Protein AF-0000000065781056 (afdb_homodimer)

Foldseek 3Di:
DPPVVVVVVVVVVVVVVLLVLLLVLLVVCLQPPFLVPDDLVSSCVSSVHDSVVVCVVQVGSLSSLLVSLLPPVPDAQDQDDPPDLLVRLLSSLQSLLVQCPGRSNLSNLASLPDDPVCPVCVVSSVVSVVVNLVSNLVSVVSCVVVVLDPVPDDSSVLSCQSNVVSSCCSHPVVDRDDSCCSVVSSCCSRQNDCNVVVVVVVVVVVD/DPPVVVVVVVVVVVVVVLLVLLLVLLVVCLQPPFLVPDDLVSSCVSSVHDSVVVCVVQVGSLSSLQVSLLVPVPDAQDQDDPPDLLVRLLSSLQSLLVQCPGRSNLSNLASLPDDPVCPVCVVSSVVSVVVNLVSNLVSVVSCLVVVLDPVPDDSSVLSCQSVVVSSCCSHPVVDRDDSCCSVVSSCCSRQNDCNVVVVVVVVVVVD

Structure (mmCIF, N/CA/C/O backbone):
data_AF-0000000065781056-model_v1
#
loop_
_entity.id
_entity.type
_entity.pdbx_description
1 polymer 'HTH-type transcriptional regulator AqdR'
#
loop_
_atom_site.group_PDB
_atom_site.id
_atom_site.type_symbol
_atom_site.label_atom_id
_atom_site.label_alt_id
_atom_site.label_comp_id
_atom_site.label_asym_id
_atom_site.label_entity_id
_atom_site.label_seq_id
_atom_site.pdbx_PDB_ins_code
_atom_site.Cartn_x
_atom_site.Cartn_y
_atom_site.Cartn_z
_atom_site.occupancy
_atom_site.B_iso_or_equiv
_atom_site.auth_seq_id
_atom_site.auth_comp_id
_atom_site.auth_asym_id
_atom_site.auth_atom_id
_atom_site.pdbx_PDB_model_num
ATOM 1 N N . MET A 1 1 ? 46.406 -12.094 -30.828 1 50.16 1 MET A N 1
ATOM 2 C CA . MET A 1 1 ? 45.562 -10.961 -30.5 1 50.16 1 MET A CA 1
ATOM 3 C C . MET A 1 1 ? 44.094 -11.391 -30.422 1 50.16 1 MET A C 1
ATOM 5 O O . MET A 1 1 ? 43.531 -11.891 -31.391 1 50.16 1 MET A O 1
ATOM 9 N N . THR A 1 2 ? 43.625 -11.602 -29.25 1 61.94 2 THR A N 1
ATOM 10 C CA . THR A 1 2 ? 42.25 -12.062 -29.062 1 61.94 2 THR A CA 1
ATOM 11 C C . THR A 1 2 ? 41.25 -11.148 -29.781 1 61.94 2 THR A C 1
ATOM 13 O O . THR A 1 2 ? 41.375 -9.922 -29.719 1 61.94 2 THR A O 1
ATOM 16 N N . ASP A 1 3 ? 40.531 -11.531 -30.719 1 65.5 3 ASP A N 1
ATOM 17 C CA . ASP A 1 3 ? 39.531 -10.844 -31.547 1 65.5 3 ASP A CA 1
ATOM 18 C C . ASP A 1 3 ? 38.625 -9.953 -30.688 1 65.5 3 ASP A C 1
ATOM 20 O O . ASP A 1 3 ? 38.125 -10.383 -29.656 1 65.5 3 ASP A O 1
ATOM 24 N N . PRO A 1 4 ? 38.719 -8.641 -30.969 1 72.5 4 PRO A N 1
ATOM 25 C CA . PRO A 1 4 ? 37.938 -7.652 -30.234 1 72.5 4 PRO A CA 1
ATOM 26 C C . PRO A 1 4 ? 36.5 -8.117 -29.969 1 72.5 4 PRO A C 1
ATOM 28 O O . PRO A 1 4 ? 35.938 -7.793 -28.922 1 72.5 4 PRO A O 1
ATOM 31 N N . GLU A 1 5 ? 35.938 -8.844 -30.891 1 69.88 5 GLU A N 1
ATOM 32 C CA . GLU A 1 5 ? 34.562 -9.344 -30.688 1 69.88 5 GLU A CA 1
ATOM 33 C C . GLU A 1 5 ? 34.531 -10.328 -29.516 1 69.88 5 GLU A C 1
ATOM 35 O O . GLU A 1 5 ? 33.562 -10.336 -28.75 1 69.88 5 GLU A O 1
ATOM 40 N N . HIS A 1 6 ? 35.5 -11.094 -29.484 1 73.06 6 HIS A N 1
ATOM 41 C CA . HIS A 1 6 ? 35.562 -12.086 -28.406 1 73.06 6 HIS A CA 1
ATOM 42 C C . HIS A 1 6 ? 35.781 -11.414 -27.047 1 73.06 6 HIS A C 1
ATOM 44 O O . HIS A 1 6 ? 35.25 -11.898 -26.031 1 73.06 6 HIS A O 1
ATOM 50 N N . SER A 1 7 ? 36.438 -10.258 -27.125 1 73.94 7 SER A N 1
ATOM 51 C CA . SER A 1 7 ? 36.656 -9.508 -25.891 1 73.94 7 SER A CA 1
ATOM 52 C C . SER A 1 7 ? 35.375 -8.875 -25.391 1 73.94 7 SER A C 1
ATOM 54 O O . SER A 1 7 ? 35.125 -8.859 -24.188 1 73.94 7 SER A O 1
ATOM 56 N N . GLY A 1 8 ? 34.562 -8.398 -26.344 1 74.44 8 GLY A N 1
ATOM 57 C CA . GLY A 1 8 ? 33.281 -7.812 -25.984 1 74.44 8 GLY A CA 1
ATOM 58 C C . GLY A 1 8 ? 32.312 -8.812 -25.391 1 74.44 8 GLY A C 1
ATOM 59 O O . GLY A 1 8 ? 31.625 -8.508 -24.406 1 74.44 8 GLY A O 1
ATOM 60 N N . GLN A 1 9 ? 32.312 -9.945 -26.016 1 74.81 9 GLN A N 1
ATOM 61 C CA . GLN A 1 9 ? 31.453 -11 -25.516 1 74.81 9 GLN A CA 1
ATOM 62 C C . GLN A 1 9 ? 31.891 -11.469 -24.141 1 74.81 9 GLN A C 1
ATOM 64 O O . GLN A 1 9 ? 31.062 -11.719 -23.266 1 74.81 9 GLN A O 1
ATOM 69 N N . ARG A 1 10 ? 33.188 -11.641 -23.922 1 74.12 10 ARG A N 1
ATOM 70 C CA . ARG A 1 10 ? 33.719 -12.062 -22.641 1 74.12 10 ARG A CA 1
ATOM 71 C C . ARG A 1 10 ? 33.406 -11.031 -21.562 1 74.12 10 ARG A C 1
ATOM 73 O O . ARG A 1 10 ? 33.094 -11.383 -20.422 1 74.12 10 ARG A O 1
ATOM 80 N N . ALA A 1 11 ? 33.531 -9.773 -21.938 1 77.31 11 ALA A N 1
ATOM 81 C CA . ALA A 1 11 ? 33.219 -8.688 -21.016 1 77.31 11 ALA A CA 1
ATOM 82 C C . ALA A 1 11 ? 31.734 -8.695 -20.641 1 77.31 11 ALA A C 1
ATOM 84 O O . ALA A 1 11 ? 31.375 -8.453 -19.484 1 77.31 11 ALA A O 1
ATOM 85 N N . GLN A 1 12 ? 30.953 -8.992 -21.594 1 72.94 12 GLN A N 1
ATOM 86 C CA . GLN A 1 12 ? 29.516 -9.07 -21.344 1 72.94 12 GLN A CA 1
ATOM 87 C C . GLN A 1 12 ? 29.172 -10.242 -20.422 1 72.94 12 GLN A C 1
ATOM 89 O O . GLN A 1 12 ? 28.359 -10.102 -19.5 1 72.94 12 GLN A O 1
ATOM 94 N N . VAL A 1 13 ? 29.766 -11.367 -20.688 1 74.06 13 VAL A N 1
ATOM 95 C CA . VAL A 1 13 ? 29.547 -12.562 -19.875 1 74.06 13 VAL A CA 1
ATOM 96 C C . VAL A 1 13 ? 30.031 -12.305 -18.453 1 74.06 13 VAL A C 1
ATOM 98 O O . VAL A 1 13 ? 29.359 -12.656 -17.484 1 74.06 13 VAL A O 1
ATOM 101 N N . ARG A 1 14 ? 31.172 -11.664 -18.328 1 78.25 14 ARG A N 1
ATOM 102 C CA . ARG A 1 14 ? 31.703 -11.344 -17.016 1 78.25 14 ARG A CA 1
ATOM 103 C C . ARG A 1 14 ? 30.797 -10.375 -16.266 1 78.25 14 ARG A C 1
ATOM 105 O O . ARG A 1 14 ? 30.594 -10.508 -15.062 1 78.25 14 ARG A O 1
ATOM 112 N N . GLY A 1 15 ? 30.25 -9.484 -17.031 1 84 15 GLY A N 1
ATOM 113 C CA . GLY A 1 15 ? 29.312 -8.523 -16.453 1 84 15 GLY A CA 1
ATOM 114 C C . GLY A 1 15 ? 28.031 -9.164 -15.945 1 84 15 GLY A C 1
ATOM 115 O O . GLY A 1 15 ? 27.547 -8.82 -14.867 1 84 15 GLY A O 1
ATOM 116 N N . ALA A 1 16 ? 27.656 -10.117 -16.75 1 85.88 16 ALA A N 1
ATOM 117 C CA . ALA A 1 16 ? 26.422 -10.82 -16.375 1 85.88 16 ALA A CA 1
ATOM 118 C C . ALA A 1 16 ? 26.641 -11.68 -15.141 1 85.88 16 ALA A C 1
ATOM 120 O O . ALA A 1 16 ? 25.797 -11.719 -14.25 1 85.88 16 ALA A O 1
ATOM 121 N N . ARG A 1 17 ? 27.719 -12.336 -15.07 1 89.31 17 ARG A N 1
ATOM 122 C CA . ARG A 1 17 ? 28.031 -13.172 -13.914 1 89.31 17 ARG A CA 1
ATOM 123 C C . ARG A 1 17 ? 28.219 -12.328 -12.656 1 89.31 17 ARG A C 1
ATOM 125 O O . ARG A 1 17 ? 27.781 -12.719 -11.57 1 89.31 17 ARG A O 1
ATOM 132 N N . PHE A 1 18 ? 28.875 -11.203 -12.844 1 92.75 18 PHE A N 1
ATOM 133 C CA . PHE A 1 18 ? 29.031 -10.25 -11.75 1 92.75 18 PHE A CA 1
ATOM 134 C C . PHE A 1 18 ? 27.672 -9.812 -11.203 1 92.75 18 PHE A C 1
ATOM 136 O O . PHE A 1 18 ? 27.438 -9.867 -9.992 1 92.75 18 PHE A O 1
ATOM 143 N N . ARG A 1 19 ? 26.812 -9.422 -12.078 1 93.38 19 ARG A N 1
ATOM 144 C CA . ARG A 1 19 ? 25.484 -8.961 -11.688 1 93.38 19 ARG A CA 1
ATOM 145 C C . ARG A 1 19 ? 24.734 -10.047 -10.938 1 93.38 19 ARG A C 1
ATOM 147 O O . ARG A 1 19 ? 24.141 -9.781 -9.891 1 93.38 19 ARG A O 1
ATOM 154 N N . GLU A 1 20 ? 24.828 -11.234 -11.469 1 93.44 20 GLU A N 1
ATOM 155 C CA . GLU A 1 20 ? 24.109 -12.336 -10.844 1 93.44 20 GLU A CA 1
ATOM 156 C C . GLU A 1 20 ? 24.625 -12.609 -9.438 1 93.44 20 GLU A C 1
ATOM 158 O O . GLU A 1 20 ? 23.828 -12.789 -8.508 1 93.44 20 GLU A O 1
ATOM 163 N N . ARG A 1 21 ? 25.828 -12.578 -9.266 1 94.81 21 ARG A N 1
ATOM 164 C CA . ARG A 1 21 ? 26.469 -12.812 -7.969 1 94.81 21 ARG A CA 1
ATOM 165 C C . ARG A 1 21 ? 26.047 -11.742 -6.961 1 94.81 21 ARG A C 1
ATOM 167 O O . ARG A 1 21 ? 25.766 -12.055 -5.805 1 94.81 21 ARG A O 1
ATOM 174 N N . VAL A 1 22 ? 26 -10.594 -7.398 1 96.81 22 VAL A N 1
ATOM 175 C CA . VAL A 1 22 ? 25.656 -9.477 -6.523 1 96.81 22 VAL A CA 1
ATOM 176 C C . VAL A 1 22 ? 24.188 -9.547 -6.137 1 96.81 22 VAL A C 1
ATOM 178 O O . VAL A 1 22 ? 23.828 -9.359 -4.969 1 96.81 22 VAL A O 1
ATOM 181 N N . LEU A 1 23 ? 23.375 -9.828 -7.098 1 95.94 23 LEU A N 1
ATOM 182 C CA . LEU A 1 23 ? 21.953 -9.891 -6.816 1 95.94 23 LEU A CA 1
ATOM 183 C C . LEU A 1 23 ? 21.625 -11.062 -5.891 1 95.94 23 LEU A C 1
ATOM 185 O O . LEU A 1 23 ? 20.812 -10.93 -4.98 1 95.94 23 LEU A O 1
ATOM 189 N N . ASP A 1 24 ? 22.328 -12.18 -6.062 1 95.5 24 ASP A N 1
ATOM 190 C CA . ASP A 1 24 ? 22.156 -13.32 -5.168 1 95.5 24 ASP A CA 1
ATOM 191 C C . ASP A 1 24 ? 22.625 -12.984 -3.75 1 95.5 24 ASP A C 1
ATOM 193 O O . ASP A 1 24 ? 21.938 -13.32 -2.777 1 95.5 24 ASP A O 1
ATOM 197 N N . ALA A 1 25 ? 23.688 -12.344 -3.66 1 97.31 25 ALA A N 1
ATOM 198 C CA . ALA A 1 25 ? 24.219 -11.914 -2.363 1 97.31 25 ALA A CA 1
ATOM 199 C C . ALA A 1 25 ? 23.266 -10.93 -1.685 1 97.31 25 ALA A C 1
ATOM 201 O O . ALA A 1 25 ? 23.109 -10.961 -0.462 1 97.31 25 ALA A O 1
ATOM 202 N N . THR A 1 26 ? 22.703 -10.07 -2.496 1 96.56 26 THR A N 1
ATOM 203 C CA . THR A 1 26 ? 21.75 -9.102 -1.968 1 96.56 26 THR A CA 1
ATOM 204 C C . THR A 1 26 ? 20.547 -9.805 -1.343 1 96.56 26 THR A C 1
ATOM 206 O O . THR A 1 26 ? 20.141 -9.477 -0.225 1 96.56 26 THR A O 1
ATOM 209 N N . ILE A 1 27 ? 20.031 -10.812 -1.99 1 95.44 27 ILE A N 1
ATOM 210 C CA . ILE A 1 27 ? 18.891 -11.578 -1.486 1 95.44 27 ILE A CA 1
ATOM 211 C C . ILE A 1 27 ? 19.281 -12.289 -0.193 1 95.44 27 ILE A C 1
ATOM 213 O O . ILE A 1 27 ? 18.516 -12.305 0.77 1 95.44 27 ILE A O 1
ATOM 217 N N . ALA A 1 28 ? 20.438 -12.797 -0.14 1 95.88 28 ALA A N 1
ATOM 218 C CA . ALA A 1 28 ? 20.922 -13.477 1.056 1 95.88 28 ALA A CA 1
ATOM 219 C C . ALA A 1 28 ? 21.031 -12.516 2.232 1 95.88 28 ALA A C 1
ATOM 221 O O . ALA A 1 28 ? 20.641 -12.852 3.354 1 95.88 28 ALA A O 1
ATOM 222 N N . CYS A 1 29 ? 21.531 -11.344 1.958 1 96.88 29 CYS A N 1
ATOM 223 C CA . CYS A 1 29 ? 21.641 -10.344 3.006 1 96.88 29 CYS A CA 1
ATOM 224 C C . CYS A 1 29 ? 20.266 -9.953 3.543 1 96.88 29 CYS A C 1
ATOM 226 O O . CYS A 1 29 ? 20.094 -9.82 4.754 1 96.88 29 CYS A O 1
ATOM 228 N N . ILE A 1 30 ? 19.312 -9.789 2.631 1 94.5 30 ILE A N 1
ATOM 229 C CA . ILE A 1 30 ? 17.953 -9.445 3.039 1 94.5 30 ILE A CA 1
ATOM 230 C C . ILE A 1 30 ? 17.391 -10.555 3.918 1 94.5 30 ILE A C 1
ATOM 232 O O . ILE A 1 30 ? 16.797 -10.289 4.965 1 94.5 30 ILE A O 1
ATOM 236 N N . THR A 1 31 ? 17.594 -11.742 3.525 1 93.62 31 THR A N 1
ATOM 237 C CA . THR A 1 31 ? 17.047 -12.906 4.215 1 93.62 31 THR A CA 1
ATOM 238 C C . THR A 1 31 ? 17.641 -13.031 5.617 1 93.62 31 THR A C 1
ATOM 240 O O . THR A 1 31 ? 16.922 -13.336 6.57 1 93.62 31 THR A O 1
ATOM 243 N N . GLU A 1 32 ? 18.875 -12.711 5.785 1 94.88 32 GLU A N 1
ATOM 244 C CA . GLU A 1 32 ? 19.609 -12.93 7.031 1 94.88 32 GLU A CA 1
ATOM 245 C C . GLU A 1 32 ? 19.438 -11.766 7.992 1 94.88 32 GLU A C 1
ATOM 247 O O . GLU A 1 32 ? 19.25 -11.969 9.195 1 94.88 32 GLU A O 1
ATOM 252 N N . ALA A 1 33 ? 19.438 -10.555 7.453 1 92.62 33 ALA A N 1
ATOM 253 C CA . ALA A 1 33 ? 19.547 -9.391 8.336 1 92.62 33 ALA A CA 1
ATOM 254 C C . ALA A 1 33 ? 18.281 -8.539 8.273 1 92.62 33 ALA A C 1
ATOM 256 O O . ALA A 1 33 ? 18.078 -7.66 9.117 1 92.62 33 ALA A O 1
ATOM 257 N N . GLY A 1 34 ? 17.422 -8.875 7.367 1 90.81 34 GLY A N 1
ATOM 258 C CA . GLY A 1 34 ? 16.312 -7.965 7.133 1 90.81 34 GLY A CA 1
ATOM 259 C C . GLY A 1 34 ? 16.672 -6.793 6.246 1 90.81 34 GLY A C 1
ATOM 260 O O . GLY A 1 34 ? 17.797 -6.293 6.301 1 90.81 34 GLY A O 1
ATOM 261 N N . VAL A 1 35 ? 15.789 -6.348 5.465 1 88.56 35 VAL A N 1
ATOM 262 C CA . VAL A 1 35 ? 16.031 -5.395 4.387 1 88.56 35 VAL A CA 1
ATOM 263 C C . VAL A 1 35 ? 16.531 -4.074 4.969 1 88.56 35 VAL A C 1
ATOM 265 O O . VAL A 1 35 ? 17.328 -3.379 4.34 1 88.56 35 VAL A O 1
ATOM 268 N N . ASP A 1 36 ? 16.141 -3.766 6.156 1 85.38 36 ASP A N 1
ATOM 269 C CA . ASP A 1 36 ? 16.5 -2.486 6.766 1 85.38 36 ASP A CA 1
ATOM 270 C C . ASP A 1 36 ? 17.953 -2.477 7.223 1 85.38 36 ASP A C 1
ATOM 272 O O . ASP A 1 36 ? 18.5 -1.421 7.555 1 85.38 36 ASP A O 1
ATOM 276 N N . ASN A 1 37 ? 18.641 -3.561 7.117 1 89.81 37 ASN A N 1
ATOM 277 C CA . ASN A 1 37 ? 20 -3.695 7.641 1 89.81 37 ASN A CA 1
ATOM 278 C C . ASN A 1 37 ? 20.984 -4.074 6.543 1 89.81 37 ASN A C 1
ATOM 280 O O . ASN A 1 37 ? 22.078 -4.555 6.828 1 89.81 37 ASN A O 1
ATOM 284 N N . VAL A 1 38 ? 20.594 -3.869 5.344 1 93.5 38 VAL A N 1
ATOM 285 C CA . VAL A 1 38 ? 21.453 -4.242 4.227 1 93.5 38 VAL A CA 1
ATOM 286 C C . VAL A 1 38 ? 22.109 -2.996 3.633 1 93.5 38 VAL A C 1
ATOM 288 O O . VAL A 1 38 ? 21.422 -2.021 3.316 1 93.5 38 VAL A O 1
ATOM 291 N N . GLY A 1 39 ? 23.469 -3.064 3.564 1 94.12 39 GLY A N 1
ATOM 292 C CA . GLY A 1 39 ? 24.219 -2.01 2.904 1 94.12 39 GLY A CA 1
ATOM 293 C C . GLY A 1 39 ? 25.141 -2.527 1.826 1 94.12 39 GLY A C 1
ATOM 294 O O . GLY A 1 39 ? 25.281 -3.738 1.64 1 94.12 39 GLY A O 1
ATOM 295 N N . PHE A 1 40 ? 25.734 -1.589 1.159 1 95.5 40 PHE A N 1
ATOM 296 C CA . PHE A 1 40 ? 26.672 -1.953 0.105 1 95.5 40 PHE A CA 1
ATOM 297 C C . PHE A 1 40 ? 27.812 -2.814 0.66 1 95.5 40 PHE A C 1
ATOM 299 O O . PHE A 1 40 ? 28.234 -3.781 0.021 1 95.5 40 PHE A O 1
ATOM 306 N N . ALA A 1 41 ? 28.281 -2.424 1.829 1 96.44 41 ALA A N 1
ATOM 307 C CA . ALA A 1 41 ? 29.391 -3.15 2.439 1 96.44 41 ALA A CA 1
ATOM 308 C C . ALA A 1 41 ? 29.016 -4.605 2.699 1 96.44 41 ALA A C 1
ATOM 310 O O . ALA A 1 41 ? 29.812 -5.516 2.443 1 96.44 41 ALA A O 1
ATOM 311 N N . ASP A 1 42 ? 27.828 -4.852 3.182 1 96.94 42 ASP A N 1
ATOM 312 C CA . ASP A 1 42 ? 27.344 -6.199 3.471 1 96.94 42 ASP A CA 1
ATOM 313 C C . ASP A 1 42 ? 27.281 -7.043 2.201 1 96.94 42 ASP A C 1
ATOM 315 O O . ASP A 1 42 ? 27.75 -8.188 2.189 1 96.94 42 ASP A O 1
ATOM 319 N N . VAL A 1 43 ? 26.75 -6.457 1.178 1 97.81 43 VAL A N 1
ATOM 320 C CA . VAL A 1 43 ? 26.562 -7.168 -0.083 1 97.81 43 VAL A CA 1
ATOM 321 C C . VAL A 1 43 ? 27.922 -7.453 -0.723 1 97.81 43 VAL A C 1
ATOM 323 O O . VAL A 1 43 ? 28.156 -8.547 -1.232 1 97.81 43 VAL A O 1
ATOM 326 N N . ALA A 1 44 ? 28.781 -6.441 -0.708 1 97.88 44 ALA A N 1
ATOM 327 C CA . ALA A 1 44 ? 30.125 -6.605 -1.274 1 97.88 44 ALA A CA 1
ATOM 328 C C . ALA A 1 44 ? 30.875 -7.746 -0.592 1 97.88 44 ALA A C 1
ATOM 330 O O . ALA A 1 44 ? 31.484 -8.586 -1.261 1 97.88 44 ALA A O 1
ATOM 331 N N . ARG A 1 45 ? 30.812 -7.766 0.687 1 97.38 45 ARG A N 1
ATOM 332 C CA . ARG A 1 45 ? 31.469 -8.812 1.471 1 97.38 45 ARG A CA 1
ATOM 333 C C . ARG A 1 45 ? 30.906 -10.188 1.119 1 97.38 45 ARG A C 1
ATOM 335 O O . ARG A 1 45 ? 31.656 -11.125 0.863 1 97.38 45 ARG A O 1
ATOM 342 N N . LYS A 1 46 ? 29.641 -10.297 1.086 1 97.12 46 LYS A N 1
ATOM 343 C CA . LYS A 1 46 ? 28.984 -11.57 0.812 1 97.12 46 LYS A CA 1
ATOM 344 C C . LYS A 1 46 ? 29.25 -12.039 -0.614 1 97.12 46 LYS A C 1
ATOM 346 O O . LYS A 1 46 ? 29.422 -13.234 -0.862 1 97.12 46 LYS A O 1
ATOM 351 N N . ALA A 1 47 ? 29.266 -11.148 -1.535 1 96.94 47 ALA A N 1
ATOM 352 C CA . ALA A 1 47 ? 29.469 -11.461 -2.947 1 96.94 47 ALA A CA 1
ATOM 353 C C . ALA A 1 47 ? 30.938 -11.641 -3.264 1 96.94 47 ALA A C 1
ATOM 355 O O . ALA A 1 47 ? 31.297 -12.141 -4.328 1 96.94 47 ALA A O 1
ATOM 356 N N . GLY A 1 48 ? 31.844 -11.188 -2.406 1 96.88 48 GLY A N 1
ATOM 357 C CA . GLY A 1 48 ? 33.281 -11.234 -2.658 1 96.88 48 GLY A CA 1
ATOM 358 C C . GLY A 1 48 ? 33.719 -10.266 -3.729 1 96.88 48 GLY A C 1
ATOM 359 O O . GLY A 1 48 ? 34.531 -10.617 -4.605 1 96.88 48 GLY A O 1
ATOM 360 N N . VAL A 1 49 ? 33.156 -9.078 -3.703 1 95.75 49 VAL A N 1
ATOM 361 C CA . VAL A 1 49 ? 33.5 -8.07 -4.699 1 95.75 49 VAL A CA 1
ATOM 362 C C . VAL A 1 49 ? 33.844 -6.754 -4.004 1 95.75 49 VAL A C 1
ATOM 364 O O . VAL A 1 49 ? 33.656 -6.621 -2.791 1 95.75 49 VAL A O 1
ATOM 367 N N . ASN A 1 50 ? 34.344 -5.82 -4.848 1 93.19 50 ASN A N 1
ATOM 368 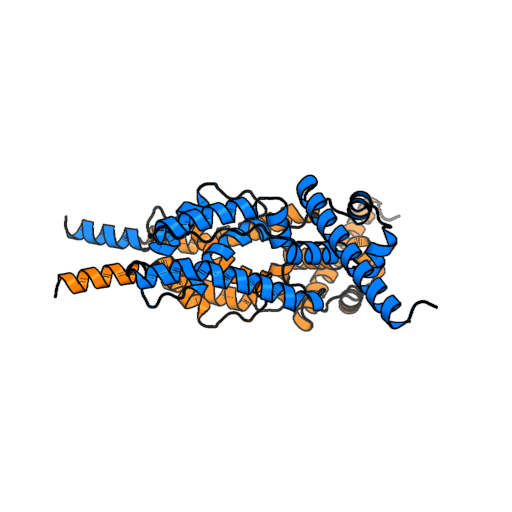C CA . ASN A 1 50 ? 34.656 -4.48 -4.371 1 93.19 50 ASN A CA 1
ATOM 369 C C . ASN A 1 50 ? 33.406 -3.629 -4.199 1 93.19 50 ASN A C 1
ATOM 371 O O . ASN A 1 50 ? 32.562 -3.559 -5.102 1 93.19 50 ASN A O 1
ATOM 375 N N . GLY A 1 51 ? 33.281 -2.943 -3.088 1 93.62 51 GLY A N 1
ATOM 376 C CA . GLY A 1 51 ? 32.125 -2.096 -2.799 1 93.62 51 GLY A CA 1
ATOM 377 C C . GLY A 1 51 ? 32 -0.918 -3.746 1 93.62 51 GLY A C 1
ATOM 378 O O . GLY A 1 51 ? 30.891 -0.468 -4.043 1 93.62 51 GLY A O 1
ATOM 379 N N . VAL A 1 52 ? 33.125 -0.441 -4.203 1 93.06 52 VAL A N 1
ATOM 380 C CA . VAL A 1 52 ? 33.156 0.694 -5.121 1 93.06 52 VAL A CA 1
ATOM 381 C C . VAL A 1 52 ? 32.438 0.321 -6.418 1 93.06 52 VAL A C 1
ATOM 383 O O . VAL A 1 52 ? 31.734 1.142 -7.004 1 93.06 52 VAL A O 1
ATOM 386 N N . SER A 1 53 ? 32.625 -0.959 -6.859 1 93.69 53 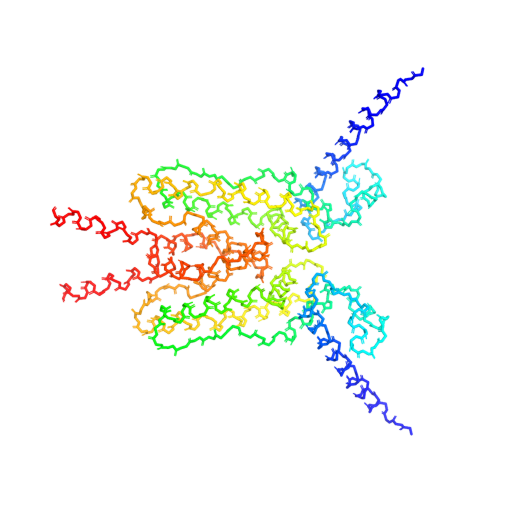SER A N 1
ATOM 387 C CA . SER A 1 53 ? 32 -1.446 -8.078 1 93.69 53 SER A CA 1
ATOM 388 C C . SER A 1 53 ? 30.469 -1.46 -7.949 1 93.69 53 SER A C 1
ATOM 390 O O . SER A 1 53 ? 29.766 -1.188 -8.914 1 93.69 53 SER A O 1
ATOM 392 N N . LEU A 1 54 ? 29.906 -1.69 -6.723 1 95.31 54 LEU A N 1
ATOM 393 C CA . LEU A 1 54 ? 28.469 -1.698 -6.48 1 95.31 54 LEU A CA 1
ATOM 394 C C . LEU A 1 54 ? 27.891 -0.283 -6.531 1 95.31 54 LEU A C 1
ATOM 396 O O . LEU A 1 54 ? 26.875 -0.044 -7.172 1 95.31 54 LEU A O 1
ATOM 400 N N . TYR A 1 55 ? 28.625 0.594 -5.902 1 93 55 TYR A N 1
ATOM 401 C CA . TYR A 1 55 ? 28.188 1.988 -5.875 1 93 55 TYR A CA 1
ATOM 402 C C . TYR A 1 55 ? 28.172 2.576 -7.281 1 93 55 TYR A C 1
ATOM 404 O O . TYR A 1 55 ? 27.234 3.297 -7.641 1 93 55 TYR A O 1
ATOM 412 N N . ARG A 1 56 ? 29.156 2.309 -8.062 1 93.94 56 ARG A N 1
ATOM 413 C CA . ARG A 1 56 ? 29.234 2.838 -9.422 1 93.94 56 ARG A CA 1
ATOM 414 C C . ARG A 1 56 ? 28.078 2.34 -10.273 1 93.94 56 ARG A C 1
ATOM 416 O O . ARG A 1 56 ? 27.516 3.092 -11.078 1 93.94 56 ARG A O 1
ATOM 423 N N . ARG A 1 57 ? 27.688 1.121 -10.055 1 93.25 57 ARG A N 1
ATOM 424 C CA . ARG A 1 57 ? 26.688 0.512 -10.914 1 93.25 57 ARG A CA 1
ATOM 425 C C . ARG A 1 57 ? 25.281 0.873 -10.453 1 93.25 57 ARG A C 1
ATOM 427 O O . ARG A 1 57 ? 24.406 1.173 -11.266 1 93.25 57 ARG A O 1
ATOM 434 N N . TRP A 1 58 ? 24.984 0.857 -9.133 1 93.38 58 TRP A N 1
ATOM 435 C CA . TRP A 1 58 ? 23.609 1.009 -8.641 1 93.38 58 TRP A CA 1
ATOM 436 C C . TRP A 1 58 ? 23.422 2.367 -7.973 1 93.38 58 TRP A C 1
ATOM 438 O O . TRP A 1 58 ? 22.297 2.799 -7.742 1 93.38 58 TRP A O 1
ATOM 448 N N . LYS A 1 59 ? 24.438 3.006 -7.621 1 90.62 59 LYS A N 1
ATOM 449 C CA . LYS A 1 59 ? 24.469 4.375 -7.121 1 90.62 59 LYS A CA 1
ATOM 450 C C . LYS A 1 59 ? 23.906 4.457 -5.703 1 90.62 59 LYS A C 1
ATOM 452 O O . LYS A 1 59 ? 24.438 5.172 -4.855 1 90.62 59 LYS A O 1
ATOM 457 N N . THR A 1 60 ? 22.75 3.74 -5.418 1 87.12 60 THR A N 1
ATOM 458 C CA . THR A 1 60 ? 22.156 3.738 -4.09 1 87.12 60 THR A CA 1
ATOM 459 C C . THR A 1 60 ? 21.75 2.324 -3.678 1 87.12 60 THR A C 1
ATOM 461 O O . THR A 1 60 ? 21.5 1.47 -4.531 1 87.12 60 THR A O 1
ATOM 464 N N . VAL A 1 61 ? 21.641 2.096 -2.395 1 88.75 61 VAL A N 1
ATOM 465 C CA . VAL A 1 61 ? 21.25 0.792 -1.862 1 88.75 61 VAL A CA 1
ATOM 466 C C . VAL A 1 61 ? 19.828 0.458 -2.283 1 88.75 61 VAL A C 1
ATOM 468 O O . VAL A 1 61 ? 19.547 -0.646 -2.76 1 88.75 61 VAL A O 1
ATOM 471 N N . PRO A 1 62 ? 18.891 1.432 -2.281 1 86 62 PRO A N 1
ATOM 472 C CA . PRO A 1 62 ? 17.531 1.112 -2.715 1 86 62 PRO A CA 1
ATOM 473 C C . PRO A 1 62 ? 17.469 0.631 -4.16 1 86 62 PRO A C 1
ATOM 475 O O . PRO A 1 62 ? 16.719 -0.298 -4.477 1 86 62 PRO A O 1
ATOM 478 N N . ARG A 1 63 ? 18.234 1.168 -4.969 1 89.12 63 ARG A N 1
ATOM 479 C CA . ARG A 1 63 ? 18.25 0.74 -6.363 1 89.12 63 ARG A CA 1
ATOM 480 C C . ARG A 1 63 ? 18.766 -0.687 -6.492 1 89.12 63 ARG A C 1
ATOM 482 O O . ARG A 1 63 ? 18.25 -1.471 -7.293 1 89.12 63 ARG A O 1
ATOM 489 N N . LEU A 1 64 ? 19.797 -0.988 -5.727 1 92.94 64 LEU A N 1
ATOM 490 C CA . LEU A 1 64 ? 20.312 -2.352 -5.688 1 92.94 64 LEU A CA 1
ATOM 491 C C . LEU A 1 64 ? 19.266 -3.318 -5.148 1 92.94 64 LEU A C 1
ATOM 493 O O . LEU A 1 64 ? 19.047 -4.387 -5.723 1 92.94 64 LEU A O 1
ATOM 497 N N . LEU A 1 65 ? 18.625 -2.949 -4.086 1 92 65 LEU A N 1
ATOM 498 C CA . LEU A 1 65 ? 17.609 -3.797 -3.467 1 92 65 LEU A CA 1
ATOM 499 C C . LEU A 1 65 ? 16.453 -4.062 -4.43 1 92 65 LEU A C 1
ATOM 501 O O . LEU A 1 65 ? 16.047 -5.211 -4.602 1 92 65 LEU A O 1
ATOM 505 N N . ILE A 1 66 ? 15.984 -3.031 -5.062 1 91.38 66 ILE A N 1
ATOM 506 C CA . ILE A 1 66 ? 14.875 -3.174 -5.992 1 91.38 66 ILE A CA 1
ATOM 507 C C . ILE A 1 66 ? 15.273 -4.105 -7.137 1 91.38 66 ILE A C 1
ATOM 509 O O . ILE A 1 66 ? 14.523 -5.016 -7.492 1 91.38 66 ILE A O 1
ATOM 513 N N . ASP A 1 67 ? 16.438 -3.918 -7.688 1 90.69 67 ASP A N 1
ATOM 514 C CA . ASP A 1 67 ? 16.922 -4.758 -8.781 1 90.69 67 ASP A CA 1
ATOM 515 C C . ASP A 1 67 ? 16.984 -6.223 -8.359 1 90.69 67 ASP A C 1
ATOM 517 O O . ASP A 1 67 ? 16.484 -7.102 -9.07 1 90.69 67 ASP A O 1
ATOM 521 N N . ALA A 1 68 ? 17.516 -6.449 -7.207 1 93.94 68 ALA A N 1
ATOM 522 C CA . ALA A 1 68 ? 17.641 -7.812 -6.691 1 93.94 68 ALA A CA 1
ATOM 523 C C . ALA A 1 68 ? 16.266 -8.438 -6.461 1 93.94 68 ALA A C 1
ATOM 525 O O . ALA A 1 68 ? 16.031 -9.586 -6.836 1 93.94 68 ALA A O 1
ATOM 526 N N . LEU A 1 69 ? 15.391 -7.711 -5.891 1 93.06 69 LEU A N 1
ATOM 527 C CA . LEU A 1 69 ? 14.07 -8.211 -5.535 1 93.06 69 LEU A CA 1
ATOM 528 C C . LEU A 1 69 ? 13.258 -8.531 -6.785 1 93.06 69 LEU A C 1
ATOM 530 O O . LEU A 1 69 ? 12.648 -9.602 -6.879 1 93.06 69 LEU A O 1
ATOM 534 N N . LEU A 1 70 ? 13.289 -7.652 -7.742 1 90.12 70 LEU A N 1
ATOM 535 C CA . LEU A 1 70 ? 12.516 -7.844 -8.961 1 90.12 70 LEU A CA 1
ATOM 536 C C . LEU A 1 70 ? 13.086 -8.984 -9.797 1 90.12 70 LEU A C 1
ATOM 538 O O . LEU A 1 70 ? 12.344 -9.695 -10.477 1 90.12 70 LEU A O 1
ATOM 542 N N . THR A 1 71 ? 14.383 -9.195 -9.578 1 87.81 71 THR A N 1
ATOM 543 C CA . THR A 1 71 ? 15.055 -10.156 -10.438 1 87.81 71 THR A CA 1
ATOM 544 C C . THR A 1 71 ? 15.133 -11.523 -9.758 1 87.81 71 THR A C 1
ATOM 546 O O . THR A 1 71 ? 15.07 -12.562 -10.43 1 87.81 71 THR A O 1
ATOM 549 N N . ARG A 1 72 ? 15.125 -11.516 -8.43 1 84.44 72 ARG A N 1
ATOM 550 C CA . ARG A 1 72 ? 15.508 -12.766 -7.777 1 84.44 72 ARG A CA 1
ATOM 551 C C . ARG A 1 72 ? 14.383 -13.273 -6.883 1 84.44 72 ARG A C 1
ATOM 553 O O . ARG A 1 72 ? 14.469 -14.383 -6.344 1 84.44 72 ARG A O 1
ATOM 560 N N . THR A 1 73 ? 13.414 -12.469 -6.652 1 81.12 73 THR A N 1
ATOM 561 C CA . THR A 1 73 ? 12.328 -13.031 -5.859 1 81.12 73 THR A CA 1
ATOM 562 C C . THR A 1 73 ? 11.602 -14.125 -6.641 1 81.12 73 THR A C 1
ATOM 564 O O . THR A 1 73 ? 11 -13.859 -7.68 1 81.12 73 THR A O 1
ATOM 567 N N . GLN A 1 74 ? 11.945 -15.312 -6.297 1 65.94 74 GLN A N 1
ATOM 568 C CA . GLN A 1 74 ? 11.32 -16.5 -6.883 1 65.94 74 GLN A CA 1
ATOM 569 C C . GLN A 1 74 ? 10.117 -16.953 -6.062 1 65.94 74 GLN A C 1
ATOM 571 O O . GLN A 1 74 ? 9.289 -17.734 -6.543 1 65.94 74 GLN A O 1
ATOM 576 N N . ALA A 1 75 ? 10.227 -16.516 -4.859 1 61.09 75 ALA A N 1
ATOM 577 C CA . ALA A 1 75 ? 9.141 -16.953 -3.984 1 61.09 75 ALA A CA 1
ATOM 578 C C . ALA A 1 75 ? 7.789 -16.469 -4.508 1 61.09 75 ALA A C 1
ATOM 580 O O . ALA A 1 75 ? 7.625 -15.289 -4.824 1 61.09 75 ALA A O 1
ATOM 581 N N . GLU A 1 76 ? 7.152 -17.391 -5.078 1 70.62 76 GLU A N 1
ATOM 582 C CA . GLU A 1 76 ? 5.797 -17.125 -5.551 1 70.62 76 GLU A CA 1
ATOM 583 C C . GLU A 1 76 ? 4.762 -17.594 -4.527 1 70.62 76 GLU A C 1
ATOM 585 O O . GLU A 1 76 ? 4.961 -18.594 -3.838 1 70.62 76 GLU A O 1
ATOM 590 N N . VAL A 1 77 ? 3.984 -16.734 -4.25 1 89.5 77 VAL A N 1
ATOM 591 C CA . VAL A 1 77 ? 2.736 -17.188 -3.643 1 89.5 77 VAL A CA 1
ATOM 592 C C . VAL A 1 77 ? 2.01 -18.125 -4.594 1 89.5 77 VAL A C 1
ATOM 594 O O . VAL A 1 77 ? 1.658 -17.75 -5.711 1 89.5 77 VAL A O 1
ATOM 597 N N . PRO A 1 78 ? 1.849 -19.375 -4.223 1 92.19 78 PRO A N 1
ATOM 598 C CA . PRO A 1 78 ? 1.213 -20.344 -5.125 1 92.19 78 PRO A CA 1
ATOM 599 C C . PRO A 1 78 ? -0.213 -19.953 -5.5 1 92.19 78 PRO A C 1
ATOM 601 O O . PRO A 1 78 ? -0.885 -19.25 -4.734 1 92.19 78 PRO A O 1
ATOM 604 N N . ILE A 1 79 ? -0.542 -20.406 -6.738 1 96.62 79 ILE A N 1
ATOM 605 C CA . ILE A 1 79 ? -1.923 -20.281 -7.195 1 96.62 79 ILE A CA 1
ATOM 606 C C . ILE A 1 79 ? -2.631 -21.625 -7.082 1 96.62 79 ILE A C 1
ATOM 608 O O . ILE A 1 79 ? -2.537 -22.453 -7.988 1 96.62 79 ILE A O 1
ATOM 612 N N . PRO A 1 80 ? -3.373 -21.844 -6 1 97 80 PRO A N 1
ATOM 613 C CA . PRO A 1 80 ? -4.008 -23.156 -5.777 1 97 80 PRO A CA 1
ATOM 614 C C . PRO A 1 80 ? -5.152 -23.422 -6.746 1 97 80 PRO A C 1
ATOM 616 O O . PRO A 1 80 ? -5.742 -22.484 -7.293 1 97 80 PRO A O 1
ATOM 619 N N . ASP A 1 81 ? -5.375 -24.672 -6.992 1 97.44 81 ASP A N 1
ATOM 620 C CA . ASP A 1 81 ? -6.492 -25.156 -7.793 1 97.44 81 ASP A CA 1
ATOM 621 C C . ASP A 1 81 ? -7.086 -26.438 -7.191 1 97.44 81 ASP A C 1
ATOM 623 O O . ASP A 1 81 ? -6.848 -27.531 -7.699 1 97.44 81 ASP A O 1
ATOM 627 N N . THR A 1 82 ? -7.934 -26.234 -6.223 1 97.94 82 THR A N 1
ATOM 628 C CA . THR A 1 82 ? -8.469 -27.375 -5.488 1 97.94 82 THR A CA 1
ATOM 629 C C . THR A 1 82 ? -9.883 -27.719 -5.961 1 97.94 82 THR A C 1
ATOM 631 O O . THR A 1 82 ? -10.469 -28.703 -5.531 1 97.94 82 THR A O 1
ATOM 634 N N . GLY A 1 83 ? -10.484 -26.906 -6.738 1 97.44 83 GLY A N 1
ATOM 635 C CA . GLY A 1 83 ? -11.852 -27.094 -7.195 1 97.44 83 GLY A CA 1
ATOM 636 C C . GLY A 1 83 ? -12.867 -26.312 -6.398 1 97.44 83 GLY A C 1
ATOM 637 O O . GLY A 1 83 ? -14.07 -26.469 -6.594 1 97.44 83 GLY A O 1
ATOM 638 N N . SER A 1 84 ? -12.391 -25.484 -5.512 1 97.69 84 SER A N 1
ATOM 639 C CA . SER A 1 84 ? -13.227 -24.625 -4.684 1 97.69 84 SER A CA 1
ATOM 640 C C . SER A 1 84 ? -12.633 -23.219 -4.574 1 97.69 84 SER A C 1
ATOM 642 O O . SER A 1 84 ? -11.523 -23.047 -4.062 1 97.69 84 SER A O 1
ATOM 644 N N . VAL A 1 85 ? -13.398 -22.234 -5.031 1 97.44 85 VAL A N 1
ATOM 645 C CA . VAL A 1 85 ? -12.906 -20.859 -4.988 1 97.44 85 VAL A CA 1
ATOM 646 C C . VAL A 1 85 ? -12.656 -20.438 -3.541 1 97.44 85 VAL A C 1
ATOM 648 O O . VAL A 1 85 ? -11.688 -19.734 -3.248 1 97.44 85 VAL A O 1
ATOM 651 N N . HIS A 1 86 ? -13.523 -20.875 -2.648 1 97.5 86 HIS A N 1
ATOM 652 C CA . HIS A 1 86 ? -13.344 -20.562 -1.233 1 97.5 86 HIS A CA 1
ATOM 653 C C . HIS A 1 86 ? -12.023 -21.109 -0.713 1 97.5 86 HIS A C 1
ATOM 655 O O . HIS A 1 86 ? -11.227 -20.375 -0.126 1 97.5 86 HIS A O 1
ATOM 661 N N . ARG A 1 87 ? -11.781 -22.359 -0.962 1 98.12 87 ARG A N 1
ATOM 662 C CA . ARG A 1 87 ? -10.562 -23 -0.495 1 98.12 87 ARG A CA 1
ATOM 663 C C . ARG A 1 87 ? -9.328 -22.391 -1.167 1 98.12 87 ARG A C 1
ATOM 665 O O . ARG A 1 87 ? -8.312 -22.172 -0.514 1 98.12 87 ARG A O 1
ATOM 672 N N . ASP A 1 88 ? -9.438 -22.156 -2.412 1 98.44 88 ASP A N 1
ATOM 673 C CA . ASP A 1 88 ? -8.32 -21.594 -3.158 1 98.44 88 ASP A CA 1
ATOM 674 C C . ASP A 1 88 ? -7.973 -20.188 -2.645 1 98.44 88 ASP A C 1
ATOM 676 O O . ASP A 1 88 ? -6.801 -19.875 -2.451 1 98.44 88 ASP A O 1
ATOM 680 N N . LEU A 1 89 ? -8.992 -19.344 -2.391 1 98.44 89 LEU A N 1
ATOM 681 C CA . LEU A 1 89 ? -8.75 -18 -1.851 1 98.44 89 LEU A CA 1
ATOM 682 C C . LEU A 1 89 ? -8.148 -18.078 -0.452 1 98.44 89 LEU A C 1
ATOM 684 O O . LEU A 1 89 ? -7.281 -17.281 -0.1 1 98.44 89 LEU A O 1
ATOM 688 N N . GLU A 1 90 ? -8.594 -19.062 0.294 1 98.44 90 GLU A N 1
ATOM 689 C CA . GLU A 1 90 ? -8.055 -19.234 1.641 1 98.44 90 GLU A CA 1
ATOM 690 C C . GLU A 1 90 ? -6.57 -19.594 1.603 1 98.44 90 GLU A C 1
ATOM 692 O O . GLU A 1 90 ? -5.77 -19 2.334 1 98.44 90 GLU A O 1
ATOM 697 N N . ILE A 1 91 ? -6.234 -20.516 0.82 1 98.25 91 ILE A N 1
ATOM 698 C CA . ILE A 1 91 ? -4.844 -20.922 0.686 1 98.25 91 ILE A CA 1
ATOM 699 C C . ILE A 1 91 ? -4.008 -19.766 0.165 1 98.25 91 ILE A C 1
ATOM 701 O O . ILE A 1 91 ? -2.949 -19.453 0.719 1 98.25 91 ILE A O 1
ATOM 705 N N . PHE A 1 92 ? -4.508 -19.125 -0.842 1 98.06 92 PHE A N 1
ATOM 706 C CA . PHE A 1 92 ? -3.793 -18 -1.444 1 98.06 92 PHE A CA 1
ATOM 707 C C . PHE A 1 92 ? -3.572 -16.891 -0.426 1 98.06 92 PHE A C 1
ATOM 709 O O . PHE A 1 92 ? -2.451 -16.406 -0.263 1 98.06 92 PHE A O 1
ATOM 716 N N . ALA A 1 93 ? -4.641 -16.484 0.251 1 98.5 93 ALA A N 1
ATOM 717 C CA . ALA A 1 93 ? -4.562 -15.406 1.24 1 98.5 93 ALA A CA 1
ATOM 718 C C . ALA A 1 93 ? -3.594 -15.766 2.365 1 98.5 93 ALA A C 1
ATOM 720 O O . ALA A 1 93 ? -2.812 -14.93 2.814 1 98.5 93 ALA A O 1
ATOM 721 N N . THR A 1 94 ? -3.625 -16.969 2.795 1 98.38 94 THR A N 1
ATOM 722 C CA . THR A 1 94 ? -2.758 -17.438 3.871 1 98.38 94 THR A CA 1
ATOM 723 C C . THR A 1 94 ? -1.294 -17.391 3.445 1 98.38 94 THR A C 1
ATOM 725 O O . THR A 1 94 ? -0.448 -16.859 4.172 1 98.38 94 THR A O 1
ATOM 728 N N . GLU A 1 95 ? -1.021 -17.875 2.307 1 97.06 95 GLU A N 1
ATOM 729 C CA . GLU A 1 95 ? 0.353 -17.891 1.813 1 97.06 95 GLU A CA 1
ATOM 730 C C . GLU A 1 95 ? 0.854 -16.484 1.507 1 97.06 95 GLU A C 1
ATOM 732 O O . GLU A 1 95 ? 2.025 -16.172 1.734 1 97.06 95 GLU A O 1
ATOM 737 N N . LEU A 1 96 ? -0.023 -15.672 0.984 1 97.31 96 LEU A N 1
ATOM 738 C CA . LEU A 1 96 ? 0.334 -14.281 0.724 1 97.31 96 LEU A CA 1
ATOM 739 C C . LEU A 1 96 ? 0.685 -13.555 2.02 1 97.31 96 LEU A C 1
ATOM 741 O O . LEU A 1 96 ? 1.687 -12.844 2.084 1 97.31 96 LEU A O 1
ATOM 745 N N . THR A 1 97 ? -0.149 -13.75 3.031 1 98 97 THR A N 1
ATOM 746 C CA . THR A 1 97 ? 0.088 -13.125 4.328 1 98 97 THR A CA 1
ATOM 747 C C . THR A 1 97 ? 1.393 -13.625 4.941 1 98 97 THR A C 1
ATOM 749 O O . THR A 1 97 ? 2.174 -12.844 5.48 1 98 97 THR A O 1
ATOM 752 N N . LYS A 1 98 ? 1.64 -14.875 4.848 1 96.56 98 LYS A N 1
ATOM 753 C CA . LYS A 1 98 ? 2.883 -15.461 5.348 1 96.56 98 LYS A CA 1
ATOM 754 C C . LYS A 1 98 ? 4.094 -14.875 4.621 1 96.56 98 LYS A C 1
ATOM 756 O O . LYS A 1 98 ? 5.062 -14.453 5.254 1 96.56 98 LYS A O 1
ATOM 761 N N . PHE A 1 99 ? 3.986 -14.883 3.375 1 95.5 99 PHE A N 1
ATOM 762 C CA . PHE A 1 99 ? 5.078 -14.359 2.561 1 95.5 99 PHE A CA 1
ATOM 763 C C . PHE A 1 99 ? 5.344 -12.898 2.887 1 95.5 99 PHE A C 1
ATOM 765 O O . PHE A 1 99 ? 6.496 -12.492 3.059 1 95.5 99 PHE A O 1
ATOM 772 N N . ALA A 1 100 ? 4.277 -12.07 2.953 1 96.38 100 ALA A N 1
ATOM 773 C CA . ALA A 1 100 ? 4.371 -10.633 3.182 1 96.38 100 ALA A CA 1
ATOM 774 C C . ALA A 1 100 ? 5.113 -10.328 4.48 1 96.38 100 ALA A C 1
ATOM 776 O O . ALA A 1 100 ? 5.652 -9.234 4.656 1 96.38 100 ALA A O 1
ATOM 777 N N . GLN A 1 101 ? 5.195 -11.367 5.328 1 95 101 GLN A N 1
ATOM 778 C CA . GLN A 1 101 ? 5.793 -11.133 6.641 1 95 101 GLN A CA 1
ATOM 779 C C . GLN A 1 101 ? 7.199 -11.719 6.715 1 95 101 GLN A C 1
ATOM 781 O O . GLN A 1 101 ? 7.879 -11.594 7.734 1 95 101 GLN A O 1
ATOM 786 N N . THR A 1 102 ? 7.68 -12.383 5.656 1 93.38 102 THR A N 1
ATOM 787 C CA . THR A 1 102 ? 9.078 -12.781 5.566 1 93.38 102 THR A CA 1
ATOM 788 C C . THR A 1 102 ? 9.969 -11.578 5.273 1 93.38 102 THR A C 1
ATOM 790 O O . THR A 1 102 ? 9.492 -10.547 4.785 1 93.38 102 THR A O 1
ATOM 793 N N . PRO A 1 103 ? 11.227 -11.727 5.527 1 92.75 103 PRO A N 1
ATOM 794 C CA . PRO A 1 103 ? 12.133 -10.625 5.203 1 92.75 103 PRO A CA 1
ATOM 795 C C . PRO A 1 103 ? 12.094 -10.234 3.729 1 92.75 103 PRO A C 1
ATOM 797 O O . PRO A 1 103 ? 12.062 -9.047 3.398 1 92.75 103 PRO A O 1
ATOM 800 N N . ILE A 1 104 ? 12.023 -11.203 2.842 1 93.5 104 ILE A N 1
ATOM 801 C CA . ILE A 1 104 ? 12 -10.945 1.406 1 93.5 104 ILE A CA 1
ATOM 802 C C . ILE A 1 104 ? 10.656 -10.344 1.007 1 93.5 104 ILE A C 1
ATOM 804 O O . ILE A 1 104 ? 10.594 -9.398 0.217 1 93.5 104 ILE A O 1
ATOM 808 N N . GLY A 1 105 ? 9.562 -10.898 1.534 1 94.75 105 GLY A N 1
ATOM 809 C CA . GLY A 1 105 ? 8.242 -10.383 1.217 1 94.75 105 GLY A CA 1
ATOM 810 C C . GLY A 1 105 ? 8.047 -8.945 1.647 1 94.75 105 GLY A C 1
ATOM 811 O O . GLY A 1 105 ? 7.535 -8.125 0.879 1 94.75 105 GLY A O 1
ATOM 812 N N . THR A 1 106 ? 8.516 -8.672 2.836 1 94.38 106 THR A N 1
ATOM 813 C CA . THR A 1 106 ? 8.438 -7.312 3.359 1 94.38 106 THR A CA 1
ATOM 814 C C . THR A 1 106 ? 9.266 -6.359 2.502 1 94.38 106 THR A C 1
ATOM 816 O O . THR A 1 106 ? 8.789 -5.277 2.137 1 94.38 106 THR A O 1
ATOM 819 N N . ALA A 1 107 ? 10.445 -6.758 2.156 1 93.19 107 ALA A N 1
ATOM 820 C CA . ALA A 1 107 ? 11.328 -5.949 1.325 1 93.19 107 ALA A CA 1
ATOM 821 C C . ALA A 1 107 ? 10.711 -5.68 -0.042 1 93.19 107 ALA A C 1
ATOM 823 O O . ALA A 1 107 ? 10.734 -4.547 -0.531 1 93.19 107 ALA A O 1
ATOM 824 N N . LEU A 1 108 ? 10.195 -6.707 -0.614 1 93.88 108 LEU A N 1
ATOM 825 C CA . LEU A 1 108 ? 9.594 -6.605 -1.938 1 93.88 108 LEU A CA 1
ATOM 826 C C . LEU A 1 108 ? 8.445 -5.598 -1.936 1 93.88 108 LEU A C 1
ATOM 828 O O . LEU A 1 108 ? 8.375 -4.727 -2.805 1 93.88 108 LEU A O 1
ATOM 832 N N . ILE A 1 109 ? 7.574 -5.645 -0.955 1 94.81 109 ILE A N 1
ATOM 833 C CA . ILE A 1 109 ? 6.398 -4.785 -0.868 1 94.81 109 ILE A CA 1
ATOM 834 C C . ILE A 1 109 ? 6.832 -3.352 -0.569 1 94.81 109 ILE A C 1
ATOM 836 O O . ILE A 1 109 ? 6.375 -2.408 -1.222 1 94.81 109 ILE A O 1
ATOM 840 N N . ARG A 1 110 ? 7.746 -3.16 0.264 1 92.81 110 ARG A N 1
ATOM 841 C CA . ARG A 1 110 ? 8.125 -1.818 0.699 1 92.81 110 ARG A CA 1
ATOM 842 C C . ARG A 1 110 ? 9.008 -1.134 -0.339 1 92.81 110 ARG A C 1
ATOM 844 O O . ARG A 1 110 ? 8.898 0.076 -0.551 1 92.81 110 ARG A O 1
ATOM 851 N N . PHE A 1 111 ? 9.805 -1.902 -1.079 1 89.31 111 PHE A N 1
ATOM 852 C CA . PHE A 1 111 ? 10.82 -1.254 -1.908 1 89.31 111 PHE A CA 1
ATOM 853 C C . PHE A 1 111 ? 10.367 -1.201 -3.363 1 89.31 111 PHE A C 1
ATOM 855 O O . PHE A 1 111 ? 11.016 -0.556 -4.195 1 89.31 111 PHE A O 1
ATOM 862 N N . THR A 1 112 ? 9.297 -1.793 -3.611 1 91.62 112 THR A N 1
ATOM 863 C CA . THR A 1 112 ? 8.805 -1.679 -4.977 1 91.62 112 THR A CA 1
ATOM 864 C C . THR A 1 112 ? 7.629 -0.704 -5.047 1 91.62 112 THR A C 1
ATOM 866 O O . THR A 1 112 ? 6.836 -0.747 -5.988 1 91.62 112 THR A O 1
ATOM 869 N N . VAL A 1 113 ? 7.453 0.065 -4.031 1 92.38 113 VAL A N 1
ATOM 870 C CA . VAL A 1 113 ? 6.527 1.192 -4.105 1 92.38 113 VAL A CA 1
ATOM 871 C C . VAL A 1 113 ? 6.98 2.16 -5.199 1 92.38 113 VAL A C 1
ATOM 873 O O . VAL A 1 113 ? 8.172 2.449 -5.324 1 92.38 113 VAL A O 1
ATOM 876 N N . VAL A 1 114 ? 6.039 2.684 -5.918 1 88.5 114 VAL A N 1
ATOM 877 C CA . VAL A 1 114 ? 6.273 3.602 -7.027 1 88.5 114 VAL A CA 1
ATOM 878 C C . VAL A 1 114 ? 7 4.848 -6.527 1 88.5 114 VAL A C 1
ATOM 880 O O . VAL A 1 114 ? 6.625 5.418 -5.5 1 88.5 114 VAL A O 1
ATOM 883 N N . SER A 1 115 ? 8.133 5.141 -7.152 1 78.25 115 SER A N 1
ATOM 884 C CA . SER A 1 115 ? 8.914 6.324 -6.816 1 78.25 115 SER A CA 1
ATOM 885 C C . SER A 1 115 ? 9.469 6.988 -8.07 1 78.25 115 SER A C 1
ATOM 887 O O . SER A 1 115 ? 9.844 6.305 -9.023 1 78.25 115 SER A O 1
ATOM 889 N N . ALA A 1 116 ? 9.492 8.266 -8.008 1 67.25 116 ALA A N 1
ATOM 890 C CA . ALA A 1 116 ? 10.023 9.031 -9.133 1 67.25 116 ALA A CA 1
ATOM 891 C C . ALA A 1 116 ? 11.516 8.789 -9.312 1 67.25 116 ALA A C 1
ATOM 893 O O . ALA A 1 116 ? 12.055 8.992 -10.398 1 67.25 116 ALA A O 1
ATOM 894 N N . ASP A 1 117 ? 12.148 8.367 -8.297 1 63.66 117 ASP A N 1
ATOM 895 C CA . ASP A 1 117 ? 13.602 8.273 -8.32 1 63.66 117 ASP A CA 1
ATOM 896 C C . ASP A 1 117 ? 14.062 7.031 -9.078 1 63.66 117 ASP A C 1
ATOM 898 O O . ASP A 1 117 ? 15.258 6.797 -9.234 1 63.66 117 ASP A O 1
ATOM 902 N N . SER A 1 118 ? 13.062 6.355 -9.68 1 71.06 118 SER A N 1
ATOM 903 C CA . SER A 1 118 ? 13.508 5.121 -10.32 1 71.06 118 SER A CA 1
ATOM 904 C C . SER A 1 118 ? 12.719 4.848 -11.602 1 71.06 118 SER A C 1
ATOM 906 O O . SER A 1 118 ? 12.086 3.797 -11.727 1 71.06 118 SER A O 1
ATOM 908 N N . PRO A 1 119 ? 12.844 5.777 -12.539 1 70 119 PRO A N 1
ATOM 909 C CA . PRO A 1 119 ? 12.047 5.547 -13.75 1 70 119 PRO A CA 1
ATOM 910 C C . PRO A 1 119 ? 12.445 4.266 -14.484 1 70 119 PRO A C 1
ATOM 912 O O . PRO A 1 119 ? 11.594 3.609 -15.086 1 70 119 PRO A O 1
ATOM 915 N N . GLU A 1 120 ? 13.68 3.951 -14.406 1 70.31 120 GLU A N 1
ATOM 916 C CA . GLU A 1 120 ? 14.18 2.777 -15.117 1 70.31 120 GLU A CA 1
ATOM 917 C C . GLU A 1 120 ? 13.641 1.489 -14.508 1 70.31 120 GLU A C 1
ATOM 919 O O . GLU A 1 120 ? 13.492 0.481 -15.203 1 70.31 120 GLU A O 1
ATOM 924 N N . VAL A 1 121 ? 13.297 1.647 -13.32 1 79.44 121 VAL A N 1
ATOM 925 C CA . VAL A 1 121 ? 12.828 0.444 -12.633 1 79.44 121 VAL A CA 1
ATOM 926 C C . VAL A 1 121 ? 11.312 0.336 -12.75 1 79.44 121 VAL A C 1
ATOM 928 O O . VAL A 1 121 ? 10.734 -0.718 -12.477 1 79.44 121 VAL A O 1
ATOM 931 N N . ASP A 1 122 ? 10.734 1.393 -13.344 1 83.5 122 ASP A N 1
ATOM 932 C CA . ASP A 1 122 ? 9.281 1.482 -13.375 1 83.5 122 ASP A CA 1
ATOM 933 C C . ASP A 1 122 ? 8.688 0.398 -14.273 1 83.5 122 ASP A C 1
ATOM 935 O O . ASP A 1 122 ? 7.684 -0.228 -13.922 1 83.5 122 ASP A O 1
ATOM 939 N N . VAL A 1 123 ? 9.328 0.183 -15.383 1 84.88 123 VAL A N 1
ATOM 940 C CA . VAL A 1 123 ? 8.812 -0.798 -16.328 1 84.88 123 VAL A CA 1
ATOM 941 C C . VAL A 1 123 ? 8.906 -2.199 -15.734 1 84.88 123 VAL A C 1
ATOM 943 O O . VAL A 1 123 ? 7.938 -2.961 -15.766 1 84.88 123 VAL A O 1
ATOM 946 N N . SER A 1 124 ? 10.031 -2.508 -15.141 1 87.44 124 SER A N 1
ATOM 947 C CA . SER A 1 124 ? 10.234 -3.818 -14.531 1 87.44 124 SER A CA 1
ATOM 948 C C . SER A 1 124 ? 9.281 -4.039 -13.359 1 87.44 124 SER A C 1
ATOM 950 O O . SER A 1 124 ? 8.742 -5.137 -13.188 1 87.44 124 SER A O 1
ATOM 952 N N . ARG A 1 125 ? 9.094 -3.07 -12.633 1 91.19 125 ARG A N 1
ATOM 953 C CA . ARG A 1 125 ? 8.172 -3.131 -11.508 1 91.19 125 ARG A CA 1
ATOM 954 C C . ARG A 1 125 ? 6.75 -3.422 -11.969 1 91.19 125 ARG A C 1
ATOM 956 O O . ARG A 1 125 ? 6.082 -4.309 -11.438 1 91.19 125 ARG A O 1
ATOM 963 N N . ARG A 1 126 ? 6.32 -2.705 -13.008 1 89.75 126 ARG A N 1
ATOM 964 C CA . ARG A 1 126 ? 4.973 -2.881 -13.539 1 89.75 126 ARG A CA 1
ATOM 965 C C . ARG A 1 126 ? 4.781 -4.293 -14.086 1 89.75 126 ARG A C 1
ATOM 967 O O . ARG A 1 126 ? 3.762 -4.934 -13.82 1 89.75 126 ARG A O 1
ATOM 974 N N . GLU A 1 127 ? 5.73 -4.715 -14.797 1 89.44 127 GLU A N 1
ATOM 975 C CA . GLU A 1 127 ? 5.652 -6.055 -15.367 1 89.44 127 GLU A CA 1
ATOM 976 C C . GLU A 1 127 ? 5.602 -7.117 -14.273 1 89.44 127 GLU A C 1
ATOM 978 O O . GLU A 1 127 ? 4.852 -8.094 -14.383 1 89.44 127 GLU A O 1
ATOM 983 N N . PHE A 1 128 ? 6.352 -6.914 -13.289 1 91.88 128 PHE A N 1
ATOM 984 C CA . PHE A 1 128 ? 6.398 -7.836 -12.164 1 91.88 128 PHE A CA 1
ATOM 985 C C . PHE A 1 128 ? 5.031 -7.953 -11.5 1 91.88 128 PHE A C 1
ATOM 987 O O . PHE A 1 128 ? 4.5 -9.055 -11.352 1 91.88 128 PHE A O 1
ATOM 994 N N . TRP A 1 129 ? 4.418 -6.887 -11.211 1 93.69 129 TRP A N 1
ATOM 995 C CA . TRP A 1 129 ? 3.137 -6.895 -10.516 1 93.69 129 TRP A CA 1
ATOM 996 C C . TRP A 1 129 ? 2.018 -7.367 -11.438 1 93.69 129 TRP A C 1
ATOM 998 O O . TRP A 1 129 ? 1.104 -8.07 -11 1 93.69 129 TRP A O 1
ATOM 1008 N N . MET A 1 130 ? 2.074 -7.035 -12.719 1 92.81 130 MET A N 1
ATOM 1009 C CA . MET A 1 130 ? 1.056 -7.465 -13.672 1 92.81 130 MET A CA 1
ATOM 1010 C C . MET A 1 130 ? 1.052 -8.984 -13.812 1 92.81 130 MET A C 1
ATOM 1012 O O . MET A 1 130 ? -0.011 -9.602 -13.898 1 92.81 130 MET A O 1
ATOM 1016 N N . GLN A 1 131 ? 2.178 -9.539 -13.805 1 92.5 131 GLN A N 1
ATOM 1017 C CA . GLN A 1 131 ? 2.279 -10.992 -13.898 1 92.5 131 GLN A CA 1
ATOM 1018 C C . GLN A 1 131 ? 1.665 -11.664 -12.68 1 92.5 131 GLN A C 1
ATOM 1020 O O . GLN A 1 131 ? 0.943 -12.656 -12.805 1 92.5 131 GLN A O 1
ATOM 1025 N N . ARG A 1 132 ? 1.923 -11.133 -11.531 1 93.81 132 ARG A N 1
ATOM 1026 C CA . ARG A 1 132 ? 1.422 -11.703 -10.281 1 93.81 132 ARG A CA 1
ATOM 1027 C C . ARG A 1 132 ? -0.09 -11.539 -10.18 1 93.81 132 ARG A C 1
ATOM 1029 O O . ARG A 1 132 ? -0.791 -12.469 -9.758 1 93.81 132 ARG A O 1
ATOM 1036 N N . LEU A 1 133 ? -0.544 -10.406 -10.602 1 95.25 133 LEU A N 1
ATOM 1037 C CA . LEU A 1 133 ? -1.982 -10.164 -10.594 1 95.25 133 LEU A CA 1
ATOM 1038 C C . LEU A 1 133 ? -2.697 -11.086 -11.57 1 95.25 133 LEU A C 1
ATOM 1040 O O . LEU A 1 133 ? -3.693 -11.719 -11.219 1 95.25 133 LEU A O 1
ATOM 1044 N N . THR A 1 134 ? -2.156 -11.195 -12.789 1 95.5 134 THR A N 1
ATOM 1045 C CA . THR A 1 134 ? -2.766 -12.023 -13.82 1 95.5 134 THR A CA 1
ATOM 1046 C C . THR A 1 134 ? -2.842 -13.484 -13.367 1 95.5 134 THR A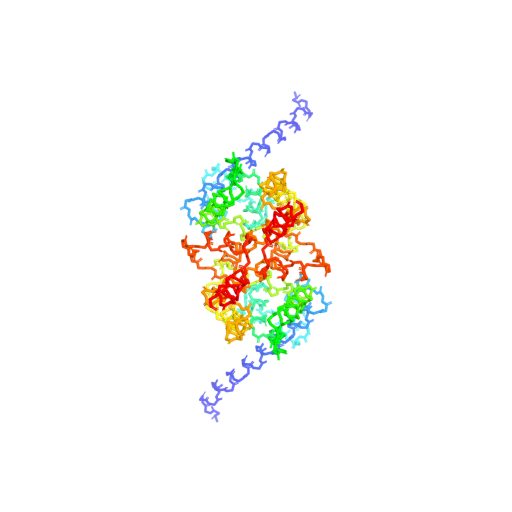 C 1
ATOM 1048 O O . THR A 1 134 ? -3.861 -14.148 -13.562 1 95.5 134 THR A O 1
ATOM 1051 N N . ALA A 1 135 ? -1.826 -13.945 -12.719 1 95.25 135 ALA A N 1
ATOM 1052 C CA . ALA A 1 135 ? -1.81 -15.32 -12.219 1 95.25 135 ALA A CA 1
ATOM 1053 C C . ALA A 1 135 ? -2.891 -15.531 -11.164 1 95.25 135 ALA A C 1
ATOM 1055 O O . ALA A 1 135 ? -3.617 -16.531 -11.203 1 95.25 135 ALA A O 1
ATOM 1056 N N . ALA A 1 136 ? -3.016 -14.633 -10.258 1 97 136 ALA A N 1
ATOM 1057 C CA . ALA A 1 136 ? -3.945 -14.781 -9.141 1 97 136 ALA A CA 1
ATOM 1058 C C . ALA A 1 136 ? -5.391 -14.68 -9.617 1 97 136 ALA A C 1
ATOM 1060 O O . ALA A 1 136 ? -6.297 -15.242 -8.992 1 97 136 ALA A O 1
ATOM 1061 N N . GLU A 1 137 ? -5.633 -13.969 -10.703 1 97.88 137 GLU A N 1
ATOM 1062 C CA . GLU A 1 137 ? -6.973 -13.828 -11.273 1 97.88 137 GLU A CA 1
ATOM 1063 C C . GLU A 1 137 ? -7.555 -15.188 -11.648 1 97.88 137 GLU A C 1
ATOM 1065 O O . GLU A 1 137 ? -8.773 -15.352 -11.703 1 97.88 137 GLU A O 1
ATOM 1070 N N . GLU A 1 138 ? -6.727 -16.125 -11.898 1 98 138 GLU A N 1
ATOM 1071 C CA . GLU A 1 138 ? -7.172 -17.438 -12.336 1 98 138 GLU A CA 1
ATOM 1072 C C . GLU A 1 138 ? -8.047 -18.109 -11.281 1 98 138 GLU A C 1
ATOM 1074 O O . GLU A 1 138 ? -8.969 -18.859 -11.617 1 98 138 GLU A O 1
ATOM 1079 N N . ILE A 1 139 ? -7.762 -17.828 -10.031 1 98 139 ILE A N 1
ATOM 1080 C CA . ILE A 1 139 ? -8.57 -18.391 -8.953 1 98 139 ILE A CA 1
ATOM 1081 C C . ILE A 1 139 ? -10.031 -18 -9.141 1 98 139 ILE A C 1
ATOM 1083 O O . ILE A 1 139 ? -10.93 -18.828 -9.039 1 98 139 ILE A O 1
ATOM 1087 N N . ILE A 1 140 ? -10.289 -16.75 -9.469 1 98.19 140 ILE A N 1
ATOM 1088 C CA . ILE A 1 140 ? -11.633 -16.219 -9.602 1 98.19 140 ILE A CA 1
ATOM 1089 C C . ILE A 1 140 ? -12.25 -16.688 -10.922 1 98.19 140 ILE A C 1
ATOM 1091 O O . ILE A 1 140 ? -13.422 -17.047 -10.977 1 98.19 140 ILE A O 1
ATOM 1095 N N . GLU A 1 141 ? -11.438 -16.688 -11.977 1 98.06 141 GLU A N 1
ATOM 1096 C CA . GLU A 1 141 ? -11.93 -17.125 -13.281 1 98.06 141 GLU A CA 1
ATOM 1097 C C . GLU A 1 141 ? -12.43 -18.562 -13.227 1 98.06 141 GLU A C 1
ATOM 1099 O O . GLU A 1 141 ? -13.484 -18.875 -13.781 1 98.06 141 GLU A O 1
ATOM 1104 N N . ARG A 1 142 ? -11.766 -19.406 -12.57 1 97.75 142 ARG A N 1
ATOM 1105 C CA . ARG A 1 142 ? -12.203 -20.797 -12.391 1 97.75 142 ARG A CA 1
ATOM 1106 C C . ARG A 1 142 ? -13.5 -20.859 -11.586 1 97.75 142 ARG A C 1
ATOM 1108 O O . ARG A 1 142 ? -14.367 -21.688 -11.867 1 97.75 142 ARG A O 1
ATOM 1115 N N . GLY A 1 143 ? -13.531 -20.016 -10.531 1 96.56 143 GLY A N 1
ATOM 1116 C CA . GLY A 1 143 ? -14.75 -19.938 -9.75 1 96.56 143 GLY A CA 1
ATOM 1117 C C . GLY A 1 143 ? -15.953 -19.5 -10.57 1 96.56 143 GLY A C 1
ATOM 1118 O O . GLY A 1 143 ? -17.062 -20.016 -10.375 1 96.56 143 GLY A O 1
ATOM 1119 N N . LYS A 1 144 ? -15.789 -18.562 -11.477 1 96.25 144 LYS A N 1
ATOM 1120 C CA . LYS A 1 144 ? -16.859 -18.156 -12.391 1 96.25 144 LYS A CA 1
ATOM 1121 C C . LYS A 1 144 ? -17.281 -19.328 -13.273 1 96.25 144 LYS A C 1
ATOM 1123 O O . LYS A 1 144 ? -18.484 -19.594 -13.43 1 96.25 144 LYS A O 1
ATOM 1128 N N . ASN A 1 145 ? -16.312 -19.984 -13.789 1 96.19 145 ASN A N 1
ATOM 1129 C CA . ASN A 1 145 ? -16.578 -21.109 -14.688 1 96.19 145 ASN A CA 1
ATOM 1130 C C . ASN A 1 145 ? -17.344 -22.234 -13.984 1 96.19 145 ASN A C 1
ATOM 1132 O O . ASN A 1 145 ? -18.141 -22.922 -14.602 1 96.19 145 ASN A O 1
ATOM 1136 N N . ARG A 1 146 ? -17.125 -22.375 -12.68 1 95.31 146 ARG A N 1
ATOM 1137 C CA . ARG A 1 146 ? -17.781 -23.422 -11.891 1 95.31 146 ARG A CA 1
ATOM 1138 C C . ARG A 1 146 ? -19.125 -22.953 -11.367 1 95.31 146 ARG A C 1
ATOM 1140 O O . ARG A 1 146 ? -19.828 -23.688 -10.672 1 95.31 146 ARG A O 1
ATOM 1147 N N . GLY A 1 147 ? -19.406 -21.656 -11.531 1 94.62 147 GLY A N 1
ATOM 1148 C CA . GLY A 1 147 ? -20.672 -21.094 -11.062 1 94.62 147 GLY A CA 1
ATOM 1149 C C . GLY A 1 147 ? -20.641 -20.719 -9.594 1 94.62 147 GLY A C 1
ATOM 1150 O O . GLY A 1 147 ? -21.688 -20.453 -8.992 1 94.62 147 GLY A O 1
ATOM 1151 N N . GLU A 1 148 ? -19.453 -20.688 -8.969 1 94.56 148 GLU A N 1
ATOM 1152 C CA . GLU A 1 148 ? -19.281 -20.328 -7.559 1 94.56 148 GLU A CA 1
ATOM 1153 C C . GLU A 1 148 ? -19.234 -18.828 -7.371 1 94.56 148 GLU A C 1
ATOM 1155 O O . GLU A 1 148 ? -19.453 -18.328 -6.266 1 94.56 148 GLU A O 1
ATOM 1160 N N . VAL A 1 149 ? -18.875 -18.172 -8.438 1 95.38 149 VAL A N 1
ATOM 1161 C CA . VAL A 1 149 ? -18.719 -16.719 -8.445 1 95.38 149 VAL A CA 1
ATOM 1162 C C . VAL A 1 149 ? -19.594 -16.109 -9.547 1 95.38 149 VAL A C 1
ATOM 1164 O O . VAL A 1 149 ? -19.688 -16.672 -10.641 1 95.38 149 VAL A O 1
ATOM 1167 N N . ASP A 1 150 ? -20.219 -15.023 -9.164 1 93.81 150 ASP A N 1
ATOM 1168 C CA . ASP A 1 150 ? -21.016 -14.328 -10.18 1 93.81 150 ASP A CA 1
ATOM 1169 C C . ASP A 1 150 ? -20.188 -14.07 -11.438 1 93.81 150 ASP A C 1
ATOM 1171 O O . ASP A 1 150 ? -19.047 -13.609 -11.344 1 93.81 150 ASP A O 1
ATOM 1175 N N . SER A 1 151 ? -20.734 -14.328 -12.57 1 92.75 151 SER A N 1
ATOM 1176 C CA . SER A 1 151 ? -20.016 -14.242 -13.844 1 92.75 151 SER A CA 1
ATOM 1177 C C . SER A 1 151 ? -19.609 -12.805 -14.148 1 92.75 151 SER A C 1
ATOM 1179 O O . SER A 1 151 ? -18.688 -12.562 -14.922 1 92.75 151 SER A O 1
ATOM 1181 N N . SER A 1 152 ? -20.25 -11.805 -13.539 1 92.56 152 SER A N 1
ATOM 1182 C CA . SER A 1 152 ? -19.969 -10.398 -13.805 1 92.56 152 SER A CA 1
ATOM 1183 C C . SER A 1 152 ? -18.875 -9.859 -12.898 1 92.56 152 SER A C 1
ATOM 1185 O O . SER A 1 152 ? -18.438 -8.719 -13.055 1 92.56 152 SER A O 1
ATOM 1187 N N . THR A 1 153 ? -18.422 -10.742 -12.023 1 94.69 153 THR A N 1
ATOM 1188 C CA . THR A 1 153 ? -17.391 -10.336 -11.07 1 94.69 153 THR A CA 1
ATOM 1189 C C . THR A 1 153 ? -16.125 -9.914 -11.797 1 94.69 153 THR A C 1
ATOM 1191 O O . THR A 1 153 ? -15.695 -10.578 -12.742 1 94.69 153 THR A O 1
ATOM 1194 N N . ASP A 1 154 ? -15.57 -8.82 -11.414 1 96.81 154 ASP A N 1
ATOM 1195 C CA . ASP A 1 154 ? -14.25 -8.406 -11.883 1 96.81 154 ASP A CA 1
ATOM 1196 C C . ASP A 1 154 ? -13.141 -9.117 -11.109 1 96.81 154 ASP A C 1
ATOM 1198 O O . ASP A 1 154 ? -12.875 -8.789 -9.953 1 96.81 154 ASP A O 1
ATOM 1202 N N . SER A 1 155 ? -12.492 -10.086 -11.82 1 98 155 SER A N 1
ATOM 1203 C CA . SER A 1 155 ? -11.477 -10.914 -11.18 1 98 155 SER A CA 1
ATOM 1204 C C . SER A 1 155 ? -10.32 -10.07 -10.664 1 98 155 SER A C 1
ATOM 1206 O O . SER A 1 155 ? -9.797 -10.328 -9.57 1 98 155 SER A O 1
ATOM 1208 N N . ARG A 1 156 ? -9.922 -9.07 -11.414 1 97.44 156 ARG A N 1
ATOM 1209 C CA . ARG A 1 156 ? -8.828 -8.188 -11.023 1 97.44 156 ARG A CA 1
ATOM 1210 C C . ARG A 1 156 ? -9.18 -7.406 -9.766 1 97.44 156 ARG A C 1
ATOM 1212 O O . ARG A 1 156 ? -8.328 -7.219 -8.883 1 97.44 156 ARG A O 1
ATOM 1219 N N . LEU A 1 157 ? -10.375 -6.961 -9.68 1 98 157 LEU A N 1
ATOM 1220 C CA . LEU A 1 157 ? -10.828 -6.238 -8.492 1 98 157 LEU A CA 1
ATOM 1221 C C . LEU A 1 157 ? -10.688 -7.102 -7.246 1 98 157 LEU A C 1
ATOM 1223 O O . LEU A 1 157 ? -10.227 -6.625 -6.207 1 98 157 LEU A O 1
ATOM 1227 N N . VAL A 1 158 ? -11.086 -8.336 -7.324 1 98.25 158 VAL A N 1
ATOM 1228 C CA . VAL A 1 158 ? -11.039 -9.242 -6.184 1 98.25 158 VAL A CA 1
ATOM 1229 C C . VAL A 1 158 ? -9.594 -9.43 -5.723 1 98.25 158 VAL A C 1
ATOM 1231 O O . VAL A 1 158 ? -9.297 -9.32 -4.531 1 98.25 158 VAL A O 1
ATOM 1234 N N . VAL A 1 159 ? -8.727 -9.648 -6.664 1 98.19 159 VAL A N 1
ATOM 1235 C CA . VAL A 1 159 ? -7.324 -9.914 -6.352 1 98.19 159 VAL A CA 1
ATOM 1236 C C . VAL A 1 159 ? -6.68 -8.648 -5.773 1 98.19 159 VAL A C 1
ATOM 1238 O O . VAL A 1 159 ? -5.941 -8.719 -4.789 1 98.19 159 VAL A O 1
ATOM 1241 N N . LEU A 1 160 ? -6.988 -7.496 -6.34 1 98.44 160 LEU A N 1
ATOM 1242 C CA . LEU A 1 160 ? -6.461 -6.23 -5.844 1 98.44 160 LEU A CA 1
ATOM 1243 C C . LEU A 1 160 ? -6.988 -5.938 -4.441 1 98.44 160 LEU A C 1
ATOM 1245 O O . LEU A 1 160 ? -6.262 -5.395 -3.604 1 98.44 160 LEU A O 1
ATOM 1249 N N . THR A 1 161 ? -8.18 -6.273 -4.258 1 98.56 161 THR A N 1
ATOM 1250 C CA . THR A 1 161 ? -8.773 -6.059 -2.939 1 98.56 161 THR A CA 1
ATOM 1251 C C . THR A 1 161 ? -8.039 -6.875 -1.879 1 98.56 161 THR A C 1
ATOM 1253 O O . THR A 1 161 ? -7.641 -6.34 -0.841 1 98.56 161 THR A O 1
ATOM 1256 N N . LEU A 1 162 ? -7.828 -8.133 -2.146 1 98.38 162 LEU A N 1
ATOM 1257 C CA . LEU A 1 162 ? -7.121 -9 -1.216 1 98.38 162 LEU A CA 1
ATOM 1258 C C . LEU A 1 162 ? -5.66 -8.578 -1.078 1 98.38 162 LEU A C 1
ATOM 1260 O O . LEU A 1 162 ? -5.148 -8.461 0.037 1 98.38 162 LEU A O 1
ATOM 1264 N N . GLY A 1 163 ? -5.023 -8.352 -2.201 1 98.06 163 GLY A N 1
ATOM 1265 C CA . GLY A 1 163 ? -3.639 -7.91 -2.195 1 98.06 163 GLY A CA 1
ATOM 1266 C C . GLY A 1 163 ? -3.439 -6.578 -1.493 1 98.06 163 GLY A C 1
ATOM 1267 O O . GLY A 1 163 ? -2.5 -6.418 -0.714 1 98.06 163 GLY A O 1
ATOM 1268 N N . GLY A 1 164 ? -4.324 -5.637 -1.804 1 98.56 164 GLY A N 1
ATOM 1269 C CA . GLY A 1 164 ? -4.254 -4.336 -1.155 1 98.56 164 GLY A CA 1
ATOM 1270 C C . GLY A 1 164 ? -4.379 -4.418 0.354 1 98.56 164 GLY A C 1
ATOM 1271 O O . GLY A 1 164 ? -3.674 -3.709 1.077 1 98.56 164 GLY A O 1
ATOM 1272 N N . LEU A 1 165 ? -5.234 -5.254 0.828 1 98.69 165 LEU A N 1
ATOM 1273 C CA . LEU A 1 165 ? -5.434 -5.441 2.26 1 98.69 165 LEU A CA 1
ATOM 1274 C C . LEU A 1 165 ? -4.164 -5.965 2.924 1 98.69 165 LEU A C 1
ATOM 1276 O O . LEU A 1 165 ? -3.744 -5.449 3.963 1 98.69 165 LEU A O 1
ATOM 1280 N N . VAL A 1 166 ? -3.553 -6.938 2.318 1 98.5 166 VAL A N 1
ATOM 1281 C CA . VAL A 1 166 ? -2.332 -7.504 2.883 1 98.5 166 VAL A CA 1
ATOM 1282 C C . VAL A 1 166 ? -1.201 -6.48 2.801 1 98.5 166 VAL A C 1
ATOM 1284 O O . VAL A 1 166 ? -0.467 -6.277 3.771 1 98.5 166 VAL A O 1
ATOM 1287 N N . HIS A 1 167 ? -1.095 -5.812 1.683 1 98.25 167 HIS A N 1
ATOM 1288 C CA . HIS A 1 167 ? -0.007 -4.867 1.452 1 98.25 167 HIS A CA 1
ATOM 1289 C C . HIS A 1 167 ? -0.095 -3.682 2.408 1 98.25 167 HIS A C 1
ATOM 1291 O O . HIS A 1 167 ? 0.931 -3.152 2.842 1 98.25 167 HIS A O 1
ATOM 1297 N N . ILE A 1 168 ? -1.263 -3.242 2.76 1 98.06 168 ILE A N 1
ATOM 1298 C CA . ILE A 1 168 ? -1.393 -2.035 3.57 1 98.06 168 ILE A CA 1
ATOM 1299 C C . ILE A 1 168 ? -0.879 -2.303 4.984 1 98.06 168 ILE A C 1
ATOM 1301 O O . ILE A 1 168 ? -0.366 -1.399 5.645 1 98.06 168 ILE A O 1
ATOM 1305 N N . TYR A 1 169 ? -0.964 -3.539 5.492 1 97.38 169 TYR A N 1
ATOM 1306 C CA . TYR A 1 169 ? -0.365 -3.896 6.77 1 97.38 169 TYR A CA 1
ATOM 1307 C C . TYR A 1 169 ? 1.145 -3.691 6.742 1 97.38 169 TYR A C 1
ATOM 1309 O O . TYR A 1 169 ? 1.73 -3.215 7.719 1 97.38 169 TYR A O 1
ATOM 1317 N N . VAL A 1 170 ? 1.716 -3.998 5.621 1 95.88 170 VAL A N 1
ATOM 1318 C CA . VAL A 1 170 ? 3.168 -3.932 5.484 1 95.88 170 VAL A CA 1
ATOM 1319 C C . VAL A 1 170 ? 3.596 -2.49 5.211 1 95.88 170 VAL A C 1
ATOM 1321 O O . VAL A 1 170 ? 4.57 -2.004 5.789 1 95.88 170 VAL A O 1
ATOM 1324 N N . THR A 1 171 ? 2.836 -1.762 4.418 1 95.88 171 THR A N 1
ATOM 1325 C CA . THR A 1 171 ? 3.273 -0.453 3.945 1 95.88 171 THR A CA 1
ATOM 1326 C C . THR A 1 171 ? 2.914 0.635 4.953 1 95.88 171 THR A C 1
ATOM 1328 O O . THR A 1 171 ? 3.689 1.568 5.168 1 95.88 171 THR A O 1
ATOM 1331 N N . HIS A 1 172 ? 1.766 0.491 5.637 1 95.69 172 HIS A N 1
ATOM 1332 C CA . HIS A 1 172 ? 1.309 1.677 6.355 1 95.69 172 HIS A CA 1
ATOM 1333 C C . HIS A 1 172 ? 1.049 1.367 7.824 1 95.69 172 HIS A C 1
ATOM 1335 O O . HIS A 1 172 ? 1.145 2.254 8.68 1 95.69 172 HIS A O 1
ATOM 1341 N N . LEU A 1 173 ? 0.763 0.17 8.141 1 94.25 173 LEU A N 1
ATOM 1342 C CA . LEU A 1 173 ? 0.534 -0.134 9.547 1 94.25 173 LEU A CA 1
ATOM 1343 C C . LEU A 1 173 ? 1.826 -0.578 10.227 1 94.25 173 LEU A C 1
ATOM 1345 O O . LEU A 1 173 ? 2.135 -0.137 11.336 1 94.25 173 LEU A O 1
ATOM 1349 N N . GLY A 1 174 ? 2.572 -1.396 9.531 1 90.94 174 GLY A N 1
ATOM 1350 C CA . GLY A 1 174 ? 3.85 -1.837 10.062 1 90.94 174 GLY A CA 1
ATOM 1351 C C . GLY A 1 174 ? 3.707 -2.781 11.242 1 90.94 174 GLY A C 1
ATOM 1352 O O . GLY A 1 174 ? 4.598 -2.861 12.094 1 90.94 174 GLY A O 1
ATOM 1353 N N . THR A 1 175 ? 2.586 -3.352 11.43 1 90.56 175 THR A N 1
ATOM 1354 C CA . THR A 1 175 ? 2.326 -4.309 12.5 1 90.56 175 THR A CA 1
ATOM 1355 C C . THR A 1 175 ? 2.254 -5.73 11.945 1 90.56 175 THR A C 1
ATOM 1357 O O . THR A 1 175 ? 2.234 -5.93 10.734 1 90.56 175 THR A O 1
ATOM 1360 N N . ASP A 1 176 ? 2.219 -6.641 12.867 1 95.12 176 ASP A N 1
ATOM 1361 C CA . ASP A 1 176 ? 1.944 -8.016 12.461 1 95.12 176 ASP A CA 1
ATOM 1362 C C . ASP A 1 176 ? 0.543 -8.141 11.859 1 95.12 176 ASP A C 1
ATOM 1364 O O . ASP A 1 176 ? -0.384 -7.453 12.297 1 95.12 176 ASP A O 1
ATOM 1368 N N . ILE A 1 177 ? 0.472 -9.031 10.922 1 97.62 177 ILE A N 1
ATOM 1369 C CA . ILE A 1 177 ? -0.828 -9.352 10.344 1 97.62 177 ILE A CA 1
ATOM 1370 C C . ILE A 1 177 ? -1.548 -10.367 11.219 1 97.62 177 ILE A C 1
ATOM 1372 O O . ILE A 1 177 ? -0.999 -11.43 11.523 1 97.62 177 ILE A O 1
ATOM 1376 N N . PRO A 1 178 ? -2.738 -10.008 11.641 1 97.44 178 PRO A N 1
ATOM 1377 C CA . PRO A 1 178 ? -3.469 -10.977 12.461 1 97.44 178 PRO A CA 1
ATOM 1378 C C . PRO A 1 178 ? -3.633 -12.336 11.781 1 97.44 178 PRO A C 1
ATOM 1380 O O . PRO A 1 178 ? -3.883 -12.391 10.57 1 97.44 178 PRO A O 1
AT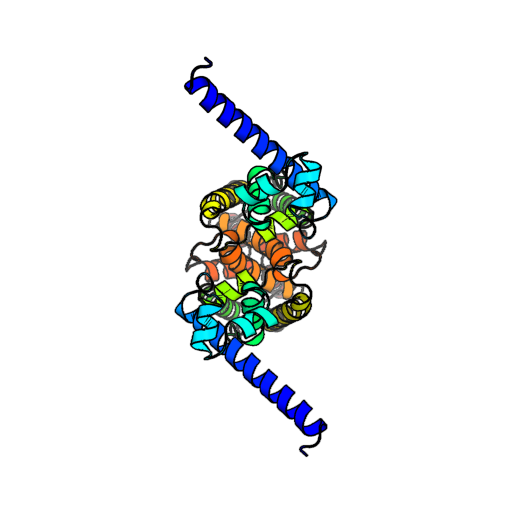OM 1383 N N . THR A 1 179 ? -3.543 -13.391 12.547 1 96.88 179 THR A N 1
ATOM 1384 C CA . THR A 1 179 ? -3.623 -14.742 12 1 96.88 179 THR A CA 1
ATOM 1385 C C . THR A 1 179 ? -5.008 -15.016 11.422 1 96.88 179 THR A C 1
ATOM 1387 O O . THR A 1 179 ? -5.176 -15.898 10.578 1 96.88 179 THR A O 1
ATOM 1390 N N . SER A 1 180 ? -5.984 -14.234 11.812 1 97.62 180 SER A N 1
ATOM 1391 C CA . SER A 1 180 ? -7.359 -14.438 11.367 1 97.62 180 SER A CA 1
ATOM 1392 C C . SER A 1 180 ? -7.641 -13.672 10.078 1 97.62 180 SER A C 1
ATOM 1394 O O . SER A 1 180 ? -8.688 -13.859 9.453 1 97.62 180 SER A O 1
ATOM 1396 N N . LEU A 1 181 ? -6.719 -12.867 9.594 1 98.06 181 LEU A N 1
ATOM 1397 C CA . LEU A 1 181 ? -6.977 -11.938 8.492 1 98.06 181 LEU A CA 1
ATOM 1398 C C . LEU A 1 181 ? -7.359 -12.695 7.227 1 98.06 181 LEU A C 1
ATOM 1400 O O . LEU A 1 181 ? -8.336 -12.352 6.562 1 98.06 181 LEU A O 1
ATOM 1404 N N . PRO A 1 182 ? -6.609 -13.773 6.891 1 98.25 182 PRO A N 1
ATOM 1405 C CA . PRO A 1 182 ? -6.945 -14.461 5.641 1 98.25 182 PRO A CA 1
ATOM 1406 C C . PRO A 1 182 ? -8.383 -14.977 5.621 1 98.25 182 PRO A C 1
ATOM 1408 O O . PRO A 1 182 ? -9.109 -14.742 4.648 1 98.25 182 PRO A O 1
ATOM 1411 N N . HIS A 1 183 ? -8.789 -15.586 6.695 1 97.75 183 HIS A N 1
ATOM 1412 C CA . HIS A 1 183 ? -10.141 -16.125 6.777 1 97.75 183 HIS A CA 1
ATOM 1413 C C . HIS A 1 183 ? -11.18 -15.016 6.727 1 97.75 183 HIS A C 1
ATOM 1415 O O . HIS A 1 183 ? -12.172 -15.125 6 1 97.75 183 HIS A O 1
ATOM 1421 N N . GLN A 1 184 ? -10.984 -13.984 7.438 1 97.44 184 GLN A N 1
ATOM 1422 C CA . GLN A 1 184 ? -11.922 -12.867 7.492 1 97.44 184 GLN A CA 1
ATOM 1423 C C . GLN A 1 184 ? -12.008 -12.156 6.148 1 97.44 184 GLN A C 1
ATOM 1425 O O . GLN A 1 184 ? -13.102 -11.766 5.715 1 97.44 184 GLN A O 1
ATOM 1430 N N . ALA A 1 185 ? -10.859 -11.984 5.516 1 98.25 185 ALA A N 1
ATOM 1431 C CA . ALA A 1 185 ? -10.812 -11.328 4.211 1 98.25 185 ALA A CA 1
ATOM 1432 C C . ALA A 1 185 ? -11.578 -12.133 3.162 1 98.25 185 ALA A C 1
ATOM 1434 O O . ALA A 1 185 ? -12.352 -11.578 2.385 1 98.25 185 ALA A O 1
ATOM 1435 N N . VAL A 1 186 ? -11.352 -13.414 3.18 1 98 186 VAL A N 1
ATOM 1436 C CA . VAL A 1 186 ? -12 -14.281 2.207 1 98 186 VAL A CA 1
ATOM 1437 C C . VAL A 1 186 ? -13.508 -14.289 2.439 1 98 186 VAL A C 1
ATOM 1439 O O . VAL A 1 186 ? -14.289 -14.195 1.488 1 98 186 VAL A O 1
ATOM 1442 N N . SER A 1 187 ? -13.953 -14.367 3.688 1 96.31 187 SER A N 1
ATOM 1443 C CA . SER A 1 187 ? -15.375 -14.312 4.016 1 96.31 187 SER A CA 1
ATOM 1444 C C . SER A 1 187 ? -15.992 -13.008 3.541 1 96.31 187 SER A C 1
ATOM 1446 O O . SER A 1 187 ? -17.078 -13 2.963 1 96.31 187 SER A O 1
ATOM 1448 N N . LEU A 1 188 ? -15.336 -11.938 3.721 1 96.38 188 LEU A N 1
ATOM 1449 C CA . LEU A 1 188 ? -15.805 -10.625 3.293 1 96.38 188 LEU A CA 1
ATOM 1450 C C . LEU A 1 188 ? -15.945 -10.57 1.775 1 96.38 188 LEU A C 1
ATOM 1452 O O . LEU A 1 188 ? -16.969 -10.109 1.26 1 96.38 188 LEU A O 1
ATOM 1456 N N . ILE A 1 189 ? -14.953 -11.047 1.098 1 97.06 189 ILE A N 1
ATOM 1457 C CA . ILE A 1 189 ? -14.914 -10.984 -0.359 1 97.06 189 ILE A CA 1
ATOM 1458 C C . ILE A 1 189 ? -16.031 -11.859 -0.94 1 97.06 189 ILE A C 1
ATOM 1460 O O . ILE A 1 189 ? -16.703 -11.469 -1.896 1 97.06 189 ILE A O 1
ATOM 1464 N N . LEU A 1 190 ? -16.234 -13.008 -0.381 1 95.19 190 LEU A N 1
ATOM 1465 C CA . LEU A 1 190 ? -17.203 -13.945 -0.942 1 95.19 190 LEU A CA 1
ATOM 1466 C C . LEU A 1 190 ? -18.625 -13.555 -0.566 1 95.19 190 LEU A C 1
ATOM 1468 O O . LEU A 1 190 ? -19.516 -13.555 -1.416 1 95.19 190 LEU A O 1
ATOM 1472 N N . SER A 1 191 ? -18.906 -13.148 0.707 1 91.69 191 SER A N 1
ATOM 1473 C CA . SER A 1 191 ? -20.266 -13.047 1.206 1 91.69 191 SER A CA 1
ATOM 1474 C C . SER A 1 191 ? -20.672 -11.594 1.428 1 91.69 191 SER A C 1
ATOM 1476 O O . SER A 1 191 ? -21.859 -11.266 1.483 1 91.69 191 SER A O 1
ATOM 1478 N N . GLY A 1 192 ? -19.656 -10.711 1.566 1 92.25 192 GLY A N 1
ATOM 1479 C CA . GLY A 1 192 ? -19.953 -9.328 1.902 1 92.25 192 GLY A CA 1
ATOM 1480 C C . GLY A 1 192 ? -20.438 -9.148 3.33 1 92.25 192 GLY A C 1
ATOM 1481 O O . GLY A 1 192 ? -20.484 -10.109 4.098 1 92.25 192 GLY A O 1
ATOM 1482 N N . VAL A 1 193 ? -20.797 -7.965 3.639 1 87.69 193 VAL A N 1
ATOM 1483 C CA . VAL A 1 193 ? -21.141 -7.672 5.027 1 87.69 193 VAL A CA 1
ATOM 1484 C C . VAL A 1 193 ? -22.656 -7.672 5.203 1 87.69 193 VAL A C 1
ATOM 1486 O O . VAL A 1 193 ? -23.156 -7.52 6.32 1 87.69 193 VAL A O 1
ATOM 1489 N N . THR A 1 194 ? -23.391 -7.754 4.164 1 81.12 194 THR A N 1
ATOM 1490 C CA . THR A 1 194 ? -24.844 -7.699 4.27 1 81.12 194 THR A CA 1
ATOM 1491 C C . THR A 1 194 ? -25.438 -9.102 4.363 1 81.12 194 THR A C 1
ATOM 1493 O O . THR A 1 194 ? -26.641 -9.266 4.559 1 81.12 194 THR A O 1
ATOM 1496 N N . SER A 1 195 ? -24.672 -10.055 4.133 1 69.19 195 SER A N 1
ATOM 1497 C CA . SER A 1 195 ? -25.172 -11.422 4.07 1 69.19 195 SER A CA 1
ATOM 1498 C C . SER A 1 195 ? -25.906 -11.797 5.355 1 69.19 195 SER A C 1
ATOM 1500 O O . SER A 1 195 ? -26.938 -12.469 5.312 1 69.19 195 SER A O 1
ATOM 1502 N N . GLY A 1 196 ? -25.422 -11.383 6.477 1 62.16 196 GLY A N 1
ATOM 1503 C CA . GLY A 1 196 ? -26.078 -11.742 7.723 1 62.16 196 GLY A CA 1
ATOM 1504 C C . GLY A 1 196 ? -27.375 -10.984 7.957 1 62.16 196 GLY A C 1
ATOM 1505 O O . GLY A 1 196 ? -28.203 -11.406 8.758 1 62.16 196 GLY A O 1
ATOM 1506 N N . VAL A 1 197 ? -27.562 -9.922 7.363 1 68.06 197 VAL A N 1
ATOM 1507 C CA . VAL A 1 197 ? -28.75 -9.094 7.535 1 68.06 197 VAL A CA 1
ATOM 1508 C C . VAL A 1 197 ? -29.922 -9.727 6.789 1 68.06 197 VAL A C 1
ATOM 1510 O O . VAL A 1 197 ? -31.031 -9.781 7.312 1 68.06 197 VAL A O 1
ATOM 1513 N N . THR A 1 198 ? -29.562 -10.18 5.617 1 60.03 198 THR A N 1
ATOM 1514 C CA . THR A 1 198 ? -30.609 -10.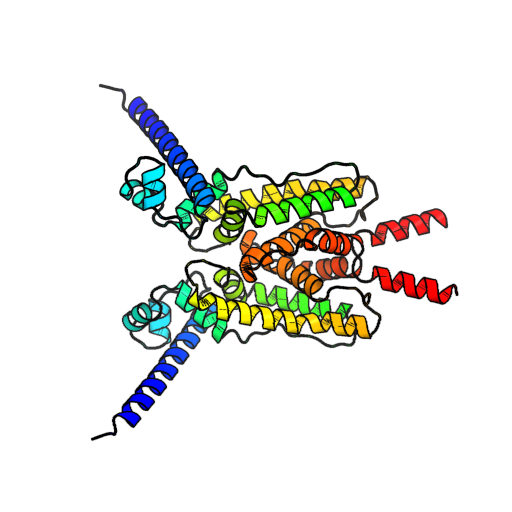789 4.793 1 60.03 198 THR A CA 1
ATOM 1515 C C . THR A 1 198 ? -31.141 -12.062 5.438 1 60.03 198 THR A C 1
ATOM 1517 O O . THR A 1 198 ? -32.344 -12.32 5.422 1 60.03 198 THR A O 1
ATOM 1520 N N . GLN A 1 199 ? -30.234 -12.789 6.043 1 52.81 199 GLN A N 1
ATOM 1521 C CA . GLN A 1 199 ? -30.625 -14.031 6.688 1 52.81 199 GLN A CA 1
ATOM 1522 C C . GLN A 1 199 ? -31.484 -13.766 7.93 1 52.81 199 GLN A C 1
ATOM 1524 O O . GLN A 1 199 ? -32.438 -14.477 8.188 1 52.81 199 GLN A O 1
ATOM 1529 N N . ALA A 1 200 ? -31.156 -12.719 8.578 1 54.66 200 ALA A N 1
ATOM 1530 C CA . ALA A 1 200 ? -31.906 -12.383 9.781 1 54.66 200 ALA A CA 1
ATOM 1531 C C . ALA A 1 200 ? -33.312 -11.891 9.438 1 54.66 200 ALA A C 1
ATOM 1533 O O . ALA A 1 200 ? -34.281 -12.227 10.125 1 54.66 200 ALA A O 1
ATOM 1534 N N . ARG A 1 201 ? -33.375 -11.109 8.453 1 56.91 201 ARG A N 1
ATOM 1535 C CA . ARG A 1 201 ? -34.656 -10.594 8.039 1 56.91 201 ARG A CA 1
ATOM 1536 C C . ARG A 1 201 ? -35.562 -11.711 7.543 1 56.91 201 ARG A C 1
ATOM 1538 O O . ARG A 1 201 ? -36.781 -11.703 7.797 1 56.91 201 ARG A O 1
ATOM 1545 N N . THR A 1 202 ? -34.906 -12.578 6.844 1 54.31 202 THR A N 1
ATOM 1546 C CA . THR A 1 202 ? -35.688 -13.703 6.332 1 54.31 202 THR A CA 1
ATOM 1547 C C . THR A 1 202 ? -36.125 -14.617 7.473 1 54.31 202 THR A C 1
ATOM 1549 O O . THR A 1 202 ? -37.25 -15.102 7.484 1 54.31 202 THR A O 1
ATOM 1552 N N . ASN A 1 203 ? -35.219 -14.82 8.422 1 53.69 203 ASN A N 1
ATOM 1553 C CA . ASN A 1 203 ? -35.562 -15.672 9.555 1 53.69 203 ASN A CA 1
ATOM 1554 C C . ASN A 1 203 ? -36.594 -15.023 10.445 1 53.69 203 ASN A C 1
ATOM 1556 O O . ASN A 1 203 ? -37.469 -15.711 11.008 1 53.69 203 ASN A O 1
ATOM 1560 N N . ALA A 1 204 ? -36.562 -13.727 10.547 1 58.97 204 ALA A N 1
ATOM 1561 C CA . ALA A 1 204 ? -37.531 -13 11.352 1 58.97 204 ALA A CA 1
ATOM 1562 C C . ALA A 1 204 ? -38.906 -13.023 10.703 1 58.97 204 ALA A C 1
ATOM 1564 O O . ALA A 1 204 ? -39.938 -12.961 11.398 1 58.97 204 ALA A O 1
ATOM 1565 N N . GLN A 1 205 ? -38.969 -12.977 9.438 1 54.75 205 GLN A N 1
ATOM 1566 C CA . GLN A 1 205 ? -40.25 -13.023 8.727 1 54.75 205 GLN A CA 1
ATOM 1567 C C . GLN A 1 205 ? -40.844 -14.414 8.789 1 54.75 205 GLN A C 1
ATOM 1569 O O . GLN A 1 205 ? -42.094 -14.555 8.734 1 54.75 205 GLN A O 1
ATOM 1574 N N . MET A 1 206 ? -40.031 -15.383 8.867 1 56.19 206 MET A N 1
ATOM 1575 C CA . MET A 1 206 ? -40.562 -16.75 8.891 1 56.19 206 MET A CA 1
ATOM 1576 C C . MET A 1 206 ? -41 -17.125 10.297 1 56.19 206 MET A C 1
ATOM 1578 O O . MET A 1 206 ? -41.75 -18.094 10.484 1 56.19 206 MET A O 1
ATOM 1582 N N . GLY A 1 207 ? -40.438 -16.469 11.25 1 44.34 207 GLY A N 1
ATOM 1583 C CA . GLY A 1 207 ? -40.938 -16.812 12.57 1 44.34 207 GLY A CA 1
ATOM 1584 C C . GLY A 1 207 ? -42 -15.859 13.078 1 44.34 207 GLY A C 1
ATOM 1585 O O . GLY A 1 207 ? -42.125 -14.742 12.57 1 44.34 207 GLY A O 1
ATOM 1586 N N . MET B 1 1 ? 21.156 43 29.969 1 50.97 1 MET B N 1
ATOM 1587 C CA . MET B 1 1 ? 21.453 41.625 29.594 1 50.97 1 MET B CA 1
ATOM 1588 C C . MET B 1 1 ? 20.188 40.781 29.578 1 50.97 1 MET B C 1
ATOM 1590 O O . MET B 1 1 ? 19.484 40.688 30.578 1 50.97 1 MET B O 1
ATOM 1594 N N . THR B 1 2 ? 19.672 40.562 28.422 1 62.06 2 THR B N 1
ATOM 1595 C CA . THR B 1 2 ? 18.438 39.812 28.297 1 62.06 2 THR B CA 1
ATOM 1596 C C . THR B 1 2 ? 18.516 38.5 29.031 1 62.06 2 THR B C 1
ATOM 1598 O O . THR B 1 2 ? 19.531 37.781 28.938 1 62.06 2 THR B O 1
ATOM 1601 N N . ASP B 1 3 ? 17.766 38.156 29.953 1 65.62 3 ASP B N 1
ATOM 1602 C CA . ASP B 1 3 ? 17.672 36.969 30.797 1 65.62 3 ASP B CA 1
ATOM 1603 C C . ASP B 1 3 ? 17.766 35.688 29.953 1 65.62 3 ASP B C 1
ATOM 1605 O O . ASP B 1 3 ? 17.078 35.562 28.938 1 65.62 3 ASP B O 1
ATOM 1609 N N . PRO B 1 4 ? 18.812 34.906 30.219 1 72.38 4 PRO B N 1
ATOM 1610 C CA . PRO B 1 4 ? 19.047 33.656 29.484 1 72.38 4 PRO B CA 1
ATOM 1611 C C . PRO B 1 4 ? 17.75 32.875 29.25 1 72.38 4 PRO B C 1
ATOM 1613 O O . PRO B 1 4 ? 17.609 32.219 28.219 1 72.38 4 PRO B O 1
ATOM 1616 N N . GLU B 1 5 ? 16.859 32.906 30.203 1 69.31 5 GLU B N 1
ATOM 1617 C CA . GLU B 1 5 ? 15.586 32.188 30.031 1 69.31 5 GLU B CA 1
ATOM 1618 C C . GLU B 1 5 ? 14.781 32.781 28.875 1 69.31 5 GLU B C 1
ATOM 1620 O O . GLU B 1 5 ? 14.125 32.062 28.141 1 69.31 5 GLU B O 1
ATOM 1625 N N . HIS B 1 6 ? 14.82 34.031 28.828 1 73.12 6 HIS B N 1
ATOM 1626 C CA . HIS B 1 6 ? 14.086 34.719 27.766 1 73.12 6 HIS B CA 1
ATOM 1627 C C . HIS B 1 6 ? 14.695 34.438 26.391 1 73.12 6 HIS B C 1
ATOM 1629 O O . HIS B 1 6 ? 13.977 34.375 25.391 1 73.12 6 HIS B O 1
ATOM 1635 N N . SER B 1 7 ? 16.016 34.219 26.453 1 73.12 7 SER B N 1
ATOM 1636 C CA . SER B 1 7 ? 16.688 33.906 25.203 1 73.12 7 SER B CA 1
ATOM 1637 C C . SER B 1 7 ? 16.344 32.5 24.719 1 73.12 7 SER B C 1
ATOM 1639 O O . SER B 1 7 ? 16.156 32.281 23.516 1 73.12 7 SER B O 1
ATOM 1641 N N . GLY B 1 8 ? 16.188 31.562 25.656 1 74 8 GLY B N 1
ATOM 1642 C CA . GLY B 1 8 ? 15.797 30.203 25.344 1 74 8 GLY B CA 1
ATOM 1643 C C . GLY B 1 8 ? 14.398 30.094 24.766 1 74 8 GLY B C 1
ATOM 1644 O O . GLY B 1 8 ? 14.172 29.375 23.781 1 74 8 GLY B O 1
ATOM 1645 N N . GLN B 1 9 ? 13.547 30.797 25.406 1 73.94 9 GLN B N 1
ATOM 1646 C CA . GLN B 1 9 ? 12.164 30.797 24.938 1 73.94 9 GLN B CA 1
ATOM 1647 C C . GLN B 1 9 ? 12.055 31.438 23.562 1 73.94 9 GLN B C 1
ATOM 1649 O O . GLN B 1 9 ? 11.305 30.953 22.703 1 73.94 9 GLN B O 1
ATOM 1654 N N . ARG B 1 10 ? 12.727 32.594 23.344 1 74.19 10 ARG B N 1
ATOM 1655 C CA . ARG B 1 10 ? 12.711 33.25 22.047 1 74.19 10 ARG B CA 1
ATOM 1656 C C . ARG B 1 10 ? 13.297 32.344 20.969 1 74.19 10 ARG B C 1
ATOM 1658 O O . ARG B 1 10 ? 12.781 32.312 19.844 1 74.19 10 ARG B O 1
ATOM 1665 N N . ALA B 1 11 ? 14.336 31.656 21.344 1 78.25 11 ALA B N 1
ATOM 1666 C CA . ALA B 1 11 ? 14.953 30.703 20.422 1 78.25 11 ALA B CA 1
ATOM 1667 C C . ALA B 1 11 ? 14 29.578 20.062 1 78.25 11 ALA B C 1
ATOM 1669 O O . ALA B 1 11 ? 13.945 29.125 18.922 1 78.25 11 ALA B O 1
ATOM 1670 N N . GLN B 1 12 ? 13.273 29.141 21.016 1 73.38 12 GLN B N 1
ATOM 1671 C CA . GLN B 1 12 ? 12.289 28.078 20.781 1 73.38 12 GLN B CA 1
ATOM 1672 C C . GLN B 1 12 ? 11.164 28.562 19.891 1 73.38 12 GLN B C 1
ATOM 1674 O O . GLN B 1 12 ? 10.734 27.844 18.984 1 73.38 12 GLN B O 1
ATOM 1679 N N . VAL B 1 13 ? 10.68 29.734 20.156 1 73.94 13 VAL B N 1
ATOM 1680 C CA . VAL B 1 13 ? 9.609 30.328 19.359 1 73.94 13 VAL B CA 1
ATOM 1681 C C . VAL B 1 13 ? 10.086 30.547 17.938 1 73.94 13 VAL B C 1
ATOM 1683 O O . VAL B 1 13 ? 9.359 30.234 16.984 1 73.94 13 VAL B O 1
ATOM 1686 N N . ARG B 1 14 ? 11.297 31.031 17.797 1 78.19 14 ARG B N 1
ATOM 1687 C CA . ARG B 1 14 ? 11.867 31.234 16.469 1 78.19 14 ARG B CA 1
ATOM 1688 C C . ARG B 1 14 ? 12.016 29.906 15.719 1 78.19 14 ARG B C 1
ATOM 1690 O O . ARG B 1 14 ? 11.758 29.828 14.516 1 78.19 14 ARG B O 1
ATOM 1697 N N . GLY B 1 15 ? 12.375 28.891 16.469 1 84.12 15 GLY B N 1
ATOM 1698 C CA . GLY B 1 15 ? 12.5 27.562 15.906 1 84.12 15 GLY B CA 1
ATOM 1699 C C . GLY B 1 15 ? 11.18 26.984 15.43 1 84.12 15 GLY B C 1
ATOM 1700 O O . GLY B 1 15 ? 11.109 26.391 14.359 1 84.12 15 GLY B O 1
ATOM 1701 N N . ALA B 1 16 ? 10.211 27.297 16.25 1 85.75 16 ALA B N 1
ATOM 1702 C CA . ALA B 1 16 ? 8.883 26.812 15.898 1 85.75 16 ALA B CA 1
ATOM 1703 C C . ALA B 1 16 ? 8.336 27.516 14.664 1 85.75 16 ALA B C 1
ATOM 1705 O O . ALA B 1 16 ? 7.742 26.875 13.789 1 85.75 16 ALA B O 1
ATOM 1706 N N . ARG B 1 17 ? 8.516 28.781 14.586 1 89.31 17 ARG B N 1
ATOM 1707 C CA . ARG B 1 17 ? 8.047 29.547 13.438 1 89.31 17 ARG B CA 1
ATOM 1708 C C . ARG B 1 17 ? 8.789 29.141 12.172 1 89.31 17 ARG B C 1
ATOM 1710 O O . ARG B 1 17 ? 8.195 29.047 11.094 1 89.31 17 ARG B O 1
ATOM 1717 N N . PHE B 1 18 ? 10.078 28.922 12.336 1 92.75 18 PHE B N 1
ATOM 1718 C CA . PHE B 1 18 ? 10.898 28.438 11.234 1 92.75 18 PHE B CA 1
ATOM 1719 C C . PHE B 1 18 ? 10.359 27.109 10.703 1 92.75 18 PHE B C 1
ATOM 1721 O O . PHE B 1 18 ? 10.141 26.969 9.5 1 92.75 18 PHE B O 1
ATOM 1728 N N . ARG B 1 19 ? 10.133 26.203 11.578 1 93.44 19 ARG B N 1
ATOM 1729 C CA . ARG B 1 19 ? 9.633 24.891 11.203 1 93.44 19 ARG B CA 1
ATOM 1730 C C . ARG B 1 19 ? 8.297 24.984 10.477 1 93.44 19 ARG B C 1
ATOM 1732 O O . ARG B 1 19 ? 8.102 24.359 9.438 1 93.44 19 ARG B O 1
ATOM 1739 N N . GLU B 1 20 ? 7.449 25.812 11.016 1 93.5 20 GLU B N 1
ATOM 1740 C CA . GLU B 1 20 ? 6.125 25.969 10.414 1 93.5 20 GLU B CA 1
ATOM 1741 C C . GLU B 1 20 ? 6.223 26.531 9 1 93.5 20 GLU B C 1
ATOM 1743 O O . GLU B 1 20 ? 5.562 26.031 8.086 1 93.5 20 GLU B O 1
ATOM 1748 N N . ARG B 1 21 ? 7.016 27.453 8.82 1 94.75 21 ARG B N 1
ATOM 1749 C CA . ARG B 1 21 ? 7.215 28.078 7.516 1 94.75 21 ARG B CA 1
ATOM 1750 C C . ARG B 1 21 ? 7.758 27.078 6.5 1 94.75 21 ARG B C 1
ATOM 1752 O O . ARG B 1 21 ? 7.316 27.047 5.352 1 94.75 21 ARG B O 1
ATOM 1759 N N . VAL B 1 22 ? 8.609 26.297 6.926 1 96.81 22 VAL B N 1
ATOM 1760 C CA . VAL B 1 22 ? 9.25 25.328 6.043 1 96.81 22 VAL B CA 1
ATOM 1761 C C . VAL B 1 22 ? 8.242 24.234 5.676 1 96.81 22 VAL B C 1
ATOM 1763 O O . VAL B 1 22 ? 8.148 23.844 4.512 1 96.81 22 VAL B O 1
ATOM 1766 N N . LEU B 1 23 ? 7.543 23.781 6.656 1 96 23 LEU B N 1
ATOM 1767 C CA . LEU B 1 23 ? 6.578 22.719 6.395 1 96 23 LEU B CA 1
ATOM 1768 C C . LEU B 1 23 ? 5.457 23.219 5.488 1 96 23 LEU B C 1
ATOM 1770 O O . LEU B 1 23 ? 5.02 22.5 4.586 1 96 23 LEU B O 1
ATOM 1774 N N . ASP B 1 24 ? 5.039 24.469 5.656 1 95.62 24 ASP B N 1
ATOM 1775 C CA . ASP B 1 24 ? 4.035 25.062 4.777 1 95.62 24 ASP B CA 1
ATOM 1776 C C . ASP B 1 24 ? 4.562 25.203 3.35 1 95.62 24 ASP B C 1
ATOM 1778 O O . ASP B 1 24 ? 3.854 24.891 2.389 1 95.62 24 ASP B O 1
ATOM 1782 N N . ALA B 1 25 ? 5.742 25.625 3.24 1 97.38 25 ALA B N 1
ATOM 1783 C CA . ALA B 1 25 ? 6.383 25.766 1.935 1 97.38 25 ALA B CA 1
ATOM 1784 C C . ALA B 1 25 ? 6.527 24.406 1.256 1 97.38 25 ALA B C 1
ATOM 1786 O O . ALA B 1 25 ? 6.383 24.281 0.036 1 97.38 25 ALA B O 1
ATOM 1787 N N . THR B 1 26 ? 6.84 23.406 2.061 1 96.56 26 THR B N 1
ATOM 1788 C CA . THR B 1 26 ? 6.977 22.062 1.533 1 96.56 26 THR B CA 1
ATOM 1789 C C . THR B 1 26 ? 5.66 21.578 0.931 1 96.56 26 THR B C 1
ATOM 1791 O O . THR B 1 26 ? 5.637 21.062 -0.187 1 96.56 26 THR B O 1
ATOM 1794 N N . ILE B 1 27 ? 4.57 21.812 1.6 1 95.62 27 ILE B N 1
ATOM 1795 C CA . ILE B 1 27 ? 3.25 21.422 1.118 1 95.62 27 ILE B CA 1
ATOM 1796 C C . ILE B 1 27 ? 2.928 22.172 -0.171 1 95.62 27 ILE B C 1
ATOM 1798 O O . ILE B 1 27 ? 2.406 21.578 -1.124 1 95.62 27 ILE B O 1
ATOM 1802 N N . ALA B 1 28 ? 3.264 23.391 -0.232 1 96 28 ALA B N 1
ATOM 1803 C CA . ALA B 1 28 ? 3.033 24.203 -1.426 1 96 28 ALA B CA 1
ATOM 1804 C C . ALA B 1 28 ? 3.822 23.672 -2.615 1 96 28 ALA B C 1
ATOM 1806 O O . ALA B 1 28 ? 3.297 23.578 -3.729 1 96 28 ALA B O 1
ATOM 1807 N N . CYS B 1 29 ? 5.051 23.312 -2.363 1 96.88 29 CYS B N 1
ATOM 1808 C CA . CYS B 1 29 ? 5.883 22.766 -3.426 1 96.88 29 CYS B CA 1
ATOM 1809 C C . CYS B 1 29 ? 5.297 21.453 -3.951 1 96.88 29 CYS B C 1
ATOM 1811 O O . CYS B 1 29 ? 5.262 21.219 -5.16 1 96.88 29 CYS B O 1
ATOM 1813 N N . ILE B 1 30 ? 4.824 20.609 -3.021 1 94.62 30 ILE B N 1
ATOM 1814 C CA . ILE B 1 30 ? 4.219 19.344 -3.418 1 94.62 30 ILE B CA 1
ATOM 1815 C C . ILE B 1 30 ? 2.98 19.609 -4.273 1 94.62 30 ILE B C 1
ATOM 1817 O O . ILE B 1 30 ? 2.791 18.984 -5.316 1 94.62 30 ILE B O 1
ATOM 1821 N N . THR B 1 31 ? 2.199 20.516 -3.871 1 93.75 31 THR B N 1
ATOM 1822 C CA . THR B 1 31 ? 0.942 20.844 -4.535 1 93.75 31 THR B CA 1
ATOM 1823 C C . THR B 1 31 ? 1.197 21.375 -5.945 1 93.75 31 THR B C 1
ATOM 1825 O O . THR B 1 31 ? 0.486 21.016 -6.887 1 93.75 31 THR B O 1
ATOM 1828 N N . GLU B 1 32 ? 2.23 22.141 -6.137 1 95 32 GLU B N 1
ATOM 1829 C CA . GLU B 1 32 ? 2.502 22.844 -7.387 1 95 32 GLU B CA 1
ATOM 1830 C C . GLU B 1 32 ? 3.27 21.953 -8.367 1 95 32 GLU B C 1
ATOM 1832 O O . GLU B 1 32 ? 2.973 21.953 -9.562 1 95 32 GLU B O 1
ATOM 1837 N N . ALA B 1 33 ? 4.215 21.203 -7.836 1 92.94 33 ALA B N 1
ATOM 1838 C CA . ALA B 1 33 ? 5.164 20.547 -8.734 1 92.94 33 ALA B CA 1
ATOM 1839 C C . ALA B 1 33 ? 5.016 19.031 -8.672 1 92.94 33 ALA B C 1
ATOM 1841 O O . ALA B 1 33 ? 5.551 18.312 -9.523 1 92.94 33 ALA B O 1
ATOM 1842 N N . GLY B 1 34 ? 4.23 18.562 -7.746 1 90.94 34 GLY B N 1
ATOM 1843 C CA . GLY B 1 34 ? 4.23 17.125 -7.512 1 90.94 34 GLY B CA 1
ATOM 1844 C C . GLY B 1 34 ? 5.391 16.672 -6.652 1 90.94 34 GLY B C 1
ATOM 1845 O O . GLY B 1 34 ? 6.488 17.219 -6.727 1 90.94 34 GLY B O 1
ATOM 1846 N N . VAL B 1 35 ? 5.188 15.695 -5.871 1 88.69 35 VAL B N 1
ATOM 1847 C CA . VAL B 1 35 ? 6.102 15.273 -4.816 1 88.69 35 VAL B CA 1
ATOM 1848 C C . VAL B 1 35 ? 7.426 14.828 -5.43 1 88.69 35 VAL B C 1
ATOM 1850 O O . VAL B 1 35 ? 8.484 15 -4.824 1 88.69 35 VAL B O 1
ATOM 1853 N N . ASP B 1 36 ? 7.402 14.344 -6.617 1 85.12 36 ASP B N 1
ATOM 1854 C CA . ASP B 1 36 ? 8.602 13.797 -7.254 1 85.12 36 ASP B CA 1
ATOM 1855 C C . ASP B 1 36 ? 9.531 14.922 -7.719 1 85.12 36 ASP B C 1
ATOM 1857 O O . ASP B 1 36 ? 10.68 14.672 -8.078 1 85.12 36 ASP B O 1
ATOM 1861 N N . ASN B 1 37 ? 9.141 16.141 -7.59 1 89.88 37 ASN B N 1
ATOM 1862 C CA . ASN B 1 37 ? 9.891 17.281 -8.117 1 89.88 37 ASN B CA 1
ATOM 1863 C C . ASN B 1 37 ? 10.242 18.281 -7.016 1 89.88 37 ASN B C 1
ATOM 1865 O O . ASN B 1 37 ? 10.57 19.422 -7.301 1 89.88 37 ASN B O 1
ATOM 1869 N N . VAL B 1 38 ? 10.156 17.844 -5.828 1 93.5 38 VAL B N 1
ATOM 1870 C CA . VAL B 1 38 ? 10.43 18.734 -4.711 1 93.5 38 VAL B CA 1
ATOM 1871 C C . VAL B 1 38 ? 11.812 18.438 -4.137 1 93.5 38 VAL B C 1
ATOM 1873 O O . VAL B 1 38 ? 12.125 17.281 -3.818 1 93.5 38 VAL B O 1
ATOM 1876 N N . GLY B 1 39 ? 12.633 19.516 -4.086 1 94.06 39 GLY B N 1
ATOM 1877 C CA . GLY B 1 39 ? 13.93 19.422 -3.443 1 94.06 39 GLY B CA 1
ATOM 1878 C C . GLY B 1 39 ? 14.141 20.484 -2.369 1 94.06 39 GLY B C 1
ATOM 1879 O O . GLY B 1 39 ? 13.297 21.359 -2.176 1 94.06 39 GLY B O 1
ATOM 1880 N N . PHE B 1 40 ? 15.242 20.328 -1.726 1 95.38 40 PHE B N 1
ATOM 1881 C CA . PHE B 1 40 ? 15.578 21.297 -0.679 1 95.38 40 PHE B CA 1
ATOM 1882 C C . PHE B 1 40 ? 15.625 22.719 -1.238 1 95.38 40 PHE B C 1
ATOM 1884 O O . PHE B 1 40 ? 15.164 23.656 -0.594 1 95.38 40 PHE B O 1
ATOM 1891 N N . ALA B 1 41 ? 16.219 22.828 -2.416 1 96.38 41 ALA B N 1
ATOM 1892 C CA . ALA B 1 41 ? 16.359 24.141 -3.031 1 96.38 41 ALA B CA 1
ATOM 1893 C C . ALA B 1 41 ? 14.992 24.781 -3.271 1 96.38 41 ALA B C 1
ATOM 1895 O O . ALA B 1 41 ? 14.805 25.984 -3.021 1 96.38 41 ALA B O 1
ATOM 1896 N N . ASP B 1 42 ? 14.039 24.016 -3.738 1 96.94 42 ASP B N 1
ATOM 1897 C CA . ASP B 1 42 ? 12.688 24.5 -4.004 1 96.94 42 ASP B CA 1
ATOM 1898 C C . ASP B 1 42 ? 12.023 25 -2.723 1 96.94 42 ASP B C 1
ATOM 1900 O O . ASP B 1 42 ? 11.438 26.094 -2.703 1 96.94 42 ASP B O 1
ATOM 1904 N N . VAL B 1 43 ? 12.156 24.219 -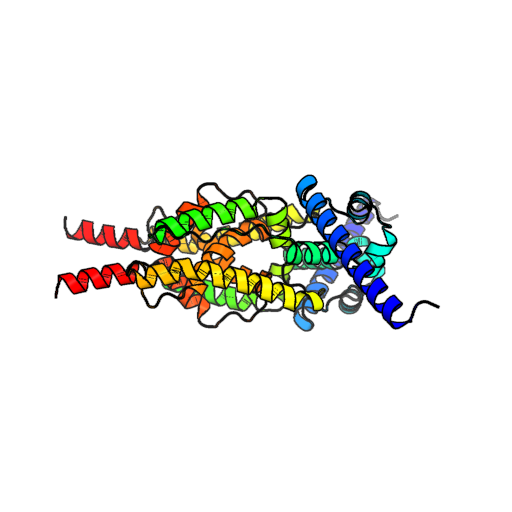1.7 1 97.81 43 VAL B N 1
ATOM 1905 C CA . VAL B 1 43 ? 11.508 24.531 -0.428 1 97.81 43 VAL B CA 1
ATOM 1906 C C . VAL B 1 43 ? 12.172 25.766 0.197 1 97.81 43 VAL B C 1
ATOM 1908 O O . VAL B 1 43 ? 11.484 26.641 0.714 1 97.81 43 VAL B O 1
ATOM 1911 N N . ALA B 1 44 ? 13.492 25.797 0.162 1 97.88 44 ALA B N 1
ATOM 1912 C CA . ALA B 1 44 ? 14.227 26.938 0.714 1 97.88 44 ALA B CA 1
ATOM 1913 C C . ALA B 1 44 ? 13.812 28.234 0.036 1 97.88 44 ALA B C 1
ATOM 1915 O O . ALA B 1 44 ? 13.57 29.234 0.707 1 97.88 44 ALA B O 1
ATOM 1916 N N . ARG B 1 45 ? 13.75 28.188 -1.243 1 97.31 45 ARG B N 1
ATOM 1917 C CA . ARG B 1 45 ? 13.352 29.359 -2.021 1 97.31 45 ARG B CA 1
ATOM 1918 C C . ARG B 1 45 ? 11.938 29.812 -1.646 1 97.31 45 ARG B C 1
ATOM 1920 O O . ARG B 1 45 ? 11.703 30.984 -1.393 1 97.31 45 ARG B O 1
ATOM 1927 N N . LYS B 1 46 ? 11.047 28.891 -1.592 1 97.06 46 LYS B N 1
ATOM 1928 C CA . LYS B 1 46 ? 9.648 29.203 -1.296 1 97.06 46 LYS B CA 1
ATOM 1929 C C . LYS B 1 46 ? 9.492 29.719 0.132 1 97.06 46 LYS B C 1
ATOM 1931 O O . LYS B 1 46 ? 8.672 30.609 0.392 1 97.06 46 LYS B O 1
ATOM 1936 N N . ALA B 1 47 ? 10.195 29.156 1.046 1 96.94 47 ALA B N 1
ATOM 1937 C CA . ALA B 1 47 ? 10.109 29.516 2.461 1 96.94 47 ALA B CA 1
ATOM 1938 C C . ALA B 1 47 ? 10.922 30.766 2.758 1 96.94 47 ALA B C 1
ATOM 1940 O O . ALA B 1 47 ? 10.773 31.375 3.826 1 96.94 47 ALA B O 1
ATOM 1941 N N . GLY B 1 48 ? 11.828 31.172 1.877 1 96.81 48 GLY B N 1
ATOM 1942 C CA . GLY B 1 48 ? 12.703 32.312 2.111 1 96.81 48 GLY B CA 1
ATOM 1943 C C . GLY B 1 48 ? 13.758 32.031 3.162 1 96.81 48 GLY B C 1
ATOM 1944 O O . GLY B 1 48 ? 14.016 32.875 4.027 1 96.81 48 GLY B O 1
ATOM 1945 N N . VAL B 1 49 ? 14.297 30.844 3.141 1 95.69 49 VAL B N 1
ATOM 1946 C CA . VAL B 1 49 ? 15.312 30.469 4.117 1 95.69 49 VAL B CA 1
ATOM 1947 C C . VAL B 1 49 ? 16.531 29.891 3.402 1 95.69 49 VAL B C 1
ATOM 1949 O O . VAL B 1 49 ? 16.5 29.672 2.191 1 95.69 49 VAL B O 1
ATOM 1952 N N . ASN B 1 50 ? 17.562 29.672 4.227 1 93.06 50 ASN B N 1
ATOM 1953 C CA . ASN B 1 50 ? 18.797 29.078 3.727 1 93.06 50 ASN B CA 1
ATOM 1954 C C . ASN B 1 50 ? 18.656 27.562 3.561 1 93.06 50 ASN B C 1
ATOM 1956 O O . ASN B 1 50 ? 18.188 26.875 4.473 1 93.06 50 ASN B O 1
ATOM 1960 N N . GLY B 1 51 ? 19.078 27.016 2.432 1 93.62 51 GLY B N 1
ATOM 1961 C CA . GLY B 1 51 ? 19 25.594 2.148 1 93.62 51 GLY B CA 1
ATOM 1962 C C . GLY B 1 51 ? 19.844 24.75 3.086 1 93.62 51 GLY B C 1
ATOM 1963 O O . GLY B 1 51 ? 19.484 23.609 3.391 1 93.62 51 GLY B O 1
ATOM 1964 N N . VAL B 1 52 ? 20.938 25.312 3.529 1 92.94 52 VAL B N 1
ATOM 1965 C CA . VAL B 1 52 ? 21.828 24.609 4.434 1 92.94 52 VAL B CA 1
ATOM 1966 C C . VAL B 1 52 ? 21.109 24.312 5.746 1 92.94 52 VAL B C 1
ATOM 1968 O O . VAL B 1 52 ? 21.312 23.25 6.336 1 92.94 52 VAL B O 1
ATOM 1971 N N . SER B 1 53 ? 20.25 25.266 6.191 1 93.62 53 SER B N 1
ATOM 1972 C CA . SER B 1 53 ? 19.5 25.094 7.426 1 93.62 53 SER B CA 1
ATOM 1973 C C . SER B 1 53 ? 18.516 23.938 7.312 1 93.62 53 SER B C 1
ATOM 1975 O O . SER B 1 53 ? 18.281 23.203 8.289 1 93.62 53 SER B O 1
ATOM 1977 N N . LEU B 1 54 ? 17.953 23.625 6.102 1 95.31 54 LEU B N 1
ATOM 1978 C CA . LEU B 1 54 ? 17.031 22.531 5.879 1 95.31 54 LEU B CA 1
ATOM 1979 C C . LEU B 1 54 ? 17.75 21.188 5.922 1 95.31 54 LEU B C 1
ATOM 1981 O O . LEU B 1 54 ? 17.297 20.25 6.574 1 95.31 54 LEU B O 1
ATOM 1985 N N . TYR B 1 55 ? 18.891 21.188 5.277 1 92.75 55 TYR B N 1
ATOM 1986 C CA . TYR B 1 55 ? 19.688 19.969 5.242 1 92.75 55 TYR B CA 1
ATOM 1987 C C . TYR B 1 55 ? 20.141 19.578 6.641 1 92.75 55 TYR B C 1
ATOM 1989 O O . TYR B 1 55 ? 20.109 18.391 7.004 1 92.75 55 TYR B O 1
ATOM 1997 N N . ARG B 1 56 ? 20.578 20.516 7.41 1 93.94 56 ARG B N 1
ATOM 1998 C CA . ARG B 1 56 ? 21.062 20.25 8.758 1 93.94 56 ARG B CA 1
ATOM 1999 C C . ARG B 1 56 ? 19.953 19.672 9.633 1 93.94 56 ARG B C 1
ATOM 2001 O O . ARG B 1 56 ? 20.188 18.766 10.43 1 93.94 56 ARG B O 1
ATOM 2008 N N . ARG B 1 57 ? 18.766 20.156 9.438 1 93.25 57 ARG B N 1
ATOM 2009 C CA . ARG B 1 57 ? 17.672 19.766 10.312 1 93.25 57 ARG B CA 1
ATOM 2010 C C . ARG B 1 57 ? 17.031 18.453 9.867 1 93.25 57 ARG B C 1
ATOM 2012 O O . ARG B 1 57 ? 16.719 17.594 10.688 1 93.25 57 ARG B O 1
ATOM 2019 N N . TRP B 1 58 ? 16.812 18.234 8.547 1 93.31 58 TRP B N 1
ATOM 2020 C CA . TRP B 1 58 ? 16.062 17.078 8.07 1 93.31 58 TRP B CA 1
ATOM 2021 C C . TRP B 1 58 ? 16.969 16.078 7.387 1 93.31 58 TRP B C 1
ATOM 2023 O O . TRP B 1 58 ? 16.578 14.93 7.16 1 93.31 58 TRP B O 1
ATOM 2033 N N . LYS B 1 59 ? 18.109 16.438 7.016 1 90.5 59 LYS B N 1
ATOM 2034 C CA . LYS B 1 59 ? 19.172 15.594 6.496 1 90.5 59 LYS B CA 1
ATOM 2035 C C . LYS B 1 59 ? 18.844 15.102 5.086 1 90.5 59 LYS B C 1
ATOM 2037 O O . LYS B 1 59 ? 19.734 15.07 4.223 1 90.5 59 LYS B O 1
ATOM 2042 N N . THR B 1 60 ? 17.562 14.664 4.824 1 86.88 60 THR B N 1
ATOM 2043 C CA . THR B 1 60 ? 17.156 14.203 3.502 1 86.88 60 THR B CA 1
ATOM 2044 C C . THR B 1 60 ? 15.805 14.789 3.111 1 86.88 60 THR B C 1
ATOM 2046 O O . THR B 1 60 ? 15 15.141 3.979 1 86.88 60 THR B O 1
ATOM 2049 N N . VAL B 1 61 ? 15.531 14.844 1.829 1 88.75 61 VAL B N 1
ATOM 2050 C CA . VAL B 1 61 ? 14.273 15.383 1.317 1 88.75 61 VAL B CA 1
ATOM 2051 C C . VAL B 1 61 ? 13.117 14.492 1.761 1 88.75 61 VAL B C 1
ATOM 2053 O O . VAL B 1 61 ? 12.102 14.984 2.252 1 88.75 61 VAL B O 1
ATOM 2056 N N . PRO B 1 62 ? 13.281 13.156 1.77 1 86 62 PRO B N 1
ATOM 2057 C CA . PRO B 1 62 ? 12.18 12.305 2.223 1 86 62 PRO B CA 1
ATOM 2058 C C . PRO B 1 62 ? 11.789 12.57 3.676 1 86 62 PRO B C 1
ATOM 2060 O O . PRO B 1 62 ? 10.602 12.586 4.012 1 86 62 PRO B O 1
ATOM 2063 N N . ARG B 1 63 ? 12.695 12.812 4.461 1 89.12 63 ARG B N 1
ATOM 2064 C CA . ARG B 1 63 ? 12.398 13.094 5.859 1 89.12 63 ARG B CA 1
ATOM 2065 C C . ARG B 1 63 ? 11.633 14.406 6 1 89.12 63 ARG B C 1
ATOM 2067 O O . ARG B 1 63 ? 10.719 14.508 6.816 1 89.12 63 ARG B O 1
ATOM 2074 N N . LEU B 1 64 ? 12.047 15.391 5.227 1 92.88 64 LEU B N 1
ATOM 2075 C CA . LEU B 1 64 ? 11.32 16.656 5.199 1 92.88 64 LEU B CA 1
ATOM 2076 C C . LEU B 1 64 ? 9.898 16.469 4.68 1 92.88 64 LEU B C 1
ATOM 2078 O O . LEU B 1 64 ? 8.945 16.969 5.27 1 92.88 64 LEU B O 1
ATOM 2082 N N . LEU B 1 65 ? 9.758 15.727 3.625 1 91.94 65 LEU B N 1
ATOM 2083 C CA . LEU B 1 65 ? 8.453 15.484 3.027 1 91.94 65 LEU B CA 1
ATOM 2084 C C . LEU B 1 65 ? 7.531 14.766 4.008 1 91.94 65 LEU B C 1
ATOM 2086 O O . LEU B 1 65 ? 6.383 15.172 4.195 1 91.94 65 LEU B O 1
ATOM 2090 N N . ILE B 1 66 ? 8.031 13.742 4.645 1 91.44 66 ILE B N 1
ATOM 2091 C CA . ILE B 1 66 ? 7.227 12.977 5.594 1 91.44 66 ILE B CA 1
ATOM 2092 C C . ILE B 1 66 ? 6.781 13.883 6.738 1 91.44 66 ILE B C 1
ATOM 2094 O O . ILE B 1 66 ? 5.609 13.883 7.117 1 91.44 66 ILE B O 1
ATOM 2098 N N . ASP B 1 67 ? 7.672 14.656 7.27 1 90.81 67 ASP B N 1
ATOM 2099 C CA . ASP B 1 67 ? 7.355 15.562 8.367 1 90.81 67 ASP B CA 1
ATOM 2100 C C . ASP B 1 67 ? 6.258 16.547 7.965 1 90.81 67 ASP B C 1
ATOM 2102 O O . ASP B 1 67 ? 5.281 16.734 8.688 1 90.81 67 ASP B O 1
ATOM 2106 N N . ALA B 1 68 ? 6.41 17.125 6.805 1 94 68 ALA B N 1
ATOM 2107 C CA . ALA B 1 68 ? 5.43 18.078 6.305 1 94 68 ALA B CA 1
ATOM 2108 C C . ALA B 1 68 ? 4.07 17.422 6.098 1 94 68 ALA B C 1
ATOM 2110 O O . ALA B 1 68 ? 3.039 17.969 6.488 1 94 68 ALA B O 1
ATOM 2111 N N . LEU B 1 69 ? 4.066 16.281 5.531 1 93.31 69 LEU B N 1
ATOM 2112 C CA . LEU B 1 69 ? 2.83 15.57 5.199 1 93.31 69 LEU B CA 1
ATOM 2113 C C . LEU B 1 69 ? 2.084 15.156 6.461 1 93.31 69 LEU B C 1
ATOM 2115 O O . LEU B 1 69 ? 0.875 15.375 6.574 1 93.31 69 LEU B O 1
ATOM 2119 N N . LEU B 1 70 ? 2.795 14.617 7.41 1 90.25 70 LEU B N 1
ATOM 2120 C CA . LEU B 1 70 ? 2.172 14.148 8.641 1 90.25 70 LEU B CA 1
ATOM 2121 C C . LEU B 1 70 ? 1.67 15.32 9.477 1 90.25 70 LEU B C 1
ATOM 2123 O O . LEU B 1 70 ? 0.658 15.203 10.172 1 90.25 70 LEU B O 1
ATOM 2127 N N . THR B 1 71 ? 2.342 16.453 9.25 1 88.19 71 THR B N 1
ATOM 2128 C CA . THR B 1 71 ? 2.039 17.578 10.109 1 88.19 71 THR B CA 1
ATOM 2129 C C . THR B 1 71 ? 1.026 18.516 9.445 1 88.19 71 THR B C 1
ATOM 2131 O O . THR B 1 71 ? 0.198 19.125 10.125 1 88.19 71 THR B O 1
ATOM 2134 N N . ARG B 1 72 ? 1.018 18.5 8.125 1 85.25 72 ARG B N 1
ATOM 2135 C CA . ARG B 1 72 ? 0.292 19.594 7.477 1 85.25 72 ARG B CA 1
ATOM 2136 C C . ARG B 1 72 ? -0.829 19.062 6.594 1 85.25 72 ARG B C 1
ATOM 2138 O O . ARG B 1 72 ? -1.634 19.828 6.066 1 85.25 72 ARG B O 1
ATOM 2145 N N . THR B 1 73 ? -0.834 17.797 6.348 1 82.25 73 THR B N 1
ATOM 2146 C CA . THR B 1 73 ? -1.971 17.312 5.566 1 82.25 73 THR B CA 1
ATOM 2147 C C . THR B 1 73 ? -3.27 17.469 6.348 1 82.25 73 THR B C 1
ATOM 21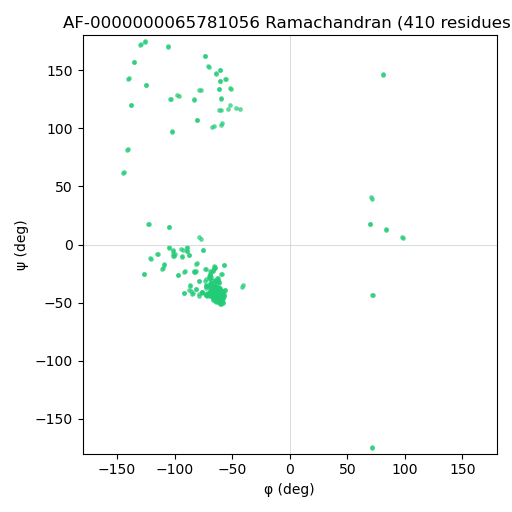49 O O . THR B 1 73 ? -3.447 16.859 7.398 1 82.25 73 THR B O 1
ATOM 2152 N N . GLN B 1 74 ? -3.982 18.469 5.988 1 66.5 74 GLN B N 1
ATOM 2153 C CA . GLN B 1 74 ? -5.285 18.75 6.574 1 66.5 74 GLN B CA 1
ATOM 2154 C C . GLN B 1 74 ? -6.406 18.094 5.777 1 66.5 74 GLN B C 1
ATOM 2156 O O . GLN B 1 74 ? -7.523 17.938 6.273 1 66.5 74 GLN B O 1
ATOM 2161 N N . ALA B 1 75 ? -6.004 17.891 4.582 1 61.28 75 ALA B N 1
ATOM 2162 C CA . ALA B 1 75 ? -7.035 17.297 3.727 1 61.28 75 ALA B CA 1
ATOM 2163 C C . ALA B 1 75 ? -7.512 15.961 4.277 1 61.28 75 ALA B C 1
ATOM 2165 O O . ALA B 1 75 ? -6.699 15.102 4.625 1 61.28 75 ALA B O 1
ATOM 2166 N N . GLU B 1 76 ? -8.641 16.047 4.824 1 71.06 76 GLU B N 1
ATOM 2167 C CA . GLU B 1 76 ? -9.297 14.82 5.297 1 71.06 76 GLU B CA 1
ATOM 2168 C C . GLU B 1 76 ? -10.312 14.312 4.277 1 71.06 76 GLU B C 1
ATOM 2170 O O . GLU B 1 76 ? -10.961 15.109 3.596 1 71.06 76 GLU B O 1
ATOM 2175 N N . VAL B 1 77 ? -10.156 13.164 4.023 1 89.5 77 VAL B N 1
ATOM 2176 C CA . VAL B 1 77 ? -11.305 12.484 3.416 1 89.5 77 VAL B CA 1
ATOM 2177 C C . VAL B 1 77 ? -12.492 12.523 4.367 1 89.5 77 VAL B C 1
ATOM 2179 O O . VAL B 1 77 ? -12.422 12.008 5.484 1 89.5 77 VAL B O 1
ATOM 2182 N N . PRO B 1 78 ? -13.57 13.188 4.012 1 92.19 78 PRO B N 1
ATOM 2183 C CA . PRO B 1 78 ? -14.711 13.305 4.922 1 92.19 78 PRO B CA 1
ATOM 2184 C C . PRO B 1 78 ? -15.305 11.945 5.297 1 92.19 78 PRO B C 1
ATOM 2186 O O . PRO B 1 78 ? -15.203 10.992 4.527 1 92.19 78 PRO B O 1
ATOM 2189 N N . ILE B 1 79 ? -15.852 11.992 6.535 1 96.75 79 ILE B N 1
ATOM 2190 C CA . ILE B 1 79 ? -16.625 10.844 6.996 1 96.75 79 ILE B CA 1
ATOM 2191 C C . ILE B 1 79 ? -18.109 11.141 6.895 1 96.75 79 ILE B C 1
ATOM 2193 O O . ILE B 1 79 ? -18.688 11.75 7.797 1 96.75 79 ILE B O 1
ATOM 2197 N N . PRO B 1 80 ? -18.766 10.695 5.816 1 97.06 80 PRO B N 1
ATOM 2198 C CA . PRO B 1 80 ? -20.172 11.031 5.605 1 97.06 80 PRO B CA 1
ATOM 2199 C C . PRO B 1 80 ? -21.094 10.32 6.59 1 97.06 80 PRO B C 1
ATOM 2201 O O . PRO B 1 80 ? -20.734 9.273 7.141 1 97.06 80 PRO B O 1
ATOM 2204 N N . ASP B 1 81 ? -22.219 10.938 6.828 1 97.5 81 ASP B N 1
ATOM 2205 C CA . ASP B 1 81 ? -23.281 10.383 7.645 1 97.5 81 ASP B CA 1
ATOM 2206 C C . ASP B 1 81 ? -24.656 10.719 7.055 1 97.5 81 ASP B C 1
ATOM 2208 O O . ASP B 1 81 ? -25.359 11.602 7.562 1 97.5 81 ASP B O 1
ATOM 2212 N N . THR B 1 82 ? -25.047 9.938 6.082 1 97.94 82 THR B N 1
ATOM 2213 C CA . THR B 1 82 ? -26.281 10.234 5.359 1 97.94 82 THR B CA 1
ATOM 2214 C C . THR B 1 82 ? -27.422 9.352 5.848 1 97.94 82 THR B C 1
ATOM 2216 O O . THR B 1 82 ? -28.562 9.516 5.426 1 97.94 82 THR B O 1
ATOM 2219 N N . GLY B 1 83 ? -27.156 8.383 6.629 1 97.44 83 GLY B N 1
ATOM 2220 C CA . GLY B 1 83 ? -28.172 7.449 7.102 1 97.44 83 GLY B CA 1
ATOM 2221 C C . GLY B 1 83 ? -28.203 6.156 6.309 1 97.44 83 GLY B C 1
ATOM 2222 O O . GLY B 1 83 ? -29.094 5.316 6.523 1 97.44 83 GLY B O 1
ATOM 2223 N N . SER B 1 84 ? -27.281 6.012 5.422 1 97.69 84 SER B N 1
ATOM 2224 C CA . SER B 1 84 ? -27.156 4.812 4.602 1 97.69 84 SER B CA 1
ATOM 2225 C C . SER B 1 84 ? -25.688 4.387 4.48 1 97.69 84 SER B C 1
ATOM 2227 O O . SER B 1 84 ? -24.859 5.133 3.955 1 97.69 84 SER B O 1
ATOM 2229 N N . VAL B 1 85 ? -25.391 3.172 4.934 1 97.44 85 VAL B N 1
ATOM 2230 C CA . VAL B 1 85 ? -24.016 2.686 4.883 1 97.44 85 VAL B CA 1
ATOM 2231 C C . VAL B 1 85 ? -23.547 2.607 3.43 1 97.44 85 VAL B C 1
ATOM 2233 O O . VAL B 1 85 ? -22.391 2.91 3.127 1 97.44 85 VAL B O 1
ATOM 2236 N N . HIS B 1 86 ? -24.453 2.195 2.549 1 97.5 86 HIS B N 1
ATOM 2237 C CA . HIS B 1 86 ? -24.109 2.131 1.133 1 97.5 86 HIS B CA 1
ATOM 2238 C C . HIS B 1 86 ? -23.703 3.5 0.603 1 97.5 86 HIS B C 1
ATOM 2240 O O . HIS B 1 86 ? -22.625 3.646 0.009 1 97.5 86 HIS B O 1
ATOM 2246 N N . ARG B 1 87 ? -24.516 4.48 0.85 1 98.12 87 ARG B N 1
ATOM 2247 C CA . ARG B 1 87 ? -24.25 5.836 0.376 1 98.12 87 ARG B CA 1
ATOM 2248 C C . ARG B 1 87 ? -23 6.41 1.035 1 98.12 87 ARG B C 1
ATOM 2250 O O . ARG B 1 87 ? -22.172 7.047 0.373 1 98.12 87 ARG B O 1
ATOM 2257 N N . ASP B 1 88 ? -22.859 6.18 2.283 1 98.44 88 ASP B N 1
ATOM 2258 C CA . ASP B 1 88 ? -21.703 6.688 3.018 1 98.44 88 ASP B CA 1
ATOM 2259 C C . ASP B 1 88 ? -20.406 6.07 2.5 1 98.44 88 ASP B C 1
ATOM 2261 O O . ASP B 1 88 ? -19.422 6.773 2.297 1 98.44 88 ASP B O 1
ATOM 2265 N N . LEU B 1 89 ? -20.406 4.742 2.248 1 98.44 89 LEU B N 1
ATOM 2266 C CA . LEU B 1 89 ? -19.219 4.082 1.702 1 98.44 89 LEU B CA 1
ATOM 2267 C C . LEU B 1 89 ? -18.906 4.594 0.3 1 98.44 89 LEU B C 1
ATOM 2269 O O . LEU B 1 89 ? -17.734 4.758 -0.062 1 98.44 89 LEU B O 1
ATOM 2273 N N . GLU B 1 90 ? -19.938 4.867 -0.442 1 98.5 90 GLU B N 1
ATOM 2274 C CA . GLU B 1 90 ? -19.75 5.391 -1.791 1 98.5 90 GLU B CA 1
ATOM 2275 C C . GLU B 1 90 ? -19.078 6.766 -1.763 1 98.5 90 GLU B C 1
ATOM 2277 O O . GLU B 1 90 ? -18.125 7.012 -2.504 1 98.5 90 GLU B O 1
ATOM 2282 N N . ILE B 1 91 ? -19.578 7.613 -0.981 1 98.31 91 ILE B N 1
ATOM 2283 C CA . ILE B 1 91 ? -19.016 8.953 -0.856 1 98.31 91 ILE B CA 1
ATOM 2284 C C . ILE B 1 91 ? -17.578 8.867 -0.346 1 98.31 91 ILE B C 1
ATOM 2286 O O . ILE B 1 91 ? -16.688 9.492 -0.909 1 98.31 91 ILE B O 1
ATOM 2290 N N . PHE B 1 92 ? -17.406 8.078 0.663 1 98.06 92 PHE B N 1
ATOM 2291 C CA . PHE B 1 92 ? -16.094 7.93 1.256 1 98.06 92 PHE B CA 1
ATOM 2292 C C . PHE B 1 92 ? -15.094 7.391 0.232 1 98.06 92 PHE B C 1
ATOM 2294 O O . PHE B 1 92 ? -14.008 7.953 0.057 1 98.06 92 PHE B O 1
ATOM 2301 N N . ALA B 1 93 ? -15.453 6.301 -0.442 1 98.5 93 ALA B N 1
ATOM 2302 C CA . ALA B 1 93 ? -14.586 5.68 -1.437 1 98.5 93 ALA B CA 1
ATOM 2303 C C . ALA B 1 93 ? -14.258 6.652 -2.566 1 98.5 93 ALA B C 1
ATOM 2305 O O . ALA B 1 93 ? -13.117 6.723 -3.027 1 98.5 93 ALA B O 1
ATOM 2306 N N . THR B 1 94 ? -15.219 7.391 -2.992 1 98.38 94 THR B N 1
ATOM 2307 C CA . THR B 1 94 ? -15.039 8.352 -4.074 1 98.38 94 THR B CA 1
ATOM 2308 C C . THR B 1 94 ? -14.07 9.461 -3.658 1 98.38 94 THR B C 1
ATOM 2310 O O . THR B 1 94 ? -13.141 9.781 -4.395 1 98.38 94 THR B O 1
ATOM 2313 N N . GLU B 1 95 ? -14.258 9.984 -2.514 1 97.19 95 GLU B N 1
ATOM 2314 C CA . GLU B 1 95 ? -13.406 11.062 -2.031 1 97.19 95 GLU B CA 1
ATOM 2315 C C . GLU B 1 95 ? -11.992 10.562 -1.732 1 97.19 95 GLU B C 1
ATOM 2317 O O . GLU B 1 95 ? -11.016 11.273 -1.971 1 97.19 95 GLU B O 1
ATOM 2322 N N . LEU B 1 96 ? -11.914 9.367 -1.202 1 97.38 96 LEU B N 1
ATOM 2323 C CA . LEU B 1 96 ? -10.609 8.773 -0.95 1 97.38 96 LEU B CA 1
ATOM 2324 C C . LEU B 1 96 ? -9.836 8.586 -2.25 1 97.38 96 LEU B C 1
ATOM 2326 O O . LEU B 1 96 ? -8.648 8.906 -2.324 1 97.38 96 LEU B O 1
ATOM 2330 N N . THR B 1 97 ? -10.523 8.055 -3.26 1 98 97 THR B N 1
ATOM 2331 C CA . THR B 1 97 ? -9.898 7.836 -4.562 1 98 97 THR B CA 1
ATOM 2332 C C . THR B 1 97 ? -9.469 9.164 -5.18 1 98 97 THR B C 1
ATOM 2334 O O . THR B 1 97 ? -8.375 9.266 -5.73 1 98 97 THR B O 1
ATOM 2337 N N . LYS B 1 98 ? -10.273 10.148 -5.086 1 96.56 98 LYS B N 1
ATOM 2338 C CA . LYS B 1 98 ? -9.945 11.477 -5.594 1 96.56 98 LYS B CA 1
ATOM 2339 C C . LYS B 1 98 ? -8.727 12.047 -4.875 1 96.56 98 LYS B C 1
ATOM 2341 O O . LYS B 1 98 ? -7.789 12.531 -5.516 1 96.56 98 LYS B O 1
ATOM 2346 N N . PHE B 1 99 ? -8.805 11.977 -3.623 1 95.5 99 PHE B N 1
ATOM 2347 C CA . PHE B 1 99 ? -7.707 12.492 -2.816 1 95.5 99 PHE B CA 1
ATOM 2348 C C . PHE B 1 99 ? -6.402 11.773 -3.15 1 95.5 99 PHE B C 1
ATOM 2350 O O . PHE B 1 99 ? -5.363 12.414 -3.33 1 95.5 99 PHE B O 1
ATOM 2357 N N . ALA B 1 100 ? -6.43 10.414 -3.215 1 96.38 100 ALA B N 1
ATOM 2358 C CA . ALA B 1 100 ? -5.258 9.578 -3.453 1 96.38 100 ALA B CA 1
ATOM 2359 C C . ALA B 1 100 ? -4.562 9.961 -4.758 1 96.38 100 ALA B C 1
ATOM 2361 O O . ALA B 1 100 ? -3.375 9.688 -4.941 1 96.38 100 ALA B O 1
ATOM 2362 N N . GLN B 1 101 ? -5.32 10.68 -5.602 1 95 101 GLN B N 1
ATOM 2363 C CA . GLN B 1 101 ? -4.781 10.992 -6.922 1 95 101 GLN B CA 1
ATOM 2364 C C . GLN B 1 101 ? -4.34 12.453 -7 1 95 101 GLN B C 1
ATOM 2366 O O . GLN B 1 101 ? -3.82 12.891 -8.031 1 95 101 GLN B O 1
ATOM 2371 N N . THR B 1 102 ? -4.547 13.242 -5.945 1 93.5 102 THR B N 1
ATOM 2372 C CA . THR B 1 102 ? -3.973 14.586 -5.859 1 93.5 102 THR B CA 1
ATOM 2373 C C . THR B 1 102 ? -2.475 14.508 -5.578 1 93.5 102 THR B C 1
ATOM 2375 O O . THR B 1 102 ? -1.977 13.492 -5.094 1 93.5 102 THR B O 1
ATOM 2378 N N . PRO B 1 103 ? -1.79 15.586 -5.836 1 92.88 103 PRO B N 1
ATOM 2379 C CA . PRO B 1 103 ? -0.359 15.594 -5.523 1 92.88 103 PRO B CA 1
ATOM 2380 C C . PRO B 1 103 ? -0.074 15.32 -4.051 1 92.88 103 PRO B C 1
ATOM 2382 O O . PRO B 1 103 ? 0.832 14.547 -3.725 1 92.88 103 PRO B O 1
ATOM 2385 N N . ILE B 1 104 ? -0.877 15.875 -3.152 1 93.62 104 ILE B N 1
ATOM 2386 C CA . ILE B 1 104 ? -0.673 15.695 -1.719 1 93.62 104 ILE B CA 1
ATOM 2387 C C . ILE B 1 104 ? -1.058 14.273 -1.313 1 93.62 104 ILE B C 1
ATOM 2389 O O . ILE B 1 104 ? -0.355 13.641 -0.526 1 93.62 104 ILE B O 1
ATOM 2393 N N . GLY B 1 105 ? -2.184 13.781 -1.824 1 94.94 105 GLY B N 1
ATOM 2394 C CA . GLY B 1 105 ? -2.615 12.43 -1.502 1 94.94 105 GLY B CA 1
ATOM 2395 C C . GLY B 1 105 ? -1.626 11.359 -1.938 1 94.94 105 GLY B C 1
ATOM 2396 O O . GLY B 1 105 ? -1.306 10.453 -1.171 1 94.94 105 GLY B O 1
ATOM 2397 N N . THR B 1 106 ? -1.126 11.547 -3.139 1 94.38 106 THR B N 1
ATOM 2398 C CA . THR B 1 106 ? -0.124 10.625 -3.668 1 94.38 106 THR B CA 1
ATOM 2399 C C . THR B 1 106 ? 1.146 10.672 -2.822 1 94.38 106 THR B C 1
ATOM 2401 O O . THR B 1 106 ? 1.688 9.625 -2.457 1 94.38 106 THR B O 1
ATOM 2404 N N . ALA B 1 107 ? 1.578 11.844 -2.48 1 93.19 107 ALA B N 1
ATOM 2405 C CA . ALA B 1 107 ? 2.773 12.023 -1.66 1 93.19 107 ALA B CA 1
ATOM 2406 C C . ALA B 1 107 ? 2.598 11.375 -0.289 1 93.19 107 ALA B C 1
ATOM 2408 O O . ALA B 1 107 ? 3.494 10.68 0.196 1 93.19 107 ALA B O 1
ATOM 2409 N N . LEU B 1 108 ? 1.488 11.625 0.289 1 94.12 108 LEU B N 1
ATOM 2410 C CA . LEU B 1 108 ? 1.198 11.094 1.616 1 94.12 108 LEU B CA 1
ATOM 2411 C C . LEU B 1 108 ? 1.254 9.57 1.617 1 94.12 108 LEU B C 1
ATOM 2413 O O . LEU B 1 108 ? 1.896 8.969 2.48 1 94.12 108 LEU B O 1
ATOM 2417 N N . ILE B 1 109 ? 0.65 8.922 0.646 1 94.88 109 ILE B N 1
ATOM 2418 C CA . ILE B 1 109 ? 0.577 7.469 0.564 1 94.88 109 ILE B CA 1
ATOM 2419 C C . ILE B 1 109 ? 1.96 6.898 0.257 1 94.88 109 ILE B C 1
ATOM 2421 O O . ILE B 1 109 ? 2.406 5.949 0.909 1 94.88 109 ILE B O 1
ATOM 2425 N N . ARG B 1 110 ? 2.689 7.484 -0.586 1 92.81 110 ARG B N 1
ATOM 2426 C CA . ARG B 1 110 ? 3.965 6.93 -1.027 1 92.81 110 ARG B CA 1
ATOM 2427 C C . ARG B 1 110 ? 5.059 7.184 0.003 1 92.81 110 ARG B C 1
ATOM 2429 O O . ARG B 1 110 ? 5.93 6.336 0.214 1 92.81 110 ARG B O 1
ATOM 2436 N N . PHE B 1 111 ? 4.977 8.297 0.747 1 89.5 111 PHE B N 1
ATOM 2437 C CA . PHE B 1 111 ? 6.121 8.672 1.567 1 89.5 111 PHE B CA 1
ATOM 2438 C C . PHE B 1 111 ? 5.891 8.297 3.025 1 89.5 111 PHE B C 1
ATOM 2440 O O . PHE B 1 111 ? 6.801 8.398 3.852 1 89.5 111 PHE B O 1
ATOM 2447 N N . THR B 1 112 ? 4.75 7.836 3.279 1 91.81 112 THR B N 1
ATOM 2448 C CA . THR B 1 112 ? 4.535 7.383 4.648 1 91.81 112 THR B CA 1
ATOM 2449 C C . THR B 1 112 ? 4.551 5.855 4.723 1 91.81 112 THR B C 1
ATOM 2451 O O . THR B 1 112 ? 4.023 5.27 5.668 1 91.81 112 THR B O 1
ATOM 2454 N N . VAL B 1 113 ? 5.027 5.227 3.709 1 92.5 113 VAL B N 1
ATOM 2455 C CA . VAL B 1 113 ? 5.316 3.799 3.787 1 92.5 113 VAL B CA 1
ATOM 2456 C C . VAL B 1 113 ? 6.359 3.541 4.871 1 92.5 113 VAL B C 1
ATOM 2458 O O . VAL B 1 113 ? 7.336 4.285 4.992 1 92.5 113 VAL B O 1
ATOM 2461 N N . VAL B 1 114 ? 6.18 2.482 5.602 1 88.75 114 VAL B N 1
ATOM 2462 C CA . VAL B 1 114 ? 7.047 2.086 6.707 1 88.75 114 VAL B CA 1
ATOM 2463 C C . VAL B 1 114 ? 8.469 1.867 6.195 1 88.75 114 VAL B C 1
ATOM 2465 O O . VAL B 1 114 ? 8.672 1.223 5.164 1 88.75 114 VAL B O 1
ATOM 2468 N N . SER B 1 115 ? 9.406 2.549 6.828 1 78.62 115 SER B N 1
ATOM 2469 C CA . SER B 1 115 ? 10.82 2.406 6.496 1 78.62 115 SER B CA 1
ATOM 2470 C C . SER B 1 115 ? 11.688 2.426 7.75 1 78.62 115 SER B C 1
ATOM 2472 O O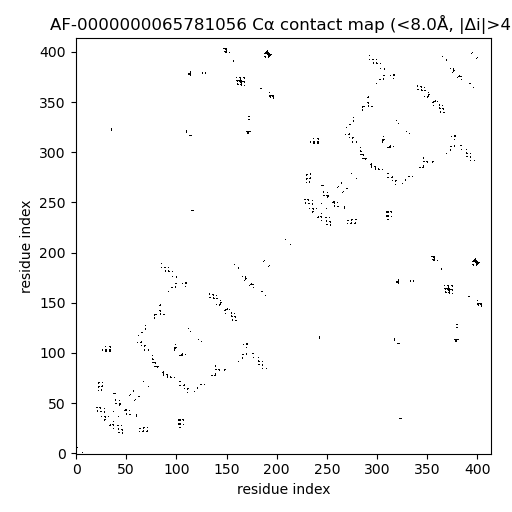 . SER B 1 115 ? 11.398 3.156 8.695 1 78.62 115 SER B O 1
ATOM 2474 N N . ALA B 1 116 ? 12.68 1.626 7.691 1 67.5 116 ALA B N 1
ATOM 2475 C CA . ALA B 1 116 ? 13.609 1.553 8.82 1 67.5 116 ALA B CA 1
ATOM 2476 C C . ALA B 1 116 ? 14.391 2.852 8.977 1 67.5 116 ALA B C 1
ATOM 2478 O O . ALA B 1 116 ? 14.898 3.152 10.055 1 67.5 116 ALA B O 1
ATOM 2479 N N . ASP B 1 117 ? 14.477 3.574 7.945 1 63.75 117 ASP B N 1
ATOM 2480 C CA . ASP B 1 117 ? 15.336 4.754 7.949 1 63.75 117 ASP B CA 1
ATOM 2481 C C . ASP B 1 117 ? 14.68 5.91 8.695 1 63.75 117 ASP B C 1
ATOM 2483 O O . ASP B 1 117 ? 15.273 6.98 8.844 1 63.75 117 ASP B O 1
ATOM 2487 N N . SER B 1 118 ? 13.508 5.586 9.281 1 71.25 118 SER B N 1
ATOM 2488 C CA . SER B 1 118 ? 12.852 6.719 9.922 1 71.25 118 SER B CA 1
ATOM 2489 C C . SER B 1 118 ? 12.141 6.293 11.203 1 71.25 118 SER B C 1
ATOM 2491 O O . SER B 1 118 ? 10.93 6.473 11.336 1 71.25 118 SER B O 1
ATOM 2493 N N . PRO B 1 119 ? 12.938 5.805 12.148 1 69.94 119 PRO B N 1
ATOM 2494 C CA . PRO B 1 119 ? 12.258 5.34 13.359 1 69.94 119 PRO B CA 1
ATOM 2495 C C . PRO B 1 119 ? 11.531 6.461 14.094 1 69.94 119 PRO B C 1
ATOM 2497 O O . PRO B 1 119 ? 10.492 6.223 14.719 1 69.94 119 PRO B O 1
ATOM 2500 N N . GLU B 1 120 ? 12.07 7.617 14 1 70.44 120 GLU B N 1
ATOM 2501 C CA . GLU B 1 120 ? 11.492 8.758 14.711 1 70.44 120 GLU B CA 1
ATOM 2502 C C . GLU B 1 120 ? 10.141 9.141 14.133 1 70.44 120 GLU B C 1
ATOM 2504 O O . GLU B 1 120 ? 9.289 9.688 14.836 1 70.44 120 GLU B O 1
ATOM 2509 N N . VAL B 1 121 ? 10.016 8.758 12.945 1 79.38 121 VAL B N 1
ATOM 2510 C CA . VAL B 1 121 ? 8.773 9.164 12.297 1 79.38 121 VAL B CA 1
ATOM 2511 C C . VAL B 1 121 ? 7.738 8.055 12.422 1 79.38 121 VAL B C 1
ATOM 2513 O O . VAL B 1 121 ? 6.551 8.266 12.148 1 79.38 121 VAL B O 1
ATOM 2516 N N . ASP B 1 122 ? 8.195 6.938 13.008 1 83.62 122 ASP B N 1
ATOM 2517 C CA . ASP B 1 122 ? 7.344 5.75 13.055 1 83.62 122 ASP B CA 1
ATOM 2518 C C . ASP B 1 122 ? 6.133 5.977 13.953 1 83.62 122 ASP B C 1
ATOM 2520 O O . ASP B 1 122 ? 5.012 5.598 13.602 1 83.62 122 ASP B O 1
ATOM 2524 N N . VAL B 1 123 ? 6.375 6.602 15.07 1 85.19 123 VAL B N 1
ATOM 2525 C CA . VAL B 1 123 ? 5.293 6.82 16.016 1 85.19 123 VAL B CA 1
ATOM 2526 C C . VAL B 1 123 ? 4.266 7.781 15.43 1 85.19 123 VAL B C 1
ATOM 2528 O O . VAL B 1 123 ? 3.064 7.52 15.461 1 85.19 123 VAL B O 1
ATOM 2531 N N . SER B 1 124 ? 4.738 8.852 14.82 1 87.62 124 SER B N 1
ATOM 2532 C CA . SER B 1 124 ? 3.852 9.836 14.219 1 87.62 124 SER B CA 1
ATOM 2533 C C . SER B 1 124 ? 3.072 9.242 13.047 1 87.62 124 SER B C 1
ATOM 2535 O O . SER B 1 124 ? 1.884 9.523 12.883 1 87.62 124 SER B O 1
ATOM 2537 N N . ARG B 1 125 ? 3.701 8.477 12.32 1 91.38 125 ARG B N 1
ATOM 2538 C CA . ARG B 1 125 ? 3.062 7.805 11.195 1 91.38 125 ARG B CA 1
ATOM 2539 C C . ARG B 1 125 ? 1.938 6.887 11.672 1 91.38 125 ARG B C 1
ATOM 2541 O O . ARG B 1 125 ? 0.827 6.934 11.141 1 91.38 125 ARG B O 1
ATOM 2548 N N . ARG B 1 126 ? 2.232 6.102 12.703 1 89.88 126 ARG B N 1
ATOM 2549 C CA . ARG B 1 126 ? 1.247 5.172 13.242 1 89.88 126 ARG B CA 1
ATOM 2550 C C . ARG B 1 126 ? 0.038 5.918 13.797 1 89.88 126 ARG B C 1
ATOM 2552 O O . ARG B 1 126 ? -1.105 5.535 13.539 1 89.88 126 ARG B O 1
ATOM 2559 N N . GLU B 1 127 ? 0.31 6.918 14.5 1 89.62 127 GLU B N 1
ATOM 2560 C CA . GLU B 1 127 ? -0.771 7.707 15.078 1 89.62 127 GLU B CA 1
ATOM 2561 C C . GLU B 1 127 ? -1.634 8.344 13.992 1 89.62 127 GLU B C 1
ATOM 2563 O O . GLU B 1 127 ? -2.861 8.383 14.109 1 89.62 127 GLU B O 1
ATOM 2568 N N . PHE B 1 128 ? -1.005 8.797 13 1 92.06 128 PHE B N 1
ATOM 2569 C CA . PHE B 1 128 ? -1.694 9.422 11.875 1 92.06 128 PHE B CA 1
ATOM 2570 C C . PHE B 1 128 ? -2.654 8.438 11.219 1 92.06 128 PHE B C 1
ATOM 2572 O O . PHE B 1 128 ? -3.844 8.727 11.07 1 92.06 128 PHE B O 1
ATOM 2579 N N . TRP B 1 129 ? -2.209 7.285 10.93 1 93.88 129 TRP B N 1
ATOM 2580 C CA . TRP B 1 129 ? -3.031 6.297 10.242 1 93.88 129 TRP B CA 1
ATOM 2581 C C . TRP B 1 129 ? -4.105 5.738 11.172 1 93.88 129 TRP B C 1
ATOM 2583 O O . TRP B 1 129 ? -5.23 5.48 10.742 1 93.88 129 TRP B O 1
ATOM 2593 N N . MET B 1 130 ? -3.807 5.566 12.461 1 93.06 130 MET B N 1
ATOM 2594 C CA . MET B 1 130 ? -4.781 5.055 13.414 1 93.06 130 MET B CA 1
ATOM 2595 C C . MET B 1 130 ? -5.957 6.016 13.57 1 93.06 130 MET B C 1
ATOM 2597 O O . MET B 1 130 ? -7.105 5.582 13.656 1 93.06 130 MET B O 1
ATOM 2601 N N . GLN B 1 131 ? -5.664 7.234 13.555 1 92.69 131 GLN B N 1
ATOM 2602 C CA . GLN B 1 131 ? -6.723 8.234 13.648 1 92.69 131 GLN B CA 1
ATOM 2603 C C . GLN B 1 131 ? -7.641 8.18 12.43 1 92.69 131 GLN B C 1
ATOM 2605 O O . GLN B 1 131 ? -8.859 8.258 12.562 1 92.69 131 GLN B O 1
ATOM 2610 N N . ARG B 1 132 ? -7.078 8.047 11.281 1 93.94 132 ARG B N 1
ATOM 2611 C CA . ARG B 1 132 ? -7.844 8.016 10.047 1 93.94 132 ARG B CA 1
ATOM 2612 C C . ARG B 1 132 ? -8.68 6.746 9.945 1 93.94 132 ARG B C 1
ATOM 2614 O O . ARG B 1 132 ? -9.844 6.785 9.531 1 93.94 132 ARG B O 1
ATOM 2621 N N . LEU B 1 133 ? -8.078 5.676 10.367 1 95.44 133 LEU B N 1
ATOM 2622 C CA . LEU B 1 133 ? -8.805 4.406 10.367 1 95.44 133 LEU B CA 1
ATOM 2623 C C . LEU B 1 133 ? -9.961 4.445 11.352 1 95.44 133 LEU B C 1
ATOM 2625 O O . LEU B 1 133 ? -11.086 4.07 11.008 1 95.44 133 LEU B O 1
ATOM 2629 N N . THR B 1 134 ? -9.695 4.934 12.562 1 95.62 134 THR B N 1
ATOM 2630 C CA . THR B 1 134 ? -10.711 4.992 13.602 1 95.62 134 THR B CA 1
ATOM 2631 C C . THR B 1 134 ? -11.891 5.852 13.156 1 95.62 134 THR B C 1
ATOM 2633 O O . THR B 1 134 ? -13.047 5.484 13.367 1 95.62 134 THR B O 1
ATOM 2636 N N . ALA B 1 135 ? -11.625 6.934 12.508 1 95.38 135 ALA B N 1
ATOM 2637 C CA . ALA B 1 135 ? -12.68 7.809 12.008 1 95.38 135 ALA B CA 1
ATOM 2638 C C . ALA B 1 135 ? -13.531 7.098 10.961 1 95.38 135 ALA B C 1
ATOM 2640 O O . ALA B 1 135 ? -14.766 7.16 11.008 1 95.38 135 ALA B O 1
ATOM 2641 N N . ALA B 1 136 ? -12.93 6.438 10.047 1 97.12 136 ALA B N 1
ATOM 2642 C CA . ALA B 1 136 ? -13.633 5.805 8.938 1 97.12 136 ALA B CA 1
ATOM 2643 C C . ALA B 1 136 ? -14.469 4.617 9.422 1 97.12 136 ALA B C 1
ATOM 2645 O O . ALA B 1 136 ? -15.477 4.266 8.805 1 97.12 136 ALA B O 1
ATOM 2646 N N . GLU B 1 137 ? -14.055 3.99 10.516 1 97.94 137 GLU B N 1
ATOM 2647 C CA . GLU B 1 137 ? -14.789 2.869 11.086 1 97.94 137 GLU B CA 1
ATOM 2648 C C . GLU B 1 137 ? -16.203 3.277 11.469 1 97.94 137 GLU B C 1
ATOM 2650 O O . GLU B 1 137 ? -17.109 2.438 11.531 1 97.94 137 GLU B O 1
ATOM 2655 N N . GLU B 1 138 ? -16.406 4.5 11.719 1 98 138 GLU B N 1
ATOM 2656 C CA . GLU B 1 138 ? -17.703 4.996 12.164 1 98 138 GLU B CA 1
ATOM 2657 C C . GLU B 1 138 ? -18.781 4.734 11.125 1 98 138 GLU B C 1
ATOM 2659 O O . GLU B 1 138 ? -19.938 4.492 11.469 1 98 138 GLU B O 1
ATOM 2664 N N . ILE B 1 139 ? -18.406 4.773 9.875 1 98.06 139 ILE B N 1
ATOM 2665 C CA . ILE B 1 139 ? -19.359 4.5 8.805 1 98.06 139 ILE B CA 1
ATOM 2666 C C . ILE B 1 139 ? -19.969 3.115 9 1 98.06 139 ILE B C 1
ATOM 2668 O O . ILE B 1 139 ? -21.188 2.953 8.922 1 98.06 139 ILE B O 1
ATOM 2672 N N . ILE B 1 140 ? -19.172 2.137 9.32 1 98.19 140 ILE B N 1
ATOM 2673 C CA . ILE B 1 140 ? -19.594 0.753 9.461 1 98.19 140 ILE B CA 1
ATOM 2674 C C . ILE B 1 140 ? -20.328 0.577 10.789 1 98.19 140 ILE B C 1
ATOM 2676 O O . ILE B 1 140 ? -21.359 -0.106 10.852 1 98.19 140 ILE B O 1
ATOM 2680 N N . GLU B 1 141 ? -19.812 1.208 11.836 1 98.06 141 GLU B N 1
ATOM 2681 C CA . GLU B 1 141 ? -20.453 1.108 13.148 1 98.06 141 GLU B CA 1
ATOM 2682 C C . GLU B 1 141 ? -21.875 1.633 13.109 1 98.06 141 GLU B C 1
ATOM 2684 O O . GLU B 1 141 ? -22.781 1.017 13.672 1 98.06 141 GLU B O 1
ATOM 2689 N N . ARG B 1 142 ? -22.125 2.682 12.445 1 97.81 142 ARG B N 1
ATOM 2690 C CA . ARG B 1 142 ? -23.484 3.213 12.281 1 97.81 142 ARG B CA 1
ATOM 2691 C C . ARG B 1 142 ? -24.359 2.246 11.492 1 97.81 142 ARG B C 1
ATOM 2693 O O . ARG B 1 142 ? -25.547 2.1 11.781 1 97.81 142 ARG B O 1
ATOM 2700 N N . GLY B 1 143 ? -23.734 1.691 10.43 1 96.56 143 GLY B N 1
ATOM 2701 C CA . GLY B 1 143 ? -24.453 0.691 9.656 1 96.56 143 GLY B CA 1
ATOM 2702 C C . GLY B 1 143 ? -24.875 -0.51 10.484 1 96.56 143 GLY B C 1
ATOM 2703 O O . GLY B 1 143 ? -25.969 -1.039 10.305 1 96.56 143 GLY B O 1
ATOM 2704 N N . LYS B 1 144 ? -24.031 -0.976 11.383 1 96.25 144 LYS B N 1
ATOM 2705 C CA . LYS B 1 144 ? -24.375 -2.047 12.312 1 96.25 144 LYS B CA 1
ATOM 2706 C C . LYS B 1 144 ? -25.547 -1.64 13.203 1 96.25 144 LYS B C 1
ATOM 2708 O O . LYS B 1 144 ? -26.5 -2.4 13.367 1 96.25 144 LYS B O 1
ATOM 2713 N N . ASN B 1 145 ? -25.453 -0.479 13.703 1 96.12 145 ASN B N 1
ATOM 2714 C CA . ASN B 1 145 ? -26.469 0.037 14.609 1 96.12 145 ASN B CA 1
ATOM 2715 C C . ASN B 1 145 ? -27.828 0.151 13.922 1 96.12 145 ASN B C 1
ATOM 2717 O O . ASN B 1 145 ? -28.875 -0.039 14.555 1 96.12 145 ASN B O 1
ATOM 2721 N N . ARG B 1 146 ? -27.828 0.403 12.617 1 95.31 146 ARG B N 1
ATOM 2722 C CA . ARG B 1 146 ? -29.062 0.55 11.836 1 95.31 146 ARG B CA 1
ATOM 2723 C C . ARG B 1 146 ? -29.547 -0.8 11.32 1 95.31 146 ARG B C 1
ATOM 2725 O O . ARG B 1 146 ? -30.562 -0.877 10.641 1 95.31 146 ARG B O 1
ATOM 2732 N N . GLY B 1 147 ? -28.719 -1.832 11.484 1 94.56 147 GLY B N 1
ATOM 2733 C CA . GLY B 1 147 ? -29.078 -3.164 11.023 1 94.56 147 GLY B CA 1
ATOM 2734 C C . GLY B 1 147 ? -28.781 -3.387 9.547 1 94.56 147 GLY B C 1
ATOM 2735 O O . GLY B 1 147 ? -29.25 -4.367 8.961 1 94.56 147 GLY B O 1
ATOM 2736 N N . GLU B 1 148 ? -28 -2.477 8.914 1 94.5 148 GLU B N 1
ATOM 2737 C CA . GLU B 1 148 ? -27.641 -2.584 7.504 1 94.5 148 GLU B CA 1
ATOM 2738 C C . GLU B 1 148 ? -26.438 -3.506 7.312 1 94.5 148 GLU B C 1
ATOM 2740 O O . GLU B 1 148 ? -26.203 -4 6.207 1 94.5 148 GLU B O 1
ATOM 2745 N N . VAL B 1 149 ? -25.703 -3.627 8.367 1 95.44 149 VAL B N 1
ATOM 2746 C CA . VAL B 1 149 ? -24.484 -4.43 8.367 1 95.44 149 VAL B CA 1
ATOM 2747 C C . VAL B 1 149 ? -24.547 -5.477 9.477 1 95.44 149 VAL B C 1
ATOM 2749 O O . VAL B 1 149 ? -25.047 -5.191 10.578 1 95.44 149 VAL B O 1
ATOM 2752 N N . ASP B 1 150 ? -24.125 -6.652 9.094 1 93.88 150 ASP B N 1
ATOM 2753 C CA . ASP B 1 150 ? -24.078 -7.699 10.117 1 93.88 150 ASP B CA 1
ATOM 2754 C C . ASP B 1 150 ? -23.328 -7.215 11.359 1 93.88 150 ASP B C 1
ATOM 2756 O O . ASP B 1 150 ? -22.25 -6.625 11.258 1 93.88 150 ASP B O 1
ATOM 2760 N N . SER B 1 151 ? -23.859 -7.453 12.5 1 92.69 151 SER B N 1
ATOM 2761 C CA . SER B 1 151 ? -23.328 -6.949 13.758 1 92.69 151 SER B CA 1
ATOM 2762 C C . SER B 1 151 ? -21.953 -7.551 14.062 1 92.69 151 SER B C 1
ATOM 2764 O O . SER B 1 151 ? -21.172 -6.977 14.828 1 92.69 151 SER B O 1
ATOM 2766 N N . SER B 1 152 ? -21.594 -8.672 13.461 1 92.62 152 SER B N 1
ATOM 2767 C CA . SER B 1 152 ? -20.344 -9.359 13.727 1 92.62 152 SER B CA 1
ATOM 2768 C C . SER B 1 152 ? -19.234 -8.844 12.805 1 92.62 152 SER B C 1
ATOM 2770 O O . SER B 1 152 ? -18.078 -9.234 12.953 1 92.62 152 SER B O 1
ATOM 2772 N N . THR B 1 153 ? -19.641 -7.945 11.93 1 94.62 153 THR B N 1
ATOM 2773 C CA . THR B 1 153 ? -18.672 -7.418 10.969 1 94.62 153 THR B CA 1
ATOM 2774 C C . THR B 1 153 ? -17.531 -6.695 11.68 1 94.62 153 THR B C 1
ATOM 2776 O O . THR B 1 153 ? -17.766 -5.938 12.625 1 94.62 153 THR B O 1
ATOM 2779 N N . ASP B 1 154 ? -16.344 -6.965 11.289 1 96.88 154 ASP B N 1
ATOM 2780 C CA . ASP B 1 154 ? -15.18 -6.203 11.75 1 96.88 154 ASP B CA 1
ATOM 2781 C C . ASP B 1 154 ? -15.039 -4.898 10.969 1 96.88 154 ASP B C 1
ATOM 2783 O O . ASP B 1 154 ? -14.617 -4.902 9.812 1 96.88 154 ASP B O 1
ATOM 2787 N N . SER B 1 155 ? -15.367 -3.785 11.672 1 98 155 SER B N 1
ATOM 2788 C CA . SER B 1 155 ? -15.383 -2.479 11.023 1 98 155 SER B CA 1
ATOM 2789 C C . SER B 1 155 ? -14 -2.113 10.492 1 98 155 SER B C 1
ATOM 2791 O O . SER B 1 155 ? -13.875 -1.549 9.406 1 98 155 SER B O 1
ATOM 2793 N N . ARG B 1 156 ? -12.969 -2.434 11.242 1 97.5 156 ARG B N 1
ATOM 2794 C CA . ARG B 1 156 ? -11.594 -2.137 10.844 1 97.5 156 ARG B CA 1
ATOM 2795 C C . ARG B 1 156 ? -11.219 -2.908 9.586 1 97.5 156 ARG B C 1
ATOM 2797 O O . ARG B 1 156 ? -10.547 -2.371 8.695 1 97.5 156 ARG B O 1
ATOM 2804 N N . LEU B 1 157 ? -11.633 -4.117 9.5 1 98 157 LEU B N 1
ATOM 2805 C CA . LEU B 1 157 ? -11.367 -4.93 8.312 1 98 157 LEU B CA 1
ATOM 2806 C C . LEU B 1 157 ? -11.953 -4.281 7.066 1 98 157 LEU B C 1
ATOM 2808 O O . LEU B 1 157 ? -11.297 -4.234 6.023 1 98 157 LEU B O 1
ATOM 2812 N N . VAL B 1 158 ? -13.156 -3.807 7.148 1 98.25 158 VAL B N 1
ATOM 2813 C CA . VAL B 1 158 ? -13.844 -3.203 6.008 1 98.25 158 VAL B CA 1
ATOM 2814 C C . VAL B 1 158 ? -13.078 -1.97 5.539 1 98.25 158 VAL B C 1
ATOM 2816 O O . VAL B 1 158 ? -12.812 -1.812 4.348 1 98.25 158 VAL B O 1
ATOM 2819 N N . VAL B 1 159 ? -12.688 -1.153 6.477 1 98.19 159 VAL B N 1
ATOM 2820 C CA . VAL B 1 159 ? -12.008 0.095 6.156 1 98.19 159 VAL B CA 1
ATOM 2821 C C . VAL B 1 159 ? -10.633 -0.206 5.566 1 98.19 159 VAL B C 1
ATOM 2823 O O . VAL B 1 159 ? -10.219 0.407 4.578 1 98.19 159 VAL B O 1
ATOM 2826 N N . LEU B 1 160 ? -9.922 -1.17 6.133 1 98.44 160 LEU B N 1
ATOM 2827 C CA . LEU B 1 160 ? -8.609 -1.566 5.625 1 98.44 160 LEU B CA 1
ATOM 2828 C C . LEU B 1 160 ? -8.727 -2.166 4.227 1 98.44 160 LEU B C 1
ATOM 2830 O O . LEU B 1 160 ? -7.855 -1.951 3.381 1 98.44 160 LEU B O 1
ATOM 2834 N N . THR B 1 161 ? -9.75 -2.881 4.051 1 98.56 161 THR B N 1
ATOM 2835 C CA . THR B 1 161 ? -9.969 -3.479 2.74 1 98.56 161 THR B CA 1
ATOM 2836 C C . THR B 1 161 ? -10.148 -2.4 1.676 1 98.56 161 THR B C 1
ATOM 2838 O O . THR B 1 161 ? -9.492 -2.436 0.632 1 98.56 161 THR B O 1
ATOM 2841 N N . LEU B 1 162 ? -10.984 -1.438 1.945 1 98.38 162 LEU B N 1
ATOM 2842 C CA . LEU B 1 162 ? -11.219 -0.342 1.013 1 98.38 162 LEU B CA 1
ATOM 2843 C C . LEU B 1 162 ? -9.969 0.52 0.861 1 98.38 162 LEU B C 1
ATOM 2845 O O . LEU B 1 162 ? -9.562 0.837 -0.258 1 98.38 162 LEU B O 1
ATOM 2849 N N . GLY B 1 163 ? -9.383 0.872 1.98 1 98.12 163 GLY B N 1
ATOM 2850 C CA . GLY B 1 163 ? -8.164 1.663 1.963 1 98.12 163 GLY B CA 1
ATOM 2851 C C . GLY B 1 163 ? -7.016 0.97 1.258 1 98.12 163 GLY B C 1
ATOM 2852 O O . GLY B 1 163 ? -6.297 1.591 0.469 1 98.12 163 GLY B O 1
ATOM 2853 N N . GLY B 1 164 ? -6.84 -0.31 1.574 1 98.56 164 GLY B N 1
ATOM 2854 C CA . GLY B 1 164 ? -5.793 -1.084 0.922 1 98.56 164 GLY B CA 1
ATOM 2855 C C . GLY B 1 164 ? -5.941 -1.132 -0.587 1 98.56 164 GLY B C 1
ATOM 2856 O O . GLY B 1 164 ? -4.953 -1.038 -1.315 1 98.56 164 GLY B O 1
ATOM 2857 N N . LEU B 1 165 ? -7.133 -1.255 -1.06 1 98.69 165 LEU B N 1
ATOM 2858 C CA . LEU B 1 165 ? -7.414 -1.296 -2.49 1 98.69 165 LEU B CA 1
ATOM 2859 C C . LEU B 1 165 ? -7.02 0.016 -3.16 1 98.69 165 LEU B C 1
ATOM 2861 O O . LEU B 1 165 ? -6.363 0.011 -4.203 1 98.69 165 LEU B O 1
ATOM 2865 N N . VAL B 1 166 ? -7.375 1.106 -2.549 1 98.5 166 VAL B N 1
ATOM 2866 C CA . VAL B 1 166 ? -7.043 2.408 -3.119 1 98.5 166 VAL B CA 1
ATOM 2867 C C . VAL B 1 166 ? -5.535 2.633 -3.047 1 98.5 166 VAL B C 1
ATOM 2869 O O . VAL B 1 166 ? -4.918 3.072 -4.02 1 98.5 166 VAL B O 1
ATOM 2872 N N . HIS B 1 167 ? -4.945 2.283 -1.93 1 98.31 167 HIS B N 1
ATOM 2873 C CA . HIS B 1 167 ? -3.525 2.527 -1.708 1 98.31 167 HIS B CA 1
ATOM 2874 C C . HIS B 1 167 ? -2.668 1.706 -2.666 1 98.31 167 HIS B C 1
ATOM 2876 O O . HIS B 1 167 ? -1.609 2.162 -3.105 1 98.31 167 HIS B O 1
ATOM 2882 N N . ILE B 1 168 ? -3.072 0.523 -3.02 1 98.06 168 ILE B N 1
ATOM 2883 C CA . ILE B 1 168 ? -2.225 -0.34 -3.836 1 98.06 168 ILE B CA 1
ATOM 2884 C C . ILE B 1 168 ? -2.123 0.224 -5.25 1 98.06 168 ILE B C 1
ATOM 2886 O O . ILE B 1 168 ? -1.104 0.048 -5.926 1 98.06 168 ILE B O 1
ATOM 2890 N N . TYR B 1 169 ? -3.135 0.94 -5.746 1 97.38 169 TYR B N 1
ATOM 2891 C CA . TYR B 1 169 ? -3.047 1.629 -7.031 1 97.38 169 TYR B CA 1
ATOM 2892 C C . TYR B 1 169 ? -1.934 2.67 -7.016 1 97.38 169 TYR B C 1
ATOM 2894 O O . TYR B 1 169 ? -1.2 2.818 -7.996 1 97.38 169 TYR B O 1
ATOM 2902 N N . VAL B 1 170 ? -1.807 3.311 -5.891 1 95.88 170 VAL B N 1
ATOM 2903 C CA . VAL B 1 170 ? -0.835 4.395 -5.766 1 95.88 170 VAL B CA 1
ATOM 2904 C C . VAL B 1 170 ? 0.553 3.814 -5.504 1 95.88 170 VAL B C 1
ATOM 2906 O O . VAL B 1 170 ? 1.541 4.266 -6.086 1 95.88 170 VAL B O 1
ATOM 2909 N N . THR B 1 171 ? 0.644 2.766 -4.715 1 95.88 171 THR B N 1
ATOM 2910 C CA . THR B 1 171 ? 1.938 2.279 -4.246 1 95.88 171 THR B CA 1
ATOM 2911 C C . THR B 1 171 ? 2.547 1.312 -5.254 1 95.88 171 THR B C 1
ATOM 2913 O O . THR B 1 171 ? 3.76 1.323 -5.48 1 95.88 171 THR B O 1
ATOM 2916 N N . HIS B 1 172 ? 1.711 0.506 -5.926 1 95.56 172 HIS B N 1
ATOM 2917 C CA . HIS B 1 172 ? 2.338 -0.598 -6.645 1 95.56 172 HIS B CA 1
ATOM 2918 C C . HIS B 1 172 ? 1.922 -0.606 -8.109 1 95.56 172 HIS B C 1
ATOM 2920 O O . HIS B 1 172 ? 2.658 -1.104 -8.969 1 95.56 172 HIS B O 1
ATOM 2926 N N . LEU B 1 173 ? 0.815 -0.07 -8.422 1 94.12 173 LEU B N 1
ATOM 2927 C CA . LEU B 1 173 ? 0.425 -0.057 -9.828 1 94.12 173 LEU B CA 1
ATOM 2928 C C . LEU B 1 173 ? 0.89 1.227 -10.508 1 94.12 173 LEU B C 1
ATOM 2930 O O . LEU B 1 173 ? 1.422 1.187 -11.625 1 94.12 173 LEU B O 1
ATOM 2934 N N . GLY B 1 174 ? 0.734 2.32 -9.812 1 90.75 174 GLY B N 1
ATOM 2935 C CA . GLY B 1 174 ? 1.192 3.59 -10.359 1 90.75 174 GLY B CA 1
ATOM 2936 C C . GLY B 1 174 ? 0.359 4.074 -11.531 1 90.75 174 GLY B C 1
ATOM 2937 O O . GLY B 1 174 ? 0.848 4.82 -12.375 1 90.75 174 GLY B O 1
ATOM 2938 N N . THR B 1 175 ? -0.8 3.564 -11.711 1 90.56 175 THR B N 1
ATOM 2939 C CA . THR B 1 175 ? -1.713 3.963 -12.773 1 90.56 175 THR B CA 1
ATOM 2940 C C . THR B 1 175 ? -2.859 4.805 -12.219 1 90.56 175 THR B C 1
ATOM 2942 O O . THR B 1 175 ? -3.021 4.91 -11 1 90.56 175 THR B O 1
ATOM 2945 N N . ASP B 1 176 ? -3.594 5.355 -13.133 1 95.12 176 ASP B N 1
ATOM 2946 C CA . ASP B 1 176 ? -4.828 6.012 -12.711 1 95.12 176 ASP B CA 1
ATOM 2947 C C . ASP B 1 176 ? -5.805 5.004 -12.102 1 95.12 176 ASP B C 1
ATOM 2949 O O . ASP B 1 176 ? -5.859 3.85 -12.531 1 95.12 176 ASP B O 1
ATOM 2953 N N . ILE B 1 177 ? -6.531 5.512 -11.164 1 97.62 177 ILE B N 1
ATOM 2954 C CA . ILE B 1 177 ? -7.598 4.707 -10.578 1 97.62 177 ILE B CA 1
ATOM 2955 C C . ILE B 1 177 ? -8.852 4.793 -11.445 1 97.62 177 ILE B C 1
ATOM 2957 O O . ILE B 1 177 ? -9.328 5.887 -11.75 1 97.62 177 ILE B O 1
ATOM 2961 N N . PRO B 1 178 ? -9.336 3.639 -11.844 1 97.44 178 PRO B N 1
ATOM 2962 C CA . PRO B 1 178 ? -10.555 3.68 -12.664 1 97.44 178 PRO B CA 1
ATOM 2963 C C . PRO B 1 178 ? -11.703 4.41 -11.977 1 97.44 178 PRO B C 1
ATOM 2965 O O . PRO B 1 178 ? -11.898 4.262 -10.766 1 97.44 178 PRO B O 1
ATOM 2968 N N . THR B 1 179 ? -12.461 5.152 -12.742 1 96.88 179 THR B N 1
ATOM 2969 C CA . THR B 1 179 ? -13.562 5.945 -12.195 1 96.88 179 THR B CA 1
ATOM 2970 C C . THR B 1 179 ? -14.641 5.039 -11.602 1 96.88 179 THR B C 1
ATOM 2972 O O . THR B 1 179 ? -15.422 5.473 -10.758 1 96.88 179 THR B O 1
ATOM 2975 N N . SER B 1 180 ? -14.656 3.799 -11.984 1 97.62 180 SER B N 1
ATOM 2976 C CA . SER B 1 180 ? -15.68 2.861 -11.531 1 97.62 180 SER B CA 1
ATOM 2977 C C . SER B 1 180 ? -15.25 2.164 -10.242 1 97.62 180 SER B C 1
ATOM 2979 O O . SER B 1 180 ? -16.047 1.478 -9.609 1 97.62 180 SER B O 1
ATOM 2981 N N . LEU B 1 181 ? -14.031 2.373 -9.766 1 98.06 181 LEU B N 1
ATOM 2982 C CA . LEU B 1 181 ? -13.469 1.595 -8.672 1 98.06 181 LEU B CA 1
ATOM 2983 C C . LEU B 1 181 ? -14.289 1.779 -7.395 1 98.06 181 LEU B C 1
ATOM 2985 O O . LEU B 1 181 ? -14.633 0.802 -6.727 1 98.06 181 LEU B O 1
ATOM 2989 N N . PRO B 1 182 ? -14.656 3.029 -7.062 1 98.25 182 PRO B N 1
ATOM 2990 C CA . PRO B 1 182 ? -15.391 3.203 -5.809 1 98.25 182 PRO B CA 1
ATOM 2991 C C . PRO B 1 182 ? -16.688 2.414 -5.773 1 98.25 182 PRO B C 1
ATOM 2993 O O . PRO B 1 182 ? -16.969 1.705 -4.801 1 98.25 182 PRO B O 1
ATOM 2996 N N . HIS B 1 183 ? -17.438 2.498 -6.848 1 97.81 183 HIS B N 1
ATOM 2997 C CA . HIS B 1 183 ? -18.719 1.796 -6.918 1 97.81 183 HIS B CA 1
ATOM 2998 C C . HIS B 1 183 ? -18.516 0.285 -6.863 1 97.81 183 HIS B C 1
ATOM 3000 O O . HIS B 1 183 ? -19.219 -0.412 -6.133 1 97.81 183 HIS B O 1
ATOM 3006 N N . GLN B 1 184 ? -17.578 -0.223 -7.582 1 97.44 184 GLN B N 1
ATOM 3007 C CA . GLN B 1 184 ? -17.312 -1.656 -7.633 1 97.44 184 GLN B CA 1
ATOM 3008 C C . GLN B 1 184 ? -16.812 -2.172 -6.289 1 97.44 184 GLN B C 1
ATOM 3010 O O . GLN B 1 184 ? -17.203 -3.256 -5.852 1 97.44 184 GLN B O 1
ATOM 3015 N N . ALA B 1 185 ? -15.953 -1.387 -5.664 1 98.31 185 ALA B N 1
ATOM 3016 C CA . ALA B 1 185 ? -15.398 -1.758 -4.363 1 98.31 185 ALA B CA 1
ATOM 3017 C C . ALA B 1 185 ? -16.5 -1.837 -3.307 1 98.31 185 ALA B C 1
ATOM 3019 O O . ALA B 1 185 ? -16.547 -2.789 -2.523 1 98.31 185 ALA B O 1
ATOM 3020 N N . VAL B 1 186 ? -17.344 -0.844 -3.322 1 98 186 VAL B N 1
ATOM 3021 C CA . VAL B 1 186 ? -18.422 -0.792 -2.342 1 98 186 VAL B CA 1
ATOM 3022 C C . VAL B 1 186 ? -19.375 -1.961 -2.564 1 98 186 VAL B C 1
ATOM 3024 O O . VAL B 1 186 ? -19.781 -2.623 -1.608 1 98 186 VAL B O 1
ATOM 3027 N N . SER B 1 187 ? -19.734 -2.258 -3.812 1 96.31 187 SER B N 1
ATOM 3028 C CA . SER B 1 187 ? -20.594 -3.395 -4.129 1 96.31 187 SER B CA 1
ATOM 3029 C C . SER B 1 187 ? -19.969 -4.703 -3.654 1 96.31 187 SER B C 1
ATOM 3031 O O . SER B 1 187 ? -20.656 -5.543 -3.064 1 96.31 187 SER B O 1
ATOM 3033 N N . LEU B 1 188 ? -18.719 -4.867 -3.842 1 96.44 188 LEU B N 1
ATOM 3034 C CA . LEU B 1 188 ? -18 -6.066 -3.414 1 96.44 188 LEU B CA 1
ATOM 3035 C C . LEU B 1 188 ? -18.047 -6.207 -1.896 1 96.44 188 LEU B C 1
ATOM 3037 O O . LEU B 1 188 ? -18.328 -7.285 -1.374 1 96.44 188 LEU B O 1
ATOM 3041 N N . ILE B 1 189 ? -17.766 -5.129 -1.221 1 97.12 189 ILE B N 1
ATOM 3042 C CA . ILE B 1 189 ? -17.688 -5.137 0.235 1 97.12 189 ILE B CA 1
ATOM 3043 C C . ILE B 1 189 ? -19.062 -5.441 0.828 1 97.12 189 ILE B C 1
ATOM 3045 O O . ILE B 1 189 ? -19.188 -6.207 1.786 1 97.12 189 ILE B O 1
ATOM 3049 N N . LEU B 1 190 ? -20.094 -4.879 0.266 1 95.19 190 LEU B N 1
ATOM 3050 C CA . LEU B 1 190 ? -21.422 -5.031 0.838 1 95.19 190 LEU B CA 1
ATOM 3051 C C . LEU B 1 190 ? -22.016 -6.387 0.478 1 95.19 190 LEU B C 1
ATOM 3053 O O . LEU B 1 190 ? -22.578 -7.074 1.338 1 95.19 190 LEU B O 1
ATOM 3057 N N . SER B 1 191 ? -21.906 -6.863 -0.794 1 91.75 191 SER B N 1
ATOM 3058 C CA . SER B 1 191 ? -22.688 -7.992 -1.273 1 91.75 191 SER B CA 1
ATOM 3059 C C . SER B 1 191 ? -21.812 -9.219 -1.505 1 91.75 191 SER B C 1
ATOM 3061 O O . SER B 1 191 ? -22.312 -10.344 -1.551 1 91.75 191 SER B O 1
ATOM 3063 N N . GLY B 1 192 ? -20.5 -8.984 -1.662 1 92.44 192 GLY B N 1
ATOM 3064 C CA . GLY B 1 192 ? -19.609 -10.094 -2.004 1 92.44 192 GLY B CA 1
ATOM 3065 C C . GLY B 1 192 ? -19.797 -10.586 -3.426 1 92.44 192 GLY B C 1
ATOM 3066 O O . GLY B 1 192 ? -20.578 -10.016 -4.188 1 92.44 192 GLY B O 1
ATOM 3067 N N . VAL B 1 193 ? -19.125 -11.625 -3.738 1 87.62 193 VAL B N 1
ATOM 3068 C CA . VAL B 1 193 ? -19.125 -12.078 -5.125 1 87.62 193 VAL B CA 1
ATOM 3069 C C . VAL B 1 193 ? -20.078 -13.25 -5.285 1 87.62 193 VAL B C 1
ATOM 3071 O O . VAL B 1 193 ? -20.281 -13.742 -6.398 1 87.62 193 VAL B O 1
ATOM 3074 N N . THR B 1 194 ? -20.594 -13.766 -4.238 1 81.19 194 THR B N 1
ATOM 3075 C CA . THR B 1 194 ? -21.469 -14.922 -4.332 1 81.19 194 THR B CA 1
ATOM 3076 C C . THR B 1 194 ? -22.938 -14.492 -4.414 1 81.19 194 THR B C 1
ATOM 3078 O O . THR B 1 194 ? -23.828 -15.32 -4.594 1 81.19 194 THR B O 1
ATOM 3081 N N . SER B 1 195 ? -23.172 -13.297 -4.199 1 69.25 195 SER B N 1
ATOM 3082 C CA . SER B 1 195 ? -24.562 -12.82 -4.125 1 69.25 195 SER B CA 1
ATOM 3083 C C . SER B 1 195 ? -25.328 -13.156 -5.398 1 69.25 195 SER B C 1
ATOM 3085 O O . SER B 1 195 ? -26.484 -13.547 -5.34 1 69.25 195 SER B O 1
ATOM 3087 N N . GLY B 1 196 ? -24.719 -13.039 -6.52 1 62.81 196 GLY B N 1
ATOM 3088 C CA . GLY B 1 196 ? -25.422 -13.328 -7.758 1 62.81 196 GLY B CA 1
ATOM 3089 C C . GLY B 1 196 ? -25.656 -14.812 -7.977 1 62.81 196 GLY B C 1
ATOM 3090 O O . GLY B 1 196 ? -26.516 -15.203 -8.773 1 62.81 196 GLY B O 1
ATOM 3091 N N . VAL B 1 197 ? -24.938 -15.633 -7.383 1 68.88 197 VAL B N 1
ATOM 3092 C CA . VAL B 1 197 ? -25.047 -17.078 -7.547 1 68.88 197 VAL B CA 1
ATOM 3093 C C . VAL B 1 197 ? -26.266 -17.594 -6.785 1 68.88 197 VAL B C 1
ATOM 3095 O O . VAL B 1 197 ? -27.016 -18.422 -7.293 1 68.88 197 VAL B O 1
ATOM 3098 N N . THR B 1 198 ? -26.391 -17.016 -5.617 1 60.69 198 THR B N 1
ATOM 3099 C CA . THR B 1 198 ? -27.5 -17.438 -4.773 1 60.69 198 THR B CA 1
ATOM 3100 C C . THR B 1 198 ? -28.844 -17.047 -5.402 1 60.69 198 THR B C 1
ATOM 3102 O O . THR B 1 198 ? -29.797 -17.812 -5.371 1 60.69 198 THR B O 1
ATOM 3105 N N . GLN B 1 199 ? -28.828 -15.875 -5.977 1 54.47 199 GLN B N 1
ATOM 3106 C CA . GLN B 1 199 ? -30.047 -15.406 -6.609 1 54.47 199 GLN B CA 1
ATOM 3107 C C . GLN B 1 199 ? -30.391 -16.234 -7.84 1 54.47 199 GLN B C 1
ATOM 3109 O O . GLN B 1 199 ? -31.562 -16.547 -8.078 1 54.47 199 GLN B O 1
ATOM 3114 N N . ALA B 1 200 ? -29.406 -16.672 -8.484 1 53.03 200 ALA B N 1
ATOM 3115 C CA . ALA B 1 200 ? -29.625 -17.469 -9.688 1 53.03 200 ALA B CA 1
ATOM 3116 C C . ALA B 1 200 ? -30.141 -18.859 -9.328 1 53.03 200 ALA B C 1
ATOM 3118 O O . ALA B 1 200 ? -31.031 -19.391 -10 1 53.03 200 ALA B O 1
ATOM 3119 N N . ARG B 1 201 ? -29.562 -19.359 -8.383 1 56.94 201 ARG B N 1
ATOM 3120 C CA . ARG B 1 201 ? -29.969 -20.688 -7.953 1 56.94 201 ARG B CA 1
ATOM 3121 C C . ARG B 1 201 ? -31.406 -20.672 -7.434 1 56.94 201 ARG B C 1
ATOM 3123 O O . ARG B 1 201 ? -32.188 -21.609 -7.684 1 56.94 201 ARG B O 1
ATOM 3130 N N . THR B 1 202 ? -31.688 -19.625 -6.703 1 55.62 202 THR B N 1
ATOM 3131 C CA . THR B 1 202 ? -33.031 -19.484 -6.172 1 55.62 202 THR B CA 1
ATOM 3132 C C . THR B 1 202 ? -34.062 -19.266 -7.297 1 55.62 202 THR B C 1
ATOM 3134 O O . THR B 1 202 ? -35.156 -19.828 -7.285 1 55.62 202 THR B O 1
ATOM 3137 N N . ASN B 1 203 ? -33.625 -18.406 -8.273 1 54.28 203 ASN B N 1
ATOM 3138 C CA . ASN B 1 203 ? -34.531 -18.125 -9.391 1 54.28 203 ASN B CA 1
ATOM 3139 C C . ASN B 1 203 ? -34.719 -19.375 -10.266 1 54.28 203 ASN B C 1
ATOM 3141 O O . ASN B 1 203 ? -35.812 -19.594 -10.812 1 54.28 203 ASN B O 1
ATOM 3145 N N . ALA B 1 204 ? -33.719 -20.172 -10.375 1 59.03 204 ALA B N 1
ATOM 3146 C CA . ALA B 1 204 ? -33.781 -21.391 -11.164 1 59.03 204 ALA B CA 1
ATOM 3147 C C . ALA B 1 204 ? -34.688 -22.422 -10.477 1 59.03 204 ALA B C 1
ATOM 3149 O O . ALA B 1 204 ? -35.25 -23.297 -11.141 1 59.03 204 ALA B O 1
ATOM 3150 N N . GLN B 1 205 ? -34.656 -22.438 -9.203 1 55.19 205 GLN B N 1
ATOM 3151 C CA . GLN B 1 205 ? -35.5 -23.375 -8.461 1 55.19 205 GLN B CA 1
ATOM 3152 C C . GLN B 1 205 ? -36.969 -22.969 -8.484 1 55.19 205 GLN B C 1
ATOM 3154 O O . GLN B 1 205 ? -37.844 -23.812 -8.391 1 55.19 205 GLN B O 1
ATOM 3159 N N . MET B 1 206 ? -37.188 -21.734 -8.531 1 56.88 206 MET B N 1
ATOM 3160 C CA . MET B 1 206 ? -38.594 -21.266 -8.531 1 56.88 206 MET B CA 1
ATOM 3161 C C . MET B 1 206 ? -39.188 -21.359 -9.922 1 56.88 206 MET B C 1
ATOM 3163 O O . MET B 1 206 ? -40.406 -21.281 -10.078 1 56.88 206 MET B O 1
ATOM 3167 N N . GLY B 1 207 ? -38.375 -21.359 -10.922 1 44.34 207 GLY B N 1
ATOM 3168 C CA . GLY B 1 207 ? -38.969 -21.547 -12.227 1 44.34 207 GLY B CA 1
ATOM 3169 C C . GLY B 1 207 ? -38.938 -22.984 -12.711 1 44.34 207 GLY B C 1
ATOM 3170 O O . GLY B 1 207 ? -38.188 -23.797 -12.172 1 44.34 207 GLY B O 1
#

Nearest PDB structures (foldseek):
  2id3-assembly1_A  TM=7.623E-01  e=5.327E-08  Streptomyces coelicolor
  2fq4-assembly1_A-2  TM=6.841E-01  e=5.840E-08  Bacillus cereus ATCC 14579
  5h9t-assembly2_D  TM=6.051E-01  e=3.489E-04  Pseudomonas aeruginosa PAO1
  8fw8-assembly1_A  TM=6.471E-01  e=1.154E-03  Neisseria gonorrhoeae
  3cjd-assembly1_A  TM=6.977E-01  e=3.032E-03  Jannaschia sp. CCS1

pLDDT: mean 89.33, std 12.03, range [44.34, 98.69]

Secondary structure (DSSP, 8-state):
---HHHHHHHHHHHHHHHHHHHHHHHHHHHHHH-GGG--HHHHHHHHTS-HHHHHHHHSSHHHHHHHHHHHH---------SS-HHHHHHHHHHHHHHHHTSHHHHHHHHHTS--TT-HHHHHHHHHHHHHHHHHHHHHHHHHHHTTSS-TT--HHHHHHHHHHHHHHIIIII-SPPPTTHHHHHHHHHHH-SSHHHHHHHHHHHH-/---HHHHHHHHHHHHHHHHHHHHHHHHHHHHHH-GGG--HHHHHHHHTS-HHHHHHHHSSHHHHHHHHHHHH---------SS-HHHHHHHHHHHHHHHHTSHHHHHHHHHTS--TT-HHHHHHHHHHHHHHHHHHHHHHHHHHHTTSS-TT--HHHHHHHHHHHHHHIIIII-SPPPTTHHHHHHHHHHH-SSHHHHHHHHHHHH-

Solvent-accessible surface area (backbone atoms only — not comparable to full-atom values): 21806 Å² total; per-residue (Å²): 128,83,53,67,68,59,51,53,50,50,51,48,52,51,49,50,53,50,50,51,43,42,32,52,24,42,51,51,41,20,61,73,59,26,52,79,64,58,46,59,65,58,29,18,61,68,45,72,50,62,47,67,63,52,42,73,72,44,68,44,60,66,53,43,51,37,52,24,42,75,70,59,62,68,83,65,66,67,75,56,82,78,86,40,48,68,59,25,47,39,52,32,38,42,43,43,52,52,41,44,69,34,42,57,35,39,39,48,61,56,57,54,38,56,53,71,90,36,66,83,49,47,60,59,48,41,52,52,50,49,53,54,50,58,56,51,23,48,47,48,52,52,17,29,76,71,54,62,25,28,79,83,58,55,39,63,58,54,48,41,32,55,48,10,34,54,46,36,35,55,27,54,60,63,55,85,75,61,90,59,46,33,60,52,50,45,49,34,49,40,41,17,40,31,50,57,31,55,51,48,52,52,51,55,68,73,94,129,83,52,68,67,58,50,52,52,50,50,49,51,52,49,50,53,50,50,51,43,43,33,52,24,41,52,51,40,20,61,73,60,26,52,80,65,56,46,58,65,56,30,16,62,67,45,73,51,62,47,66,62,52,42,72,73,42,68,43,59,66,53,44,50,37,52,23,41,76,70,60,61,68,85,64,68,66,76,56,82,78,88,39,48,69,60,24,47,39,53,31,38,44,44,42,52,54,40,46,69,34,40,57,35,37,38,46,61,53,57,54,38,58,54,71,92,37,65,82,49,44,61,57,47,40,51,54,50,50,52,53,50,57,55,54,24,48,45,47,51,52,17,29,75,71,56,64,26,27,78,84,57,58,39,62,56,55,47,41,31,55,50,11,34,55,46,36,34,55,29,55,60,62,53,84,77,61,88,59,45,33,61,54,51,44,49,34,48,40,41,18,39,30,49,56,33,54,53,46,52,52,52,56,67,74,94

Organism: Rhodococcus erythropolis (NCBI:txid1833)

InterPro domains:
  IPR001647 DNA-binding HTH domain, TetR-type [PF00440] (23-59)
  IPR001647 DNA-binding HTH domain, TetR-type [PS50977] (16-76)
  IPR009057 Homedomain-like superfamily [SSF46689] (12-73)
  IPR011075 Tetracyclin repressor-like, C-terminal domain [PF16859] (79-188)
  IPR036271 Tetracyclin repressor-like, C-terminal domain superfamily [SSF48498] (80-196)
  IPR050109 HTH-type, TetR-like transcriptional regulator [PTHR30055] (7-185)

Sequence (414 aa):
MTDPEHSGQRAQVRGARFRERVLDATIACITEAGVDNVGFADVARKAGVNGVSLYRRWKTVPRLLIDALLTRTQAEVPIPDTGSVHRDLEIFATELTKFAQTPIGTALIRFTVVSADSPEVDVSRREFWMQRLTAAEEIIERGKNRGEVDSSTDSRLVVLTLGGLVHIYVTHLGTDIPTSLPHQAVSLILSGVTSGVTQARTNAQMGMTDPEHSGQRAQVRGARFRERVLDATIACITEAGVDNVGFADVARKAGVNGVSLYRRWKTVPRLLIDALLTRTQAEVPIPDTGSVHRDLEIFATELTKFAQTPIGTALIRFTVVSADSPEVDVSRREFWMQRLTAAEEIIERGKNRGEVDSSTDSRLVVLTLGGLVHIYVTHLGTDIPTSLPHQAVSLILSGVTSGVTQARTNAQMG

Radius of gyration: 25.04 Å; Cα contacts (8 Å, |Δi|>4): 493; chains: 2; bounding box: 86×69×62 Å